Protein AF-A0A8S4RKS3-F1 (afdb_monomer)

Mean predicted aligned error: 19.64 Å

pLDDT: mean 78.61, std 19.83, range [31.53, 98.69]

Foldseek 3Di:
DDDDDDDDDDDDDDDDDDDDDDDDDDDDDDDDDDDDPDDPPPDPVNVVLVVVLVVVLVVLVVVLVVLVVVVVVVVCVVPVVNVPVVDDPVVVVVVVVVVVVVPPVVNPPPPDPVVVPVVPPPDDDDPSVVVSVVSVVVSVVSNVVSVDDPVNVVVVVVVVVVVVVVVVVVVVVVVVVVVVVVVVVVVVVVVVVVVVVVVVVVVVVVVVVVVVVVVVVVVVVVVVVVVVVVVVVVVVVVVVVVVVVVVVVVVVVVVVVVVVVVVVVVVVVVVVVVVVVVVVVVVVVVVVVVVVVVVVVVVVVVVVVVVVVVVVVVVVVVVVCVVVVVVVVVVVVVVVVVVVVVVVVVVVVVVVVVVVVVVVVVVVVVVVVVVVVVVVVVVVVVVVVVVVPPPDD

Secondary structure (DSSP, 8-state):
----------PPP------------------------------HHHHHHHHHHHHHHHHHHHHHHHHHHHHHHHHHHH-HHHHHHHS-HHHHHHHHHHHHHHT-TTTSSSS--GGGTGGG-SS---HHHHHHHHHHHHHHHHHHHHHS-HHHHHHHHHHHHHHHHHHHHHHHHHHHHHHHHHHHHHHHHHHHHHHHHHHHHHHHHHHHHHHHHHHHHHHHHHHHHHHHHHHHHHHHHHHHHHHHHHHHHHHHHHHHHHHHHHHHHHHHHHHHHHHHHHHHHHHHHHHHHHHHHHHHHHHHHHHHHHHHHHHHHHHHHHHHHHHHHHHHHHHHHHHHHHHHHHHHHHHHHHHHHHHHHHHHHHHHHHHHHHHHHHHHHHHHHHHHHHGGG----

Solvent-accessible surface area (backbone atoms only — not comparable to full-atom values): 22716 Å² total; per-residue (Å²): 142,87,85,90,81,90,82,85,89,79,82,87,85,83,85,88,81,91,85,93,85,80,91,84,88,88,81,90,85,85,87,84,86,79,90,77,92,67,83,81,68,65,47,77,63,54,48,49,51,49,51,50,47,53,50,51,50,50,52,48,52,51,50,52,48,52,50,53,50,61,61,49,48,64,58,48,64,72,40,55,72,62,44,61,73,73,41,54,70,68,57,46,51,50,49,50,49,52,50,56,65,62,64,40,76,92,65,59,78,82,81,65,68,72,84,72,64,74,76,74,79,67,96,62,78,58,72,66,57,55,53,47,51,52,50,52,51,49,45,54,48,50,51,52,59,72,72,51,48,76,68,56,54,52,50,51,53,53,49,49,53,52,48,50,58,49,49,50,52,48,52,50,50,51,49,51,52,52,49,52,49,51,54,51,50,51,50,48,51,53,53,49,52,54,50,51,54,50,50,56,49,50,53,51,50,52,52,51,53,51,51,52,50,51,53,53,49,54,50,51,49,54,54,48,52,52,50,49,53,52,51,53,52,53,49,51,54,51,50,52,51,54,51,52,53,50,51,51,53,50,52,54,50,54,51,50,52,51,52,51,53,52,51,51,54,51,50,52,54,51,49,52,52,50,54,53,51,51,52,52,51,48,55,52,50,54,49,52,53,51,54,50,49,53,54,50,52,54,50,50,51,54,49,52,55,49,50,53,49,49,54,54,47,51,52,52,49,58,54,48,46,67,56,50,51,56,52,51,51,49,52,51,48,51,52,49,48,53,52,50,48,53,51,47,51,49,51,52,52,49,50,52,49,50,53,52,49,55,50,48,50,52,51,50,53,52,51,47,54,54,50,51,56,54,49,53,59,51,50,59,57,52,57,70,61,55,68,80,70,74,82,85,130

InterPro domains:
  IPR042815 Dynein regulatory complex protein 10 [PTHR31598] (132-380)

Radius of gyration: 115.62 Å; Cα contacts (8 Å, |Δi|>4): 24; chains: 1; bounding box: 160×120×328 Å

Sequence (393 aa):
MDTQSSGTLQSPSTYSGSSKTGSSKSGGTERGEEDLTKDNAASPIDLECHIQAERITKILDEAVYKTKLALCLSNLVQEYRTLSSILTTQHMDDLIFIFEQYDNPLFSTSLLNMAAMDDIKGTKVAPGLEYLLVLEQFRDLMVRQMDTTAAEELTAKINTRKLEGSNEKLREKIREYTENLKTESKRFEETMAMKADIISKLEKELALLNYEADVKLKKKILDSDRQMVLATRAHIVKNEVLLEEEVESREMYENLLRVHLIDEKNQRARRFKVETQLLSWLQKYDLEMGDKQVELDEFTEKYEDEIEKCENLEIKLAEQDKEYIPLMAEREEEYHQEMTEKLNKFKVEHAARVIQMAWRDVLANRAEKKKLKKLQKKMQAAQAAAEKKAAKK

Structure (mmCIF, N/CA/C/O backbone):
data_AF-A0A8S4RKS3-F1
#
_entry.id   AF-A0A8S4RKS3-F1
#
loop_
_atom_site.group_PDB
_atom_site.id
_atom_site.type_symbol
_atom_site.label_atom_id
_atom_site.label_alt_id
_atom_site.label_comp_id
_atom_site.label_asym_id
_atom_site.label_entity_id
_atom_site.label_seq_id
_atom_site.pdbx_PDB_ins_code
_atom_site.Cartn_x
_atom_site.Cartn_y
_atom_site.Cartn_z
_atom_site.occupancy
_atom_site.B_iso_or_equiv
_atom_site.auth_seq_id
_atom_site.auth_comp_id
_atom_site.auth_asym_id
_atom_site.auth_atom_id
_atom_site.pdbx_PDB_model_num
ATOM 1 N N . MET A 1 1 ? -5.604 10.969 13.244 1.00 45.38 1 MET A N 1
ATOM 2 C CA . MET A 1 1 ? -6.494 10.440 14.291 1.00 45.38 1 MET A CA 1
ATOM 3 C C . MET A 1 1 ? -5.664 10.409 15.548 1.00 45.38 1 MET A C 1
ATOM 5 O O . MET A 1 1 ? -4.775 9.587 15.564 1.00 45.38 1 MET A O 1
ATOM 9 N N . ASP A 1 2 ? -5.879 11.328 16.488 1.00 39.12 2 ASP A N 1
ATOM 10 C CA . ASP A 1 2 ? -5.413 11.216 17.878 1.00 39.12 2 ASP A CA 1
ATOM 11 C C . ASP A 1 2 ? -6.119 12.303 18.697 1.00 39.12 2 ASP A C 1
ATOM 13 O O . ASP A 1 2 ? -5.833 13.492 18.579 1.00 39.12 2 ASP A O 1
ATOM 17 N N . THR A 1 3 ? -7.114 11.890 19.479 1.00 45.91 3 THR A N 1
ATOM 18 C CA . THR A 1 3 ? -7.833 12.725 20.445 1.00 45.91 3 THR A CA 1
ATOM 19 C C . THR A 1 3 ? -7.476 12.233 21.840 1.00 45.91 3 THR A C 1
ATOM 21 O O . THR A 1 3 ? -7.980 11.200 22.278 1.00 45.91 3 THR A O 1
ATOM 24 N N . GLN A 1 4 ? -6.607 12.961 22.541 1.00 46.62 4 GLN A N 1
ATOM 25 C CA . GLN A 1 4 ? -6.372 12.764 23.970 1.00 46.62 4 GLN A CA 1
ATOM 26 C C . GLN A 1 4 ? -7.396 13.587 24.756 1.00 46.62 4 GLN A C 1
ATOM 28 O O . GLN A 1 4 ? -7.357 14.814 24.762 1.00 46.62 4 GLN A O 1
ATOM 33 N N . SER A 1 5 ? -8.333 12.891 25.398 1.00 46.78 5 SER A N 1
ATOM 34 C CA . SER A 1 5 ? -9.305 13.452 26.334 1.00 46.78 5 SER A CA 1
ATOM 35 C C . SER A 1 5 ? -8.980 12.927 27.728 1.00 46.78 5 SER A C 1
ATOM 37 O O . SER A 1 5 ? -9.303 11.788 28.058 1.00 46.78 5 SER A O 1
ATOM 39 N N . SER A 1 6 ? -8.330 13.759 28.539 1.00 49.97 6 SER A N 1
ATOM 40 C CA . SER A 1 6 ? -8.102 13.506 29.963 1.00 49.97 6 SER A CA 1
ATOM 41 C C . SER A 1 6 ? -9.334 13.920 30.761 1.00 49.97 6 SER A C 1
ATOM 43 O O . SER A 1 6 ? -9.678 15.098 30.814 1.00 49.97 6 SER A O 1
ATOM 45 N N . GLY A 1 7 ? -9.980 12.952 31.405 1.00 38.59 7 GLY A N 1
ATOM 46 C CA . GLY A 1 7 ? -11.052 13.180 32.366 1.00 38.59 7 GLY A CA 1
ATOM 47 C C . GLY A 1 7 ? -10.907 12.215 33.533 1.00 38.59 7 GLY A C 1
ATOM 48 O O . GLY A 1 7 ? -11.303 11.059 33.423 1.00 38.59 7 GLY A O 1
ATOM 49 N N . THR A 1 8 ? -10.351 12.694 34.646 1.00 53.81 8 THR A N 1
ATOM 50 C CA . THR A 1 8 ? -10.337 11.969 35.921 1.00 53.81 8 THR A CA 1
ATOM 51 C C . THR A 1 8 ? -11.222 12.719 36.906 1.00 53.81 8 THR A C 1
ATOM 53 O O . THR A 1 8 ? -10.924 13.844 37.299 1.00 53.81 8 THR A O 1
ATOM 56 N N . LEU A 1 9 ? -12.327 12.075 37.272 1.00 40.44 9 LEU A N 1
ATOM 57 C CA . LEU A 1 9 ? -13.246 12.465 38.334 1.00 40.44 9 LEU A CA 1
ATOM 58 C C . LEU A 1 9 ? -12.679 12.003 39.685 1.00 40.44 9 LEU A C 1
ATOM 60 O O . LEU A 1 9 ? -12.315 10.837 39.830 1.00 40.44 9 LEU A O 1
ATOM 64 N N . GLN A 1 10 ? -12.663 12.886 40.683 1.00 46.47 10 GLN A N 1
ATOM 65 C CA . GLN A 1 10 ? -12.589 12.505 42.094 1.00 46.47 10 GLN A CA 1
ATOM 66 C C . GLN A 1 10 ? -13.676 13.235 42.891 1.00 46.47 10 GLN A C 1
ATOM 68 O O . GLN A 1 10 ? -13.977 14.405 42.662 1.00 46.47 10 GLN A O 1
ATOM 73 N N . SER A 1 11 ? -14.294 12.452 43.768 1.00 49.22 11 SER A N 1
ATOM 74 C CA . SER A 1 11 ? -15.579 12.630 44.443 1.00 49.22 11 SER A CA 1
ATOM 75 C C . SER A 1 11 ? -15.601 13.715 45.536 1.00 49.22 11 SER A C 1
ATOM 77 O O . SER A 1 11 ? -14.546 14.114 46.031 1.00 49.22 11 SER A O 1
ATOM 79 N N . PRO A 1 12 ? -16.798 14.165 45.972 1.00 48.16 12 PRO A N 1
ATOM 80 C CA . PRO A 1 12 ? -16.940 15.229 46.957 1.00 48.16 12 PRO A CA 1
ATOM 81 C C . PRO A 1 12 ? -16.858 14.733 48.410 1.00 48.16 12 PRO A C 1
ATOM 83 O O . PRO A 1 12 ? -17.436 13.718 48.792 1.00 48.16 12 PRO A O 1
ATOM 86 N N . SER A 1 13 ? -16.149 15.526 49.211 1.00 46.53 13 SER A N 1
ATOM 87 C CA . SER A 1 13 ? -16.013 15.462 50.667 1.00 46.53 13 SER A CA 1
ATOM 88 C C . SER A 1 13 ? -17.325 15.829 51.374 1.00 46.53 13 SER A C 1
ATOM 90 O O . SER A 1 13 ? -17.896 16.896 51.139 1.00 46.53 13 SER A O 1
ATOM 92 N N . THR A 1 14 ? -17.795 14.959 52.268 1.00 44.97 14 THR A N 1
ATOM 93 C CA . THR A 1 14 ? -18.943 15.202 53.149 1.00 44.97 14 THR A CA 1
ATOM 94 C C . THR A 1 14 ? -18.496 15.757 54.503 1.00 44.97 14 THR A C 1
ATOM 96 O O . THR A 1 14 ? -17.987 15.033 55.352 1.00 44.97 14 THR A O 1
ATOM 99 N N . TYR A 1 15 ? -18.707 17.062 54.669 1.00 39.03 15 TYR A N 1
ATOM 100 C CA . TYR A 1 15 ? -19.418 17.722 55.774 1.00 39.03 15 TYR A CA 1
ATOM 101 C C . TYR A 1 15 ? -19.307 17.117 57.197 1.00 39.03 15 TYR A C 1
ATOM 103 O O . TYR A 1 15 ? -19.965 16.132 57.522 1.00 39.03 15 TYR A O 1
ATOM 111 N N . SER A 1 16 ? -18.607 17.814 58.103 1.00 41.69 16 SER A N 1
ATOM 112 C CA . SER A 1 16 ? -18.844 17.732 59.554 1.00 41.69 16 SER A CA 1
ATOM 113 C C . SER A 1 16 ? -19.005 19.146 60.120 1.00 41.69 16 SER A C 1
ATOM 115 O O . SER A 1 16 ? -18.052 19.926 60.127 1.00 41.69 16 SER A O 1
ATOM 117 N N . GLY A 1 17 ? -20.213 19.483 60.573 1.00 37.41 17 GLY A N 1
ATOM 118 C CA . GLY A 1 17 ? -20.564 20.790 61.126 1.00 37.41 17 GLY A CA 1
ATOM 119 C C . GLY A 1 17 ? -21.357 20.666 62.428 1.00 37.41 17 GLY A C 1
ATOM 120 O O . GLY A 1 17 ? -22.518 20.289 62.406 1.00 37.41 17 GLY A O 1
ATOM 121 N N . SER A 1 18 ? -20.668 20.965 63.534 1.00 41.84 18 SER A N 1
ATOM 122 C CA . SER A 1 18 ? -21.054 21.703 64.755 1.00 41.84 18 SER A CA 1
ATOM 123 C C . SER A 1 18 ? -22.536 21.945 65.120 1.00 41.84 18 SER A C 1
ATOM 125 O O . SER A 1 18 ? -23.294 22.443 64.292 1.00 41.84 18 SER A O 1
ATOM 127 N N . SER A 1 19 ? -22.873 21.773 66.417 1.00 39.84 19 SER A N 1
ATOM 128 C CA . SER A 1 19 ? -23.602 22.704 67.343 1.00 39.84 19 SER A CA 1
ATOM 129 C C . SER A 1 19 ? -24.244 21.890 68.495 1.00 39.84 19 SER A C 1
ATOM 131 O O . SER A 1 19 ? -24.926 20.917 68.217 1.00 39.84 19 SER A O 1
ATOM 133 N N . LYS A 1 20 ? -23.955 22.058 69.799 1.00 43.09 20 LYS A N 1
ATOM 134 C CA . LYS A 1 20 ? -24.123 23.186 70.754 1.00 43.09 20 LYS A CA 1
ATOM 135 C C . LYS A 1 20 ? -25.568 23.377 71.262 1.00 43.09 20 LYS A C 1
ATOM 137 O O . LYS A 1 20 ? -26.356 23.948 70.533 1.00 43.09 20 LYS A O 1
ATOM 142 N N . THR A 1 21 ? -25.826 23.001 72.527 1.00 42.59 21 THR A N 1
ATOM 143 C CA . THR A 1 21 ? -26.746 23.557 73.576 1.00 42.59 21 THR A CA 1
ATOM 144 C C . THR A 1 21 ? -26.708 22.556 74.758 1.00 42.59 21 THR A C 1
ATOM 146 O O . THR A 1 21 ? -26.695 21.365 74.491 1.00 42.59 21 THR A O 1
ATOM 149 N N . GLY A 1 22 ? -26.628 22.842 76.062 1.00 35.44 22 GLY A N 1
ATOM 150 C CA . GLY A 1 22 ? -27.030 23.989 76.874 1.00 35.44 22 GLY A CA 1
ATOM 151 C C . GLY A 1 22 ? -27.873 23.513 78.078 1.00 35.44 22 GLY A C 1
ATOM 152 O O . GLY A 1 22 ? -28.998 23.108 77.855 1.00 35.44 22 GLY A O 1
ATOM 153 N N . SER A 1 23 ? -27.341 23.643 79.310 1.00 36.12 23 SER A N 1
ATOM 154 C CA . SER A 1 23 ? -28.022 24.169 80.527 1.00 36.12 23 SER A CA 1
ATOM 155 C C . SER A 1 23 ? -29.254 23.416 81.099 1.00 36.12 23 SER A C 1
ATOM 157 O O . SER A 1 23 ? -30.219 23.197 80.392 1.00 36.12 23 SER A O 1
ATOM 159 N N . SER A 1 24 ? -29.343 22.992 82.372 1.00 37.41 24 SER A N 1
ATOM 160 C CA . SER A 1 24 ? -29.647 23.756 83.614 1.00 37.41 24 SER A CA 1
ATOM 161 C C . SER A 1 24 ? -30.098 22.714 84.678 1.00 37.41 24 SER A C 1
ATOM 163 O O . SER A 1 24 ? -30.764 21.760 84.304 1.00 37.41 24 SER A O 1
ATOM 165 N N . LYS A 1 25 ? -29.632 22.698 85.939 1.00 36.88 25 LYS A N 1
ATOM 166 C CA . LYS A 1 25 ? -29.998 23.513 87.131 1.00 36.88 25 LYS A CA 1
ATOM 167 C C . LYS A 1 25 ? -31.177 22.956 87.971 1.00 36.88 25 LYS A C 1
ATOM 169 O O . LYS A 1 25 ? -32.203 22.573 87.428 1.00 36.88 25 LYS A O 1
ATOM 174 N N . SER A 1 26 ? -31.022 23.109 89.298 1.00 38.22 26 SER A N 1
ATOM 175 C CA . SER A 1 26 ? -31.952 22.938 90.448 1.00 38.22 26 SER A CA 1
ATOM 176 C C . SER A 1 26 ? -31.995 21.524 91.041 1.00 38.22 26 SER A C 1
ATOM 178 O O . SER A 1 26 ? -32.072 20.561 90.298 1.00 38.22 26 SER A O 1
ATOM 180 N N . GLY A 1 27 ? -31.846 21.281 92.348 1.00 36.53 27 GLY A N 1
ATOM 181 C CA . GLY A 1 27 ? -32.114 22.052 93.579 1.00 36.53 27 GLY A CA 1
ATOM 182 C C . GLY A 1 27 ? -32.919 21.087 94.471 1.00 36.53 27 GLY A C 1
ATOM 183 O O . GLY A 1 27 ? -33.962 20.623 94.040 1.00 36.53 27 GLY A O 1
ATOM 184 N N . GLY A 1 28 ? -32.392 20.522 95.558 1.00 34.88 28 GLY A N 1
ATOM 185 C CA . GLY A 1 28 ? -32.189 21.167 96.853 1.00 34.88 28 GLY A CA 1
ATOM 186 C C . GLY A 1 28 ? -33.461 21.043 97.696 1.00 34.88 28 GLY A C 1
ATOM 187 O O . GLY A 1 28 ? -34.406 21.768 97.417 1.00 34.88 28 GLY A O 1
ATOM 188 N N . THR A 1 29 ? -33.498 20.178 98.717 1.00 41.19 29 THR A N 1
ATOM 189 C CA . THR A 1 29 ? -34.309 20.406 99.933 1.00 41.19 29 THR A CA 1
ATOM 190 C C . THR A 1 29 ? -33.793 19.555 101.097 1.00 41.19 29 THR A C 1
ATOM 192 O O . THR A 1 29 ? -33.732 18.332 101.012 1.00 41.19 29 THR A O 1
ATOM 195 N N . GLU A 1 30 ? -33.392 20.259 102.152 1.00 40.44 30 GLU A N 1
ATOM 196 C CA . GLU A 1 30 ? -33.023 19.798 103.490 1.00 40.44 30 GLU A CA 1
ATOM 197 C C . GLU A 1 30 ? -34.255 19.451 104.353 1.00 40.44 30 GLU A C 1
ATOM 199 O O . GLU A 1 30 ? -35.394 19.668 103.938 1.00 40.44 30 GLU A O 1
ATOM 204 N N . ARG A 1 31 ? -33.961 19.097 105.616 1.00 37.53 31 ARG A N 1
ATOM 205 C CA . ARG A 1 31 ? -34.814 18.865 106.800 1.00 37.53 31 ARG A CA 1
ATOM 206 C C . ARG A 1 31 ? -35.109 17.385 107.008 1.00 37.53 31 ARG A C 1
ATOM 208 O O . ARG A 1 31 ? -35.674 16.740 106.143 1.00 37.53 31 ARG A O 1
ATOM 215 N N . GLY A 1 32 ? -34.740 16.782 108.124 1.00 41.28 32 GLY A N 1
ATOM 216 C CA . GLY A 1 32 ? -34.472 17.327 109.451 1.00 41.28 32 GLY A CA 1
ATOM 217 C C . GLY A 1 32 ? -35.158 16.348 110.384 1.00 41.28 32 GLY A C 1
ATOM 218 O O . GLY A 1 32 ? -36.380 16.274 110.354 1.00 41.28 32 GLY A O 1
ATOM 219 N N . GLU A 1 33 ? -34.393 15.545 111.112 1.00 40.62 33 GLU A N 1
ATOM 220 C CA . GLU A 1 33 ? -34.963 14.635 112.099 1.00 40.62 33 GLU A CA 1
ATOM 221 C C . GLU A 1 33 ? -34.550 15.101 113.483 1.00 40.62 33 GLU A C 1
ATOM 223 O O . GLU A 1 33 ? -33.371 15.198 113.830 1.00 40.62 33 GLU A O 1
ATOM 228 N N . GLU A 1 34 ? -35.597 15.511 114.185 1.00 49.22 34 GLU A N 1
ATOM 229 C CA . GLU A 1 34 ? -35.632 16.059 115.517 1.00 49.22 34 GLU A CA 1
ATOM 230 C C . GLU A 1 34 ? -35.365 14.962 116.547 1.00 49.22 34 GLU A C 1
ATOM 232 O O . GLU A 1 34 ? -35.892 13.852 116.487 1.00 49.22 34 GLU A O 1
ATOM 237 N N . ASP A 1 35 ? -34.548 15.347 117.518 1.00 45.06 35 ASP A N 1
ATOM 238 C CA . ASP A 1 35 ? -34.397 14.740 118.827 1.00 45.06 35 ASP A CA 1
ATOM 239 C C . ASP A 1 35 ? -35.752 14.697 119.553 1.00 45.06 35 ASP A C 1
ATOM 241 O O . ASP A 1 35 ? -36.350 15.732 119.858 1.00 45.06 35 ASP A O 1
ATOM 245 N N . LEU A 1 36 ? -36.235 13.485 119.830 1.00 47.56 36 LEU A N 1
ATOM 246 C CA . LEU A 1 36 ? -37.335 13.222 120.755 1.00 47.56 36 LEU A CA 1
ATOM 247 C C . LEU A 1 36 ? -36.925 12.118 121.730 1.00 47.56 36 LEU A C 1
ATOM 249 O O . LEU A 1 36 ? -37.504 11.036 121.801 1.00 47.56 36 LEU A O 1
ATOM 253 N N . THR A 1 37 ? -35.922 12.442 122.537 1.00 47.84 37 THR A N 1
ATOM 254 C CA . THR A 1 37 ? -35.798 11.935 123.903 1.00 47.84 37 THR A CA 1
ATOM 255 C C . THR A 1 37 ? -37.018 12.365 124.729 1.00 47.84 37 THR A C 1
ATOM 257 O O . THR A 1 37 ? -37.039 13.440 125.321 1.00 47.84 37 THR A O 1
ATOM 260 N N . LYS A 1 38 ? -38.073 11.540 124.765 1.00 47.09 38 LYS A N 1
ATOM 261 C CA . LYS A 1 38 ? -39.175 11.694 125.728 1.00 47.09 38 LYS A CA 1
ATOM 262 C C . LYS A 1 38 ? -39.679 10.346 126.222 1.00 47.09 38 LYS A C 1
ATOM 264 O O . LYS A 1 38 ? -40.403 9.646 125.528 1.00 47.09 38 LYS A O 1
ATOM 269 N N . ASP A 1 39 ? -39.261 10.026 127.443 1.00 49.34 39 ASP A N 1
ATOM 270 C CA . ASP A 1 39 ? -40.116 9.555 128.532 1.00 49.34 39 ASP A CA 1
ATOM 271 C C . ASP A 1 39 ? -41.324 8.705 128.121 1.00 49.34 39 ASP A C 1
ATOM 273 O O . ASP A 1 39 ? -42.476 9.110 128.271 1.00 49.34 39 ASP A O 1
ATOM 277 N N . ASN A 1 40 ? -41.059 7.459 127.722 1.00 45.41 40 ASN A N 1
ATOM 278 C CA . ASN A 1 40 ? -42.038 6.380 127.851 1.00 45.41 40 ASN A CA 1
ATOM 279 C C . ASN A 1 40 ? -42.110 5.938 129.323 1.00 45.41 40 ASN A C 1
ATOM 281 O O . ASN A 1 40 ? -41.829 4.795 129.684 1.00 45.41 40 ASN A O 1
ATOM 285 N N . ALA A 1 41 ? -42.511 6.862 130.198 1.00 48.38 41 ALA A N 1
ATOM 286 C CA . ALA A 1 41 ? -43.297 6.459 131.347 1.00 48.38 41 ALA A CA 1
ATOM 287 C C . ALA A 1 41 ? -44.657 6.078 130.762 1.00 48.38 41 ALA A C 1
ATOM 289 O O . ALA A 1 41 ? -45.478 6.959 130.512 1.00 48.38 41 ALA A O 1
ATOM 290 N N . ALA A 1 42 ? -44.821 4.789 130.435 1.00 51.75 42 ALA A N 1
ATOM 291 C CA . ALA A 1 42 ? -46.062 4.237 129.907 1.00 51.75 42 ALA A CA 1
ATOM 292 C C . ALA A 1 42 ? -47.227 4.868 130.669 1.00 51.75 42 ALA A C 1
ATOM 294 O O . ALA A 1 42 ? -47.301 4.760 131.900 1.00 51.75 42 ALA A O 1
ATOM 295 N N . SER A 1 43 ? -48.073 5.603 129.941 1.00 55.59 43 SER A N 1
ATOM 296 C CA . SER A 1 43 ? -49.270 6.204 130.513 1.00 55.59 43 SER A CA 1
ATOM 297 C C . SER A 1 43 ? -50.001 5.105 131.287 1.00 55.59 43 SER A C 1
ATOM 299 O O . SER A 1 43 ? -50.023 3.966 130.819 1.00 55.59 43 SER A O 1
ATOM 301 N N . PRO A 1 44 ? -50.615 5.377 132.450 1.00 58.00 44 PRO A N 1
ATOM 302 C CA . PRO A 1 44 ? -51.404 4.368 133.158 1.00 58.00 44 PRO A CA 1
ATOM 303 C C . PRO A 1 44 ? -52.424 3.659 132.247 1.00 58.00 44 PRO A C 1
ATOM 305 O O . PRO A 1 44 ? -52.768 2.507 132.486 1.00 58.00 44 PRO A O 1
ATOM 308 N N . ILE A 1 45 ? -52.851 4.334 131.172 1.00 63.88 45 ILE A N 1
ATOM 309 C CA . ILE A 1 45 ? -53.702 3.795 130.107 1.00 63.88 45 ILE A CA 1
ATOM 310 C C . ILE A 1 45 ? -52.943 2.811 129.199 1.00 63.88 45 ILE A C 1
ATOM 312 O O . ILE A 1 45 ? -53.477 1.751 128.900 1.00 63.88 45 ILE A O 1
ATOM 316 N N . ASP A 1 46 ? -51.701 3.104 128.808 1.00 63.34 46 ASP A N 1
ATOM 317 C CA . ASP A 1 46 ? -50.868 2.198 128.000 1.00 63.34 46 ASP A CA 1
ATOM 318 C C . ASP A 1 46 ? -50.453 0.959 128.794 1.00 63.34 46 ASP A C 1
ATOM 320 O O . ASP A 1 46 ? -50.421 -0.143 128.253 1.00 63.34 46 ASP A O 1
ATOM 324 N N . LEU A 1 47 ? -50.187 1.117 130.096 1.00 68.94 47 LEU A N 1
ATOM 325 C CA . LEU A 1 47 ? -49.901 -0.006 130.983 1.00 68.94 47 LEU A CA 1
ATOM 326 C C . LEU A 1 47 ? -51.135 -0.905 131.144 1.00 68.94 47 LEU A C 1
ATOM 328 O O . LEU A 1 47 ? -51.018 -2.123 131.061 1.00 68.94 47 LEU A O 1
ATOM 332 N N . GLU A 1 48 ? -52.322 -0.320 131.319 1.00 74.44 48 GLU A N 1
ATOM 333 C CA . GLU A 1 48 ? -53.585 -1.063 131.386 1.00 74.44 48 GLU A CA 1
ATOM 334 C C . GLU A 1 48 ? -53.899 -1.766 130.056 1.00 74.44 48 GLU A C 1
ATOM 336 O O . GLU A 1 48 ? -54.246 -2.945 130.056 1.00 74.44 48 GLU A O 1
ATOM 341 N N . CYS A 1 49 ? -53.714 -1.097 128.913 1.00 72.31 49 CYS A N 1
ATOM 342 C CA . CYS A 1 49 ? -53.873 -1.709 127.594 1.00 72.31 49 CYS A CA 1
ATOM 343 C C . CYS A 1 49 ? -52.861 -2.836 127.359 1.00 72.31 49 CYS A C 1
ATOM 345 O O . CYS A 1 49 ? -53.244 -3.881 126.843 1.00 72.31 49 CYS A O 1
ATOM 347 N N . HIS A 1 50 ? -51.607 -2.680 127.792 1.00 74.62 50 HIS A N 1
ATOM 348 C CA . HIS A 1 50 ? -50.594 -3.732 127.710 1.00 74.62 50 HIS A CA 1
ATOM 349 C C . HIS A 1 50 ? -50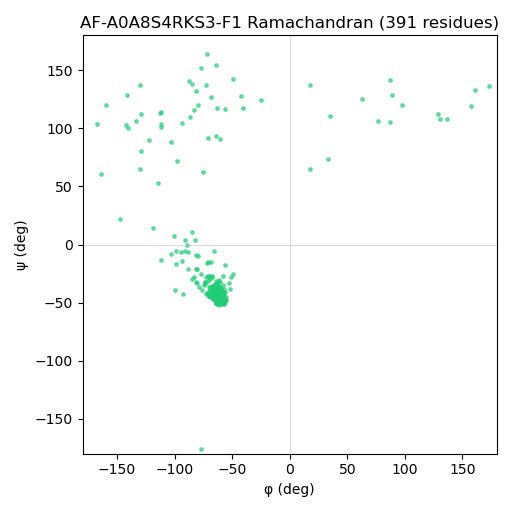.941 -4.931 128.606 1.00 74.62 50 HIS A C 1
ATOM 351 O O . HIS A 1 50 ? -50.852 -6.077 128.174 1.00 74.62 50 HIS A O 1
ATOM 357 N N . ILE A 1 51 ? -51.433 -4.686 129.825 1.00 79.06 51 ILE A N 1
ATOM 358 C CA . ILE A 1 51 ? -51.907 -5.738 130.736 1.00 79.06 51 ILE A CA 1
ATOM 359 C C . ILE A 1 51 ? -53.122 -6.465 130.145 1.00 79.06 51 ILE A C 1
ATOM 361 O O . ILE A 1 51 ? -53.205 -7.695 130.201 1.00 79.06 51 ILE A O 1
ATOM 365 N N . GLN A 1 52 ? -54.079 -5.732 129.574 1.00 79.81 52 GLN A N 1
ATOM 366 C CA . GLN A 1 52 ? -55.227 -6.326 128.890 1.00 79.81 52 GLN A CA 1
ATOM 367 C C . GLN A 1 52 ? -54.783 -7.118 127.662 1.00 79.81 52 GLN A C 1
ATOM 369 O O . GLN A 1 52 ? -55.289 -8.216 127.429 1.00 79.81 52 GLN A O 1
ATOM 374 N N . ALA A 1 53 ? -53.789 -6.616 126.932 1.00 79.00 53 ALA A N 1
ATOM 375 C CA . ALA A 1 53 ? -53.241 -7.285 125.774 1.00 79.00 53 ALA A CA 1
ATOM 376 C C . ALA A 1 53 ? -52.556 -8.607 126.127 1.00 79.00 53 ALA A C 1
ATOM 378 O O . ALA A 1 53 ? -52.803 -9.640 125.497 1.00 79.00 53 ALA A O 1
ATOM 379 N N . GLU A 1 54 ? -51.769 -8.604 127.198 1.00 81.50 54 GLU A N 1
ATOM 380 C CA . GLU A 1 54 ? -51.123 -9.796 127.728 1.00 81.50 54 GLU A CA 1
ATOM 381 C C . GLU A 1 54 ? -52.162 -10.819 128.219 1.00 81.50 54 GLU A C 1
ATOM 383 O O . GLU A 1 54 ? -52.030 -12.017 127.965 1.00 81.50 54 GLU A O 1
ATOM 388 N N . ARG A 1 55 ? -53.243 -10.364 128.871 1.00 83.12 55 ARG A N 1
ATOM 389 C CA . ARG A 1 55 ? -54.352 -11.235 129.302 1.00 83.12 55 ARG A CA 1
ATOM 390 C C . ARG A 1 55 ? -55.077 -11.872 128.123 1.00 83.12 55 ARG A C 1
ATOM 392 O O . ARG A 1 55 ? -55.307 -13.077 128.146 1.00 83.12 55 ARG A O 1
ATOM 399 N N . ILE A 1 56 ? -55.430 -11.091 127.105 1.00 82.75 56 ILE A N 1
ATOM 400 C CA . ILE A 1 56 ? -56.120 -11.596 125.911 1.00 82.75 56 ILE A CA 1
ATOM 401 C C . ILE A 1 56 ? -55.223 -12.584 125.163 1.00 82.75 56 ILE A C 1
ATOM 403 O O . ILE A 1 56 ? -55.685 -13.661 124.794 1.00 82.75 56 ILE A O 1
ATOM 407 N N . THR A 1 57 ? -53.932 -12.275 125.021 1.00 83.62 57 THR A N 1
ATOM 408 C CA . THR A 1 57 ? -52.956 -13.179 124.395 1.00 83.62 57 THR A CA 1
ATOM 409 C C . THR A 1 57 ? -52.850 -14.493 125.165 1.00 83.62 57 THR A C 1
ATOM 411 O O . THR A 1 57 ? -52.941 -15.553 124.557 1.00 83.62 57 THR A O 1
ATOM 414 N N . LYS A 1 58 ? -52.779 -14.448 126.504 1.00 85.25 58 LYS A N 1
ATOM 415 C CA . LYS A 1 58 ? -52.791 -15.655 127.348 1.00 85.25 58 LYS A CA 1
ATOM 416 C C . LYS A 1 58 ? -54.066 -16.479 127.175 1.00 85.25 58 LYS A C 1
ATOM 418 O O . LYS A 1 58 ? -53.979 -17.696 127.062 1.00 85.25 58 LYS A O 1
ATOM 423 N N . ILE A 1 59 ? -55.235 -15.838 127.121 1.00 84.38 59 ILE A N 1
ATOM 424 C CA . ILE A 1 59 ? -56.516 -16.528 126.896 1.00 84.38 59 ILE A CA 1
ATOM 425 C C . ILE A 1 59 ? -56.530 -17.204 125.520 1.00 84.38 59 ILE A C 1
ATOM 427 O O . ILE A 1 59 ? -56.967 -18.349 125.406 1.00 84.38 59 ILE A O 1
ATOM 431 N N . LEU A 1 60 ? -56.043 -16.522 124.482 1.00 83.25 60 LEU A N 1
ATOM 432 C CA . LEU A 1 60 ? -55.968 -17.071 123.129 1.00 83.25 60 LEU A CA 1
ATOM 433 C C . LEU A 1 60 ? -54.953 -18.214 123.036 1.00 83.25 60 LEU A C 1
ATOM 435 O O . LEU A 1 60 ? -55.274 -19.248 122.459 1.00 83.25 60 LEU A O 1
ATOM 439 N N . ASP A 1 61 ? -53.777 -18.079 123.648 1.00 83.75 61 ASP A N 1
ATOM 440 C CA . ASP A 1 61 ? -52.765 -19.139 123.722 1.00 83.75 61 ASP A CA 1
ATOM 441 C C . ASP A 1 61 ? -53.305 -20.372 124.446 1.00 83.75 61 ASP A C 1
ATOM 443 O O . ASP A 1 61 ? -53.131 -21.502 123.986 1.00 83.75 61 ASP A O 1
ATOM 447 N N . GLU A 1 62 ? -54.025 -20.166 125.547 1.00 87.38 62 GLU A N 1
ATOM 448 C CA . GLU A 1 62 ? -54.653 -21.242 126.300 1.00 87.38 62 GLU A CA 1
ATOM 449 C C . GLU A 1 62 ? -55.797 -21.898 125.511 1.00 87.38 62 GLU A C 1
ATOM 451 O O . GLU A 1 62 ? -55.937 -23.122 125.534 1.00 87.38 62 GLU A O 1
ATOM 456 N N . ALA A 1 63 ? -56.585 -21.125 124.761 1.00 81.75 63 ALA A N 1
ATOM 457 C CA . ALA A 1 63 ? -57.627 -21.648 123.879 1.00 81.75 63 ALA A CA 1
ATOM 458 C C . ALA A 1 63 ? -57.038 -22.456 122.711 1.00 81.75 63 ALA A C 1
ATOM 460 O O . ALA A 1 63 ? -57.497 -23.570 122.447 1.00 81.75 63 ALA A O 1
ATOM 461 N N . VAL A 1 64 ? -55.990 -21.949 122.053 1.00 83.69 64 VAL A N 1
ATOM 462 C CA . VAL A 1 64 ? -55.236 -22.662 121.008 1.00 83.69 64 VAL A CA 1
ATOM 463 C C . VAL A 1 64 ? -54.654 -23.955 121.581 1.00 83.69 64 VAL A C 1
ATOM 465 O O . VAL A 1 64 ? -54.816 -25.019 120.986 1.00 83.69 64 VAL A O 1
ATOM 468 N N . TYR A 1 65 ? -54.035 -23.897 122.762 1.00 86.31 65 TYR A N 1
ATOM 469 C CA . TYR A 1 65 ? -53.447 -25.058 123.430 1.00 86.31 65 TYR A CA 1
ATOM 470 C C . TYR A 1 65 ? -54.495 -26.116 123.795 1.00 86.31 65 TYR A C 1
ATOM 472 O O . TYR A 1 65 ? -54.323 -27.292 123.475 1.00 86.31 65 TYR A O 1
ATOM 480 N N . LYS A 1 66 ? -55.617 -25.715 124.404 1.00 83.75 66 LYS A N 1
ATOM 481 C CA . LYS A 1 66 ? -56.728 -26.623 124.737 1.00 83.75 66 LYS A CA 1
ATOM 482 C C . LYS A 1 66 ? -57.355 -27.235 123.487 1.00 83.75 66 LYS A C 1
ATOM 484 O O . LYS A 1 66 ? -57.684 -28.417 123.496 1.00 83.75 66 LYS A O 1
ATOM 489 N N . THR A 1 67 ? -57.463 -26.469 122.403 1.00 81.12 67 THR A N 1
ATOM 490 C CA . THR A 1 67 ? -57.974 -26.963 121.116 1.00 81.12 67 THR A CA 1
ATOM 491 C C . THR A 1 67 ? -57.009 -27.977 120.496 1.00 81.12 67 THR A C 1
ATOM 493 O O . THR A 1 67 ? -57.445 -29.050 120.088 1.00 81.12 67 THR A O 1
ATOM 496 N N . LYS A 1 68 ? -55.691 -27.716 120.512 1.00 82.06 68 LYS A N 1
ATOM 497 C CA . LYS A 1 68 ? -54.659 -28.698 120.120 1.00 82.06 68 LYS A CA 1
ATOM 498 C C . LYS A 1 68 ? -54.786 -29.990 120.921 1.00 82.06 68 LYS A C 1
ATOM 500 O O . LYS A 1 68 ? -54.798 -31.073 120.342 1.00 82.06 68 LYS A O 1
ATOM 505 N N . LEU A 1 69 ? -54.921 -29.869 122.241 1.00 79.81 69 LEU A N 1
ATOM 506 C CA . LEU A 1 69 ? -55.047 -31.011 123.142 1.00 79.81 69 LEU A CA 1
ATOM 507 C C . LEU A 1 69 ? -56.305 -31.841 122.834 1.00 79.81 69 LEU A C 1
ATOM 509 O O . LEU A 1 69 ? -56.217 -33.060 122.709 1.00 79.81 69 LEU A O 1
ATOM 513 N N . ALA A 1 70 ? -57.456 -31.184 122.657 1.00 77.88 70 ALA A N 1
ATOM 514 C CA . ALA A 1 70 ? -58.729 -31.833 122.343 1.00 77.88 70 ALA A CA 1
ATOM 515 C C . ALA A 1 70 ? -58.689 -32.596 121.008 1.00 77.88 70 ALA A C 1
ATOM 517 O O . ALA A 1 70 ? -59.250 -33.686 120.902 1.00 77.88 70 ALA A O 1
ATOM 518 N N . LEU A 1 71 ? -57.982 -32.066 120.007 1.00 76.50 71 LEU A N 1
ATOM 519 C CA . LEU A 1 71 ? -57.808 -32.733 118.715 1.00 76.50 71 LEU A CA 1
ATOM 520 C C . LEU A 1 71 ? -56.895 -33.958 118.818 1.00 76.50 71 LEU A C 1
ATOM 522 O O . LEU A 1 71 ? -57.221 -35.014 118.274 1.00 76.50 71 LEU A O 1
ATOM 526 N N . CYS A 1 72 ? -55.796 -33.853 119.568 1.00 75.56 72 CYS A N 1
ATOM 527 C CA . CYS A 1 72 ? -54.878 -34.968 119.801 1.00 75.56 72 CYS A CA 1
ATOM 528 C C . CYS A 1 72 ? -55.499 -36.096 120.642 1.00 75.56 72 CYS A C 1
ATOM 530 O O . CYS A 1 72 ? -55.114 -37.252 120.468 1.00 75.56 72 CYS A O 1
ATOM 532 N N . LEU A 1 73 ? -56.472 -35.789 121.511 1.00 72.94 73 LEU A N 1
ATOM 533 C CA . LEU A 1 73 ? -57.135 -36.773 122.378 1.00 72.94 73 LEU A CA 1
ATOM 534 C C . LEU A 1 73 ? -57.794 -37.906 121.578 1.00 72.94 73 LEU A C 1
ATOM 536 O O . LEU A 1 73 ? -57.656 -39.072 121.933 1.00 72.94 73 LEU A O 1
ATOM 540 N N . SER A 1 74 ? -58.464 -37.574 120.471 1.00 69.50 74 SER A N 1
ATOM 541 C CA . SER A 1 74 ? -59.140 -38.562 119.617 1.00 69.50 74 SER A CA 1
ATOM 542 C C . SER 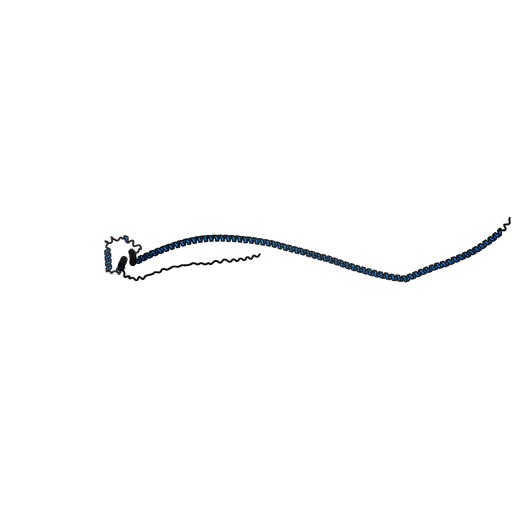A 1 74 ? -58.175 -39.572 118.978 1.00 69.50 74 SER A C 1
ATOM 544 O O . SER A 1 74 ? -58.504 -40.752 118.872 1.00 69.50 74 SER A O 1
ATOM 546 N N . ASN A 1 75 ? -56.958 -39.137 118.637 1.00 66.94 75 ASN A N 1
ATOM 547 C CA . ASN A 1 75 ? -55.908 -40.001 118.096 1.00 66.94 75 ASN A CA 1
ATOM 548 C C . ASN A 1 75 ? -55.213 -40.817 119.198 1.00 66.94 75 ASN A C 1
ATOM 550 O O . ASN A 1 75 ? -54.903 -41.985 118.981 1.00 66.94 75 ASN A O 1
ATOM 554 N N . LEU A 1 76 ? -55.021 -40.242 120.394 1.00 67.31 76 LEU A N 1
ATOM 555 C CA . LEU A 1 76 ? -54.469 -40.970 121.546 1.00 67.31 76 LEU A CA 1
ATOM 556 C C . LEU A 1 76 ? -55.354 -42.158 121.953 1.00 67.31 76 LEU A C 1
ATOM 558 O O . LEU A 1 76 ? -54.838 -43.214 122.305 1.00 67.31 76 LEU A O 1
ATOM 562 N N . VAL A 1 77 ? -56.679 -41.994 121.898 1.00 65.12 77 VAL A N 1
ATOM 563 C CA . VAL A 1 77 ? -57.647 -43.035 122.288 1.00 65.12 77 VAL A CA 1
ATOM 564 C C . VAL A 1 77 ? -57.714 -44.185 121.268 1.00 65.12 77 VAL A C 1
ATOM 566 O O . VAL A 1 77 ? -57.981 -45.321 121.655 1.00 65.12 77 VAL A O 1
ATOM 569 N N . GLN A 1 78 ? -57.422 -43.941 119.984 1.00 65.38 78 GLN A N 1
ATOM 570 C CA . GLN A 1 78 ? -57.400 -44.996 118.955 1.00 65.38 78 GLN A CA 1
ATOM 571 C C . GLN A 1 78 ? -56.208 -45.956 119.100 1.00 65.38 78 GLN A C 1
ATOM 573 O O . GLN A 1 78 ? -56.306 -47.129 118.738 1.00 65.38 78 GLN A O 1
ATOM 578 N N . GLU A 1 79 ? -55.097 -45.501 119.678 1.00 70.12 79 GLU A N 1
ATOM 579 C CA . GLU A 1 79 ? -53.924 -46.333 119.942 1.00 70.12 79 GLU A CA 1
ATOM 580 C C . GLU A 1 79 ? -53.905 -46.833 121.392 1.00 70.12 79 GLU A C 1
ATOM 582 O O . GLU A 1 79 ? -53.080 -46.439 122.218 1.00 70.12 79 GLU A O 1
ATOM 587 N N . TYR A 1 80 ? -54.804 -47.768 121.702 1.00 65.25 80 TYR A N 1
ATOM 588 C CA . TYR A 1 80 ? -54.968 -48.332 123.049 1.00 65.25 80 TYR A CA 1
ATOM 589 C C . TYR A 1 80 ? -53.659 -48.869 123.667 1.00 65.25 80 TYR A C 1
ATOM 591 O O . TYR A 1 80 ? -53.438 -48.758 124.871 1.00 65.25 80 TYR A O 1
ATOM 599 N N . ARG A 1 81 ? -52.752 -49.408 122.837 1.00 66.31 81 ARG A N 1
ATOM 600 C CA . ARG A 1 81 ? -51.417 -49.877 123.263 1.00 66.31 81 ARG A CA 1
ATOM 601 C C . ARG A 1 81 ? -50.516 -48.756 123.774 1.00 66.31 81 ARG A C 1
ATOM 603 O O . ARG A 1 81 ? -49.737 -48.979 124.697 1.00 66.31 81 ARG A O 1
ATOM 610 N N . THR A 1 82 ? -50.589 -47.587 123.150 1.00 66.00 82 THR A N 1
ATOM 611 C CA . THR A 1 82 ? -49.780 -46.418 123.506 1.00 66.00 82 THR A CA 1
ATOM 612 C C . THR A 1 82 ? -50.349 -45.779 124.772 1.00 66.00 82 THR A C 1
ATOM 614 O O . THR A 1 82 ? -49.606 -45.425 125.685 1.00 66.00 82 THR A O 1
ATOM 617 N N . LEU A 1 83 ? -51.681 -45.738 124.888 1.00 68.94 83 LEU A N 1
ATOM 618 C CA . LEU A 1 83 ? -52.365 -45.279 126.094 1.00 68.94 83 LEU A CA 1
ATOM 619 C C . LEU A 1 83 ? -52.033 -46.161 127.314 1.00 68.94 83 LEU A C 1
ATOM 621 O O . LEU A 1 83 ? -51.695 -45.636 128.375 1.00 68.94 83 LEU A O 1
ATOM 625 N N . SER A 1 84 ? -52.013 -47.491 127.142 1.00 67.38 84 SER A N 1
ATOM 626 C CA . SER A 1 84 ? -51.708 -48.443 128.220 1.00 67.38 84 SER A CA 1
ATOM 627 C C . SER A 1 84 ? -50.242 -48.454 128.664 1.00 67.38 84 SER A C 1
ATOM 629 O O . SER A 1 84 ? -49.936 -49.045 129.696 1.00 67.38 84 SER A O 1
ATOM 631 N N . SER A 1 85 ? -49.316 -47.875 127.888 1.00 75.25 85 SER A N 1
ATOM 632 C CA . SER A 1 85 ? -47.913 -47.744 128.310 1.00 75.25 85 SER A CA 1
ATOM 633 C C . SER A 1 85 ? -47.650 -46.458 129.092 1.00 75.25 85 SER A C 1
ATOM 635 O O . SER A 1 85 ? -46.634 -46.365 129.777 1.00 75.25 85 SER A O 1
ATOM 637 N N . ILE A 1 86 ? -48.515 -45.452 128.939 1.00 73.75 86 ILE A N 1
ATOM 638 C CA . ILE A 1 86 ? -48.355 -44.121 129.538 1.00 73.75 86 ILE A CA 1
ATOM 639 C C . ILE A 1 86 ? -49.202 -43.996 130.806 1.00 73.75 86 ILE A C 1
ATOM 641 O O . ILE A 1 86 ? -48.756 -43.409 131.792 1.00 73.75 86 ILE A O 1
ATOM 645 N N . LEU A 1 87 ? -50.414 -44.549 130.797 1.00 77.75 87 LEU A N 1
ATOM 646 C CA . LEU A 1 87 ? -51.298 -44.547 131.953 1.00 77.75 87 LEU A CA 1
ATOM 647 C C . LEU A 1 87 ? -51.019 -45.759 132.839 1.00 77.75 87 LEU A C 1
ATOM 649 O O . LEU A 1 87 ? -50.775 -46.866 132.361 1.00 77.75 87 LEU A O 1
ATOM 653 N N . THR A 1 88 ? -51.067 -45.550 134.154 1.00 81.06 88 THR A N 1
ATOM 654 C CA . THR A 1 88 ? -51.013 -46.662 135.106 1.00 81.06 88 THR A CA 1
ATOM 655 C C . THR A 1 88 ? -52.244 -47.547 134.933 1.00 81.06 88 THR A C 1
ATOM 657 O O . THR A 1 88 ? -53.299 -47.086 134.497 1.00 81.06 88 THR A O 1
ATOM 660 N N . THR A 1 89 ? -52.129 -48.819 135.310 1.00 74.69 89 THR A N 1
ATOM 661 C CA . THR A 1 89 ? -53.237 -49.784 135.257 1.00 74.69 89 THR A CA 1
ATOM 662 C C . THR A 1 89 ? -54.496 -49.265 135.949 1.00 74.69 89 THR A C 1
ATOM 664 O O . THR A 1 89 ? -55.569 -49.396 135.386 1.00 74.69 89 THR A O 1
ATOM 667 N N . GLN A 1 90 ? -54.364 -48.559 137.078 1.00 78.75 90 GLN A N 1
ATOM 668 C CA . GLN A 1 90 ? -55.493 -47.919 137.766 1.00 78.75 90 GLN A CA 1
ATOM 669 C C . GLN A 1 90 ? -56.204 -46.869 136.892 1.00 78.75 90 GLN A C 1
ATOM 671 O O . GLN A 1 90 ? -57.425 -46.856 136.815 1.00 78.75 90 GLN A O 1
ATOM 676 N N . HIS A 1 91 ? -55.451 -46.002 136.205 1.00 75.75 91 HIS A N 1
ATOM 677 C CA . HIS A 1 91 ? -56.029 -44.987 135.319 1.00 75.75 91 HIS A CA 1
ATOM 678 C C . HIS A 1 91 ? -56.631 -45.593 134.056 1.00 75.75 91 HIS A C 1
ATOM 680 O O . HIS A 1 91 ? -57.593 -45.048 133.523 1.00 75.75 91 HIS A O 1
ATOM 686 N N . MET A 1 92 ? -56.068 -46.704 133.581 1.00 77.81 92 MET A N 1
ATOM 687 C CA . MET A 1 92 ? -56.657 -47.481 132.497 1.00 77.81 92 MET A CA 1
ATOM 688 C C . MET A 1 92 ? -57.968 -48.121 132.941 1.00 77.81 92 MET A C 1
ATOM 690 O O . MET A 1 92 ? -58.939 -48.009 132.208 1.00 77.81 92 MET A O 1
ATOM 694 N N . ASP A 1 93 ? -58.029 -48.703 134.137 1.00 75.31 93 ASP A N 1
ATOM 695 C CA . ASP A 1 93 ? -59.255 -49.282 134.691 1.00 75.31 93 ASP A CA 1
ATOM 696 C C . ASP A 1 93 ? -60.327 -48.206 134.927 1.00 75.31 93 ASP A C 1
ATOM 698 O O . ASP A 1 93 ? -61.490 -48.432 134.606 1.00 75.31 93 ASP A O 1
ATOM 702 N N . ASP A 1 94 ? -59.949 -47.005 135.381 1.00 77.44 94 ASP A N 1
ATOM 703 C CA . ASP A 1 94 ? -60.865 -45.863 135.497 1.00 77.44 94 ASP A CA 1
ATOM 704 C C . ASP A 1 94 ? -61.354 -45.378 134.120 1.00 77.44 94 ASP A C 1
ATOM 706 O O . ASP A 1 94 ? -62.531 -45.066 133.956 1.00 77.44 94 ASP A O 1
ATOM 710 N N . LEU A 1 95 ? -60.480 -45.327 133.106 1.00 73.44 95 LEU A N 1
ATOM 711 C CA . LEU A 1 95 ? -60.859 -44.976 131.730 1.00 73.44 95 LEU A CA 1
ATOM 712 C C . LEU A 1 95 ? -61.771 -46.029 131.107 1.00 73.44 95 LEU A C 1
ATOM 714 O O . LEU A 1 95 ? -62.743 -45.661 130.457 1.00 73.44 95 LEU A O 1
ATOM 718 N N . ILE A 1 96 ? -61.487 -47.314 131.325 1.00 72.19 96 ILE A N 1
ATOM 719 C CA . ILE A 1 96 ? -62.341 -48.426 130.903 1.00 72.19 96 ILE A CA 1
ATOM 720 C C . ILE A 1 96 ? -63.683 -48.331 131.624 1.00 72.19 96 ILE A C 1
ATOM 722 O O . ILE A 1 96 ? -64.706 -48.408 130.964 1.00 72.19 96 ILE A O 1
ATOM 726 N N . PHE A 1 97 ? -63.704 -48.067 132.934 1.00 75.94 97 PHE A N 1
ATOM 727 C CA . PHE A 1 97 ? -64.935 -47.887 133.705 1.00 75.94 97 PHE A CA 1
ATOM 728 C C . PHE A 1 97 ? -65.755 -46.687 133.216 1.00 75.94 97 PHE A C 1
ATOM 730 O O . PHE A 1 97 ? -66.976 -46.775 133.100 1.00 75.94 97 PHE A O 1
ATOM 737 N N . ILE A 1 98 ? -65.104 -45.566 132.891 1.00 72.31 98 ILE A N 1
ATOM 738 C CA . ILE A 1 98 ? -65.763 -44.391 132.311 1.00 72.31 98 ILE A CA 1
ATOM 739 C C . ILE A 1 98 ? -66.288 -44.721 130.909 1.00 72.31 98 ILE A C 1
ATOM 741 O O . ILE A 1 98 ? -67.431 -44.389 130.606 1.00 72.31 98 ILE A O 1
ATOM 745 N N . PHE A 1 99 ? -65.515 -45.404 130.064 1.00 68.38 99 PHE A N 1
ATOM 746 C CA . PHE A 1 99 ? -65.978 -45.813 128.738 1.00 68.38 99 PHE A CA 1
ATOM 747 C C . PHE A 1 99 ? -67.117 -46.844 128.807 1.00 68.38 99 PHE A C 1
ATOM 749 O O . PHE A 1 99 ? -68.100 -46.681 128.093 1.00 68.38 99 PHE A O 1
ATOM 756 N N . GLU A 1 100 ? -67.075 -47.816 129.722 1.00 64.69 100 GLU A N 1
ATOM 757 C CA . GLU A 1 100 ? -68.154 -48.786 129.966 1.00 64.69 100 GLU A CA 1
ATOM 758 C C . GLU A 1 100 ? -69.420 -48.123 130.534 1.00 64.69 100 GLU A C 1
ATOM 760 O O . GLU A 1 100 ? -70.533 -48.510 130.179 1.00 64.69 100 GLU A O 1
ATOM 765 N N . GLN A 1 101 ? -69.282 -47.084 131.368 1.00 64.12 101 GLN A N 1
ATOM 766 C CA . GLN A 1 101 ? -70.408 -46.245 131.804 1.00 64.12 101 GLN A CA 1
ATOM 767 C C . GLN A 1 101 ? -71.039 -45.474 130.632 1.00 64.12 101 GLN A C 1
ATOM 769 O O . GLN A 1 101 ? -72.258 -45.294 130.605 1.00 64.12 101 GLN A O 1
ATOM 774 N N . TYR A 1 102 ? -70.232 -45.038 129.660 1.00 63.47 102 TYR A N 1
ATOM 775 C CA . TYR A 1 102 ? -70.702 -44.336 128.462 1.00 63.47 102 TYR A CA 1
ATOM 776 C C . TYR A 1 102 ? -71.256 -45.273 127.369 1.00 63.47 102 TYR A C 1
ATOM 778 O O . TYR A 1 102 ? -72.080 -44.825 126.573 1.00 63.47 102 TYR A O 1
ATOM 786 N N . ASP A 1 103 ? -70.900 -46.564 127.375 1.00 54.69 103 ASP A N 1
ATOM 787 C CA . ASP A 1 103 ? -71.406 -47.594 126.446 1.00 54.69 103 ASP A CA 1
ATOM 788 C C . ASP A 1 103 ? -72.742 -48.237 126.877 1.00 54.69 103 ASP A C 1
ATOM 790 O O . ASP A 1 103 ? -73.220 -49.200 126.271 1.00 54.69 103 ASP A O 1
ATOM 794 N N . ASN A 1 104 ? -73.416 -47.682 127.891 1.00 52.66 104 ASN A N 1
ATOM 795 C CA . ASN A 1 104 ? -74.772 -48.086 128.254 1.00 52.66 104 ASN A CA 1
ATOM 796 C C . ASN A 1 104 ? -75.745 -47.783 127.081 1.00 52.66 104 ASN A C 1
ATOM 798 O O . ASN A 1 104 ? -75.947 -46.611 126.738 1.00 52.66 104 ASN A O 1
ATOM 802 N N . PRO A 1 105 ? -76.401 -48.789 126.459 1.00 54.19 105 PRO A N 1
ATOM 803 C CA . PRO A 1 105 ? -77.176 -48.613 125.221 1.00 54.19 105 PRO A CA 1
ATOM 804 C C . PRO A 1 105 ? -78.424 -47.722 125.361 1.00 54.19 105 PRO A C 1
ATOM 806 O O . PRO A 1 105 ? -79.070 -47.395 124.364 1.00 54.19 105 PRO A O 1
ATOM 809 N N . LEU A 1 106 ? -78.755 -47.283 126.580 1.00 50.03 106 LEU A N 1
ATOM 810 C CA . LEU A 1 106 ? -79.804 -46.293 126.836 1.00 50.03 106 LEU A CA 1
ATOM 811 C C . LEU A 1 106 ? -79.367 -44.837 126.590 1.00 50.03 106 LEU A C 1
ATOM 813 O O . LEU A 1 106 ? -80.233 -43.967 126.546 1.00 50.03 106 LEU A O 1
ATOM 817 N N . PHE A 1 107 ? -78.074 -44.564 126.373 1.00 51.50 107 PHE A N 1
ATOM 818 C CA . PHE A 1 107 ? -77.583 -43.232 125.988 1.00 51.50 107 PHE A CA 1
ATOM 819 C C . PHE A 1 107 ? -77.024 -43.149 124.556 1.00 51.50 107 PHE A C 1
ATOM 821 O O . PHE A 1 107 ? -76.889 -42.047 124.024 1.00 51.50 107 PHE A O 1
ATOM 828 N N . SER A 1 108 ? -76.770 -44.276 123.879 1.00 47.19 108 SER A N 1
ATOM 829 C CA . SER A 1 108 ? -76.106 -44.285 122.562 1.00 47.19 108 SER A CA 1
ATOM 830 C C . SER A 1 108 ? -77.038 -44.210 121.342 1.00 47.19 108 SER A C 1
ATOM 832 O O . SER A 1 108 ? -76.562 -44.032 120.223 1.00 47.19 108 SER A O 1
ATOM 834 N N . THR A 1 109 ? -78.364 -44.258 121.515 1.00 44.38 109 THR A N 1
ATOM 835 C CA . THR A 1 109 ? -79.322 -44.210 120.386 1.00 44.38 109 THR A CA 1
ATOM 836 C C . THR A 1 109 ? -79.944 -42.836 120.115 1.00 44.38 109 THR A C 1
ATOM 838 O O . THR A 1 109 ? -80.609 -42.673 119.095 1.00 44.38 109 THR A O 1
ATOM 841 N N . SER A 1 110 ? -79.699 -41.817 120.948 1.00 47.12 110 SER A N 1
ATOM 842 C CA . SER A 1 110 ? -80.327 -40.494 120.770 1.00 47.12 110 SER A CA 1
ATOM 843 C C . SER A 1 110 ? -79.423 -39.407 120.170 1.00 47.12 110 SER A C 1
ATOM 845 O O . SER A 1 110 ? -79.938 -38.333 119.863 1.00 47.12 110 SER A O 1
ATOM 847 N N . LEU A 1 111 ? -78.114 -39.623 119.990 1.00 47.78 111 LEU A N 1
ATOM 848 C CA . LEU A 1 111 ? -77.202 -38.542 119.563 1.00 47.78 111 LEU A CA 1
ATOM 849 C C . LEU A 1 111 ? -76.025 -38.977 118.671 1.00 47.78 111 LEU A C 1
ATOM 851 O O . LEU A 1 111 ? -75.040 -38.254 118.561 1.00 47.78 111 LEU A O 1
ATOM 855 N N . LEU A 1 112 ? -76.122 -40.116 117.981 1.00 46.59 112 LEU A N 1
ATOM 856 C CA . LEU A 1 112 ? -75.147 -40.498 116.954 1.00 46.59 112 LEU A CA 1
ATOM 857 C C . LEU A 1 112 ? -75.849 -40.726 115.619 1.00 46.59 112 LEU A C 1
ATOM 859 O O . LEU A 1 112 ? -76.289 -41.817 115.266 1.00 46.59 112 LEU A O 1
ATOM 863 N N . ASN A 1 113 ? -75.945 -39.632 114.868 1.00 49.16 113 ASN A N 1
ATOM 864 C CA . ASN A 1 113 ? -76.285 -39.629 113.457 1.00 49.16 113 ASN A CA 1
ATOM 865 C C . ASN A 1 113 ? -75.162 -40.372 112.704 1.00 49.16 113 ASN A C 1
ATOM 867 O O . ASN A 1 113 ? -74.153 -39.770 112.339 1.00 49.16 113 ASN A O 1
ATOM 871 N N . MET A 1 114 ? -75.313 -41.683 112.475 1.00 47.75 114 MET A N 1
ATOM 872 C CA . MET A 1 114 ? -74.361 -42.476 111.672 1.00 47.75 114 MET A CA 1
ATOM 873 C C . MET A 1 114 ? -74.168 -41.912 110.251 1.00 47.75 114 MET A C 1
ATOM 875 O O . MET A 1 114 ? -73.147 -42.170 109.625 1.00 47.75 114 MET A O 1
ATOM 879 N N . ALA A 1 115 ? -75.084 -41.062 109.775 1.00 46.34 115 ALA A N 1
ATOM 880 C CA . ALA A 1 115 ? -74.963 -40.350 108.505 1.00 46.34 115 ALA A CA 1
ATOM 881 C C . ALA A 1 115 ? -73.853 -39.273 108.470 1.00 46.34 115 ALA A C 1
ATOM 883 O O . ALA A 1 115 ? -73.491 -38.832 107.387 1.00 46.34 115 ALA A O 1
ATOM 884 N N . ALA A 1 116 ? -73.296 -38.846 109.612 1.00 51.75 116 ALA A N 1
ATOM 885 C CA . ALA A 1 116 ? -72.258 -37.804 109.661 1.00 51.75 116 ALA A CA 1
ATOM 886 C C . ALA A 1 116 ? -70.810 -38.344 109.680 1.00 51.75 116 ALA A C 1
ATOM 888 O O . ALA A 1 116 ? -69.869 -37.560 109.597 1.00 51.75 116 ALA A O 1
ATOM 889 N N . MET A 1 117 ? -70.613 -39.664 109.791 1.00 48.59 117 MET A N 1
ATOM 890 C CA . MET A 1 117 ? -69.276 -40.283 109.873 1.00 48.59 117 MET A CA 1
ATOM 891 C C . MET A 1 117 ? -68.772 -40.853 108.536 1.00 48.59 117 MET A C 1
ATOM 893 O O . MET A 1 117 ? -67.567 -41.050 108.384 1.00 48.59 117 MET A O 1
ATOM 897 N N . ASP A 1 118 ? -69.646 -41.055 107.543 1.00 49.25 118 ASP A N 1
ATOM 898 C CA . ASP A 1 118 ? -69.242 -41.575 106.225 1.00 49.25 118 ASP A CA 1
ATOM 899 C C . ASP A 1 118 ? -68.668 -40.506 105.271 1.00 49.25 118 ASP A C 1
ATOM 901 O O . ASP A 1 118 ? -68.048 -40.856 104.267 1.00 49.25 118 ASP A O 1
ATOM 905 N N . ASP A 1 119 ? -68.743 -39.216 105.623 1.00 48.53 119 ASP A N 1
ATOM 906 C CA . ASP A 1 119 ? -68.191 -38.107 104.820 1.00 48.53 119 ASP A CA 1
ATOM 907 C C . ASP A 1 119 ? -66.734 -37.722 105.178 1.00 48.53 119 ASP A C 1
ATOM 909 O O . ASP A 1 119 ? -66.159 -36.803 104.595 1.00 48.53 119 ASP A O 1
ATOM 913 N N . ILE A 1 120 ? -66.079 -38.447 106.099 1.00 51.78 120 ILE A N 1
ATOM 914 C CA . ILE A 1 120 ? -64.697 -38.157 106.559 1.00 51.78 120 ILE A CA 1
ATOM 915 C C . ILE A 1 120 ? -63.646 -39.078 105.890 1.00 51.78 120 ILE A C 1
ATOM 917 O O . ILE A 1 120 ? -62.457 -39.024 106.197 1.00 51.78 120 ILE A O 1
ATOM 921 N N . LYS A 1 121 ? -64.024 -39.904 104.902 1.00 47.97 121 LYS A N 1
ATOM 922 C CA . LYS A 1 121 ? -63.068 -40.762 104.159 1.00 47.97 121 LYS A CA 1
ATOM 923 C C . LYS A 1 121 ? -62.429 -40.117 102.921 1.00 47.97 121 LYS A C 1
ATOM 925 O O . LYS A 1 121 ? -61.583 -40.741 102.282 1.00 47.97 121 LYS A O 1
ATOM 930 N N . GLY A 1 122 ? -62.764 -38.869 102.594 1.00 46.34 122 GLY A N 1
ATOM 931 C CA . GLY A 1 122 ? -62.193 -38.147 101.453 1.00 46.34 122 GLY A CA 1
ATOM 932 C C . GLY A 1 122 ? -61.146 -37.112 101.858 1.00 46.34 122 GLY A C 1
ATOM 933 O O . GLY A 1 122 ? -61.501 -35.957 102.046 1.00 46.34 122 GLY A O 1
ATOM 934 N N . THR A 1 123 ? -59.873 -37.518 101.969 1.00 52.84 123 THR A N 1
ATOM 935 C CA . THR A 1 123 ? -58.647 -36.683 101.869 1.00 52.84 123 THR A CA 1
ATOM 936 C C . THR A 1 123 ? -58.822 -35.167 102.033 1.00 52.84 123 THR A C 1
ATOM 938 O O . THR A 1 123 ? -58.546 -34.395 101.113 1.00 52.84 123 THR A O 1
ATOM 941 N N . LYS A 1 124 ? -59.237 -34.723 103.217 1.00 53.81 124 LYS A N 1
ATOM 942 C CA . LYS A 1 124 ? -59.103 -33.340 103.659 1.00 53.81 124 LYS A CA 1
ATOM 943 C C . LYS A 1 124 ? -58.753 -33.369 105.133 1.00 53.81 124 LYS A C 1
ATOM 945 O O . LYS A 1 124 ? -59.352 -34.100 105.913 1.00 53.81 124 LYS A O 1
ATOM 950 N N . VAL A 1 125 ? -57.694 -32.632 105.436 1.00 55.41 125 VAL A N 1
ATOM 951 C CA . VAL A 1 125 ? -57.213 -32.246 106.760 1.00 55.41 125 VAL A CA 1
ATOM 952 C C . VAL A 1 125 ? -58.365 -32.256 107.767 1.00 55.41 125 VAL A C 1
ATOM 954 O O . VAL A 1 125 ? -59.387 -31.627 107.507 1.00 55.41 125 VAL A O 1
ATOM 957 N N . ALA A 1 126 ? -58.223 -33.008 108.867 1.00 61.16 126 ALA A N 1
ATOM 958 C CA . ALA A 1 126 ? -59.266 -33.150 109.883 1.00 61.16 126 ALA A CA 1
ATOM 959 C C . ALA A 1 126 ? -59.909 -31.773 110.165 1.00 61.16 126 ALA A C 1
ATOM 961 O O . ALA A 1 126 ? -59.151 -30.839 110.429 1.00 61.16 126 ALA A O 1
ATOM 962 N N . PRO A 1 127 ? -61.247 -31.608 110.113 1.00 65.56 127 PRO A N 1
ATOM 963 C CA . PRO A 1 127 ? -61.914 -30.299 110.214 1.00 65.56 127 PRO A CA 1
ATOM 964 C C . PRO A 1 127 ? -61.471 -29.458 111.421 1.00 65.56 127 PRO A C 1
ATOM 966 O O . PRO A 1 127 ? -61.447 -28.231 111.382 1.00 65.56 127 PRO A O 1
ATOM 969 N N . GLY A 1 128 ? -61.051 -30.124 112.497 1.00 69.19 128 GLY A N 1
ATOM 970 C CA . GLY A 1 128 ? -60.486 -29.465 113.665 1.00 69.19 128 GLY A CA 1
ATOM 971 C C . GLY A 1 128 ? -59.103 -28.833 113.457 1.00 69.19 128 GLY A C 1
ATOM 972 O O . GLY A 1 128 ? -58.801 -27.824 114.085 1.00 69.19 128 GLY A O 1
ATOM 973 N N . LEU A 1 129 ? -58.272 -29.366 112.559 1.00 73.50 129 LEU A N 1
ATOM 974 C CA . LEU A 1 129 ? -56.959 -28.801 112.234 1.00 73.50 129 LEU A CA 1
ATOM 975 C C . LEU A 1 129 ? -57.086 -27.523 111.384 1.00 73.50 129 LEU A C 1
ATOM 977 O O . LEU A 1 129 ? -56.303 -26.597 111.565 1.00 73.50 129 LEU A O 1
ATOM 981 N N . GLU A 1 130 ? -58.088 -27.439 110.501 1.00 78.12 130 GLU A N 1
ATOM 982 C CA . GLU A 1 130 ? -58.401 -26.205 109.761 1.00 78.12 130 GLU A CA 1
ATOM 983 C C . GLU A 1 130 ? -58.912 -25.111 110.709 1.00 78.12 130 GLU A C 1
ATOM 985 O O . GLU A 1 130 ? -58.436 -23.978 110.657 1.00 78.12 130 GLU A O 1
ATOM 990 N N . TYR A 1 131 ? -59.791 -25.468 111.654 1.00 81.62 131 TYR A N 1
ATOM 991 C CA . TYR A 1 131 ? -60.218 -24.553 112.715 1.00 81.62 131 TYR A CA 1
ATOM 992 C C . TYR A 1 131 ? -59.036 -24.063 113.559 1.00 81.62 131 TYR A C 1
ATOM 994 O O . TYR A 1 131 ? -58.933 -22.870 113.831 1.00 81.62 131 TYR A O 1
ATOM 1002 N N . LEU A 1 132 ? -58.110 -24.955 113.925 1.00 81.88 132 LEU A N 1
ATOM 1003 C CA . LEU A 1 132 ? -56.900 -24.590 114.658 1.00 81.88 132 LEU A CA 1
ATOM 1004 C C . LEU A 1 132 ? -56.016 -23.616 113.865 1.00 81.88 132 LEU A C 1
ATOM 1006 O O . LEU A 1 132 ? -55.554 -22.633 114.435 1.00 81.88 132 LEU A O 1
ATOM 1010 N N . LEU A 1 133 ? -55.815 -23.856 112.566 1.00 83.44 133 LEU A N 1
ATOM 1011 C CA . LEU A 1 133 ? -55.019 -22.979 111.705 1.00 83.44 133 LEU A CA 1
ATOM 1012 C C . LEU A 1 133 ? -55.639 -21.577 111.607 1.00 83.44 133 LEU A C 1
ATOM 1014 O O . LEU A 1 133 ? -54.932 -20.576 111.693 1.00 83.44 133 LEU A O 1
ATOM 1018 N N . VAL A 1 134 ? -56.965 -21.497 111.471 1.00 84.94 134 VAL A N 1
ATOM 1019 C CA . VAL A 1 134 ? -57.694 -20.221 111.484 1.00 84.94 134 VAL A CA 1
ATOM 1020 C C . VAL A 1 134 ? -57.591 -19.546 112.854 1.00 84.94 134 VAL A C 1
ATOM 1022 O O . VAL A 1 134 ? -57.409 -18.332 112.914 1.00 84.94 134 VAL A O 1
ATOM 1025 N N . LEU A 1 135 ? -57.646 -20.308 113.952 1.00 81.50 135 LEU A N 1
ATOM 1026 C CA . LEU A 1 135 ? -57.493 -19.775 115.309 1.00 81.50 135 LEU A CA 1
ATOM 1027 C C . LEU A 1 135 ? -56.081 -19.217 115.548 1.00 81.50 135 LEU A C 1
ATOM 1029 O O . LEU A 1 135 ? -55.939 -18.159 116.155 1.00 81.50 135 LEU A O 1
ATOM 1033 N N . GLU A 1 136 ? -55.044 -19.893 115.046 1.00 82.25 136 GLU A N 1
ATOM 1034 C CA . GLU A 1 136 ? -53.654 -19.422 115.098 1.00 82.25 136 GLU A CA 1
ATOM 1035 C C . GLU A 1 136 ? -53.451 -18.165 114.243 1.00 82.25 136 GLU A C 1
ATOM 1037 O O . GLU A 1 136 ? -52.865 -17.192 114.712 1.00 82.25 136 GLU A O 1
ATOM 1042 N N . GLN A 1 137 ? -54.006 -18.127 113.028 1.00 83.62 137 GLN A N 1
ATOM 1043 C CA . GLN A 1 137 ? -53.972 -16.930 112.181 1.00 83.62 137 GLN A CA 1
ATOM 1044 C C . GLN A 1 137 ? -54.722 -15.754 112.815 1.00 83.62 137 GLN A C 1
ATOM 1046 O O . GLN A 1 137 ? -54.245 -14.620 112.757 1.00 83.62 137 GLN A O 1
ATOM 1051 N N . PHE A 1 138 ? -55.874 -16.013 113.439 1.00 84.38 138 PHE A N 1
ATOM 1052 C CA . PHE A 1 138 ? -56.639 -15.009 114.171 1.00 84.38 138 PHE A CA 1
ATOM 1053 C C . PHE A 1 138 ? -55.858 -14.491 115.380 1.00 84.38 138 PHE A C 1
ATOM 1055 O O . PHE A 1 138 ? -55.779 -13.282 115.580 1.00 84.38 138 PHE A O 1
ATOM 1062 N N . ARG A 1 139 ? -55.219 -15.382 116.143 1.00 82.44 139 ARG A N 1
ATOM 1063 C CA . ARG A 1 139 ? -54.329 -15.018 117.249 1.00 82.44 139 ARG A CA 1
ATOM 1064 C C . ARG A 1 139 ? -53.184 -14.128 116.768 1.00 82.44 139 ARG A C 1
ATOM 1066 O O . ARG A 1 139 ? -52.981 -13.061 117.333 1.00 82.44 139 ARG A O 1
ATOM 1073 N N . ASP A 1 140 ? -52.490 -14.501 115.699 1.00 82.88 140 ASP A N 1
ATOM 1074 C CA . ASP A 1 140 ? -51.394 -13.696 115.151 1.00 82.88 140 ASP A CA 1
ATOM 1075 C C . ASP A 1 140 ? -51.863 -12.345 114.593 1.00 82.88 140 ASP A C 1
ATOM 1077 O O . ASP A 1 140 ? -51.138 -11.353 114.668 1.00 82.88 140 ASP A O 1
ATOM 1081 N N . LEU A 1 141 ? -53.066 -12.284 114.017 1.00 83.81 141 LEU A N 1
ATOM 1082 C CA . LEU A 1 141 ? -53.682 -11.033 113.579 1.00 83.81 141 LEU A CA 1
ATOM 1083 C C . LEU A 1 141 ? -54.003 -10.131 114.778 1.00 83.81 141 LEU A C 1
ATOM 1085 O O . LEU A 1 141 ? -53.644 -8.960 114.755 1.00 83.81 141 LEU A O 1
ATOM 1089 N N . MET A 1 142 ? -54.625 -10.684 115.821 1.00 78.06 142 MET A N 1
ATOM 1090 C CA . MET A 1 142 ? -54.991 -9.961 117.041 1.00 78.06 142 MET A CA 1
ATOM 1091 C C . MET A 1 142 ? -53.759 -9.443 117.779 1.00 78.06 142 MET A C 1
ATOM 1093 O O . MET A 1 142 ? -53.739 -8.279 118.161 1.00 78.06 142 MET A O 1
ATOM 1097 N N . VAL A 1 143 ? -52.710 -10.261 117.908 1.00 80.12 143 VAL A N 1
ATOM 1098 C CA . VAL A 1 143 ? -51.431 -9.838 118.497 1.00 80.12 143 VAL A CA 1
ATOM 1099 C C . VAL A 1 143 ? -50.838 -8.677 117.698 1.00 80.12 143 VAL A C 1
ATOM 1101 O O . VAL A 1 143 ? -50.576 -7.625 118.270 1.00 80.12 143 VAL A O 1
ATOM 1104 N N . ARG A 1 144 ? -50.740 -8.792 116.363 1.00 79.12 144 ARG A N 1
ATOM 1105 C CA . ARG A 1 144 ? -50.263 -7.675 115.526 1.00 79.12 144 ARG A CA 1
ATOM 1106 C C . ARG A 1 144 ? -51.129 -6.426 115.667 1.00 79.12 144 ARG A C 1
ATOM 1108 O O . ARG A 1 144 ? -50.587 -5.334 115.698 1.00 79.12 144 ARG A O 1
ATOM 1115 N N . GLN A 1 145 ? -52.450 -6.578 115.740 1.00 75.25 145 GLN A N 1
ATOM 1116 C CA . GLN A 1 145 ? -53.384 -5.457 115.844 1.00 75.25 145 GLN A CA 1
ATOM 1117 C C . GLN A 1 145 ? -53.310 -4.752 117.206 1.00 75.25 145 GLN A C 1
ATOM 1119 O O . GLN A 1 145 ? -53.583 -3.558 117.299 1.00 75.25 145 GLN A O 1
ATOM 1124 N N . MET A 1 146 ? -52.932 -5.483 118.252 1.00 74.38 146 MET A N 1
ATOM 1125 C CA . MET A 1 146 ? -52.736 -4.955 119.601 1.00 74.38 146 MET A CA 1
ATOM 1126 C C . MET A 1 146 ? -51.355 -4.317 119.787 1.00 74.38 146 MET A C 1
ATOM 1128 O O . MET A 1 146 ? -51.231 -3.381 120.572 1.00 74.38 146 MET A O 1
ATOM 1132 N N . ASP A 1 147 ? -50.352 -4.777 119.035 1.00 73.62 147 ASP A N 1
ATOM 1133 C CA . ASP A 1 147 ? -49.011 -4.184 119.001 1.00 73.62 147 ASP A CA 1
ATOM 1134 C C . ASP A 1 147 ? -48.926 -2.954 118.077 1.00 73.62 147 ASP A C 1
ATOM 1136 O O . ASP A 1 147 ? -48.030 -2.128 118.237 1.00 73.62 147 ASP A O 1
ATOM 1140 N N . THR A 1 148 ? -49.850 -2.798 117.120 1.00 72.38 148 THR A N 1
ATOM 1141 C CA . THR A 1 148 ? -49.912 -1.610 116.256 1.00 72.38 148 THR A CA 1
ATOM 1142 C C . THR A 1 148 ? -50.582 -0.438 116.956 1.00 72.38 148 THR A C 1
ATOM 1144 O O . THR A 1 148 ? -51.765 -0.480 117.299 1.00 72.38 148 THR A O 1
ATOM 1147 N N . THR A 1 149 ? -49.851 0.661 117.097 1.00 73.38 149 THR A N 1
ATOM 1148 C CA . THR A 1 149 ? -50.394 1.909 117.637 1.00 73.38 149 THR A CA 1
ATOM 1149 C C . THR A 1 149 ? -51.242 2.652 116.597 1.00 73.38 149 THR A C 1
ATOM 1151 O O . THR A 1 149 ? -50.997 2.597 115.390 1.00 73.38 149 THR A O 1
ATOM 1154 N N . ALA A 1 150 ? -52.226 3.437 117.049 1.00 71.06 150 ALA A N 1
ATOM 1155 C CA . ALA A 1 150 ? -53.078 4.242 116.159 1.00 71.06 150 ALA A CA 1
ATOM 1156 C C . ALA A 1 150 ? -52.279 5.236 115.284 1.00 71.06 150 ALA A C 1
ATOM 1158 O O . ALA A 1 150 ? -52.699 5.592 114.179 1.00 71.06 150 ALA A O 1
ATOM 1159 N N . ALA A 1 151 ? -51.108 5.674 115.762 1.00 72.12 151 ALA A N 1
ATOM 1160 C CA . ALA A 1 151 ? -50.181 6.512 115.007 1.00 72.12 151 ALA A CA 1
ATOM 1161 C C . ALA A 1 151 ? -49.522 5.748 113.842 1.00 72.12 151 ALA A C 1
ATOM 1163 O O . ALA A 1 151 ? -49.398 6.289 112.738 1.00 72.12 151 ALA A O 1
ATOM 1164 N N . GLU A 1 152 ? -49.150 4.485 114.052 1.00 74.56 152 GLU A N 1
ATOM 1165 C CA . GLU A 1 152 ? -48.599 3.611 113.012 1.00 74.56 152 GLU A CA 1
ATOM 1166 C C . GLU A 1 152 ? -49.654 3.265 111.955 1.00 74.56 152 GLU A C 1
ATOM 1168 O O . GLU A 1 152 ? -49.361 3.338 110.762 1.00 74.56 152 GLU A O 1
ATOM 1173 N N . GLU A 1 153 ? -50.901 2.993 112.356 1.00 76.06 153 GLU A N 1
ATOM 1174 C CA . GLU A 1 153 ? -52.002 2.708 111.422 1.00 76.06 153 GLU A CA 1
ATOM 1175 C C . GLU A 1 153 ? -52.330 3.921 110.531 1.00 76.06 153 GLU A C 1
ATOM 1177 O O . GLU A 1 153 ? -52.484 3.801 109.308 1.00 76.06 153 GLU A O 1
ATOM 1182 N N . LEU A 1 154 ? -52.373 5.124 111.115 1.00 79.31 154 LEU A N 1
ATOM 1183 C CA . LEU A 1 154 ? -52.577 6.361 110.359 1.00 79.31 154 LEU A CA 1
ATOM 1184 C C . LEU A 1 154 ? -51.422 6.617 109.379 1.00 79.31 154 LEU A C 1
ATOM 1186 O O . LEU A 1 154 ? -51.657 6.992 108.226 1.00 79.31 154 LEU A O 1
ATOM 1190 N N . THR A 1 155 ? -50.184 6.378 109.813 1.00 80.69 155 THR A N 1
ATOM 1191 C CA . THR A 1 155 ? -48.984 6.536 108.980 1.00 80.69 155 THR A CA 1
ATOM 1192 C C . THR A 1 155 ? -48.971 5.528 107.831 1.00 80.69 155 THR A C 1
ATOM 1194 O O . THR A 1 155 ? -48.729 5.911 106.683 1.00 80.69 155 THR A O 1
ATOM 1197 N N . ALA A 1 156 ? -49.324 4.267 108.097 1.00 83.31 156 ALA A N 1
ATOM 1198 C CA . ALA A 1 156 ? -49.483 3.235 107.079 1.00 83.31 156 ALA A CA 1
ATOM 1199 C C . ALA A 1 156 ? -50.524 3.655 106.037 1.00 83.31 156 ALA A C 1
ATOM 1201 O O . ALA A 1 156 ? -50.225 3.667 104.847 1.00 83.31 156 ALA A O 1
ATOM 1202 N N . LYS A 1 157 ? -51.700 4.126 106.467 1.00 85.44 157 LYS A N 1
ATOM 1203 C CA . LYS A 1 157 ? -52.777 4.576 105.571 1.00 85.44 157 LYS A CA 1
ATOM 1204 C C . LYS A 1 157 ? -52.390 5.783 104.712 1.00 85.44 157 LYS A C 1
ATOM 1206 O O . LYS A 1 157 ? -52.736 5.839 103.528 1.00 85.44 157 LYS A O 1
ATOM 1211 N N . ILE A 1 158 ? -51.670 6.755 105.279 1.00 84.88 158 ILE A N 1
ATOM 1212 C CA . ILE A 1 158 ? -51.130 7.899 104.527 1.00 84.88 158 ILE A CA 1
ATOM 1213 C C . ILE A 1 158 ? -50.114 7.414 103.485 1.00 84.88 158 ILE A C 1
ATOM 1215 O O . ILE A 1 158 ? -50.153 7.862 102.336 1.00 84.88 158 ILE A O 1
ATOM 1219 N N . ASN A 1 159 ? -49.237 6.481 103.855 1.00 86.81 159 ASN A N 1
ATOM 1220 C CA . ASN A 1 159 ? -48.252 5.902 102.947 1.00 86.81 159 ASN A CA 1
ATOM 1221 C C . ASN A 1 159 ? -48.909 5.079 101.833 1.00 86.81 159 ASN A C 1
ATOM 1223 O O . AS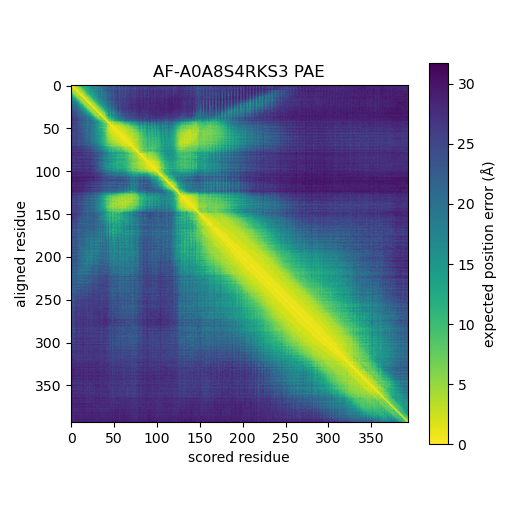N A 1 159 ? -48.512 5.225 100.679 1.00 86.81 159 ASN A O 1
ATOM 1227 N N . THR A 1 160 ? -49.963 4.312 102.125 1.00 87.94 160 THR A N 1
ATOM 1228 C CA . THR A 1 160 ? -50.741 3.585 101.112 1.00 87.94 160 THR A CA 1
ATOM 1229 C C . THR A 1 160 ? -51.351 4.546 100.099 1.00 87.94 160 THR A C 1
ATOM 1231 O O . THR A 1 160 ? -51.159 4.359 98.904 1.00 87.94 160 THR A O 1
ATOM 1234 N N . ARG A 1 161 ? -51.977 5.645 100.540 1.00 87.56 161 ARG A N 1
ATOM 1235 C CA . ARG A 1 161 ? -52.528 6.656 99.617 1.00 87.56 161 ARG A CA 1
ATOM 1236 C C . ARG A 1 161 ? -51.456 7.358 98.784 1.00 87.56 161 ARG A C 1
ATOM 1238 O O . ARG A 1 161 ? -51.675 7.643 97.608 1.00 87.56 161 ARG A O 1
ATOM 1245 N N . LYS A 1 162 ? -50.287 7.650 99.367 1.00 90.56 162 LYS A N 1
ATOM 1246 C CA . LYS A 1 162 ? -49.140 8.197 98.619 1.00 90.56 162 LYS A CA 1
ATOM 1247 C C . LYS A 1 162 ? -48.644 7.205 97.565 1.00 90.56 162 LYS A C 1
ATOM 1249 O O . LYS A 1 162 ? -48.371 7.613 96.436 1.00 90.56 162 LYS A O 1
ATOM 1254 N N . LEU A 1 163 ? -48.556 5.921 97.916 1.00 90.25 163 LEU A N 1
ATOM 1255 C CA . LEU A 1 163 ? -48.194 4.847 96.994 1.00 90.25 163 LEU A CA 1
ATOM 1256 C C . LEU A 1 163 ? -49.232 4.691 95.885 1.00 90.25 163 LEU A C 1
ATOM 1258 O O . LEU A 1 163 ? -48.842 4.615 94.730 1.00 90.25 163 LEU A O 1
ATOM 1262 N N . GLU A 1 164 ? -50.526 4.722 96.197 1.00 90.75 164 GLU A N 1
ATOM 1263 C CA . GLU A 1 164 ? -51.614 4.686 95.214 1.00 90.75 164 GLU A CA 1
ATOM 1264 C C . GLU A 1 164 ? -51.540 5.871 94.249 1.00 90.75 164 GLU A C 1
ATOM 1266 O O . GLU A 1 164 ? -51.558 5.675 93.038 1.00 90.75 164 GLU A O 1
ATOM 1271 N N . GLY A 1 165 ? -51.362 7.093 94.763 1.00 90.31 165 GLY A N 1
ATOM 1272 C CA . GLY A 1 165 ? -51.199 8.284 93.926 1.00 90.31 165 GLY A CA 1
ATOM 1273 C C . GLY A 1 165 ? -49.937 8.242 93.056 1.00 90.31 165 GLY A C 1
ATOM 1274 O O . GLY A 1 165 ? -49.953 8.704 91.916 1.00 90.31 165 GLY A O 1
ATOM 1275 N N . SER A 1 166 ? -48.840 7.670 93.561 1.00 93.06 166 SER A N 1
ATOM 1276 C CA . SER A 1 166 ? -47.621 7.432 92.777 1.00 93.06 166 SER A CA 1
ATOM 1277 C C . SER A 1 166 ? -47.836 6.355 91.709 1.00 93.06 166 SER A C 1
ATOM 1279 O O . SER A 1 166 ? -47.439 6.529 90.560 1.00 93.06 166 SER A O 1
ATOM 1281 N N . ASN A 1 167 ? -48.516 5.265 92.062 1.00 91.38 167 ASN A N 1
ATOM 1282 C CA . ASN A 1 167 ? -48.809 4.150 91.170 1.00 91.38 167 ASN A CA 1
ATOM 1283 C C . ASN A 1 167 ? -49.758 4.579 90.044 1.00 91.38 167 ASN A C 1
ATOM 1285 O O . ASN A 1 167 ? -49.536 4.219 88.895 1.00 91.38 167 ASN A O 1
ATOM 1289 N N . GLU A 1 168 ? -50.745 5.431 90.328 1.00 94.38 168 GLU A N 1
ATOM 1290 C CA . GLU A 1 168 ? -51.613 5.997 89.294 1.00 94.38 168 GLU A CA 1
ATOM 1291 C C . GLU A 1 168 ? -50.825 6.883 88.319 1.00 94.38 168 GLU A C 1
ATOM 1293 O O . GLU A 1 168 ? -50.925 6.701 87.107 1.00 94.38 168 GLU A O 1
ATOM 1298 N N . LYS A 1 169 ? -49.931 7.750 88.820 1.00 94.50 169 LYS A N 1
ATOM 1299 C CA . LYS A 1 169 ? -49.016 8.529 87.962 1.00 94.50 169 LYS A CA 1
ATOM 1300 C C . LYS A 1 169 ? -48.096 7.635 87.128 1.00 94.50 169 LYS A C 1
ATOM 1302 O O . LYS A 1 169 ? -47.791 7.959 85.983 1.00 94.50 169 LYS A O 1
ATOM 1307 N N . LEU A 1 170 ? -47.621 6.521 87.687 1.00 94.62 170 LEU A N 1
ATOM 1308 C CA . LEU A 1 170 ? -46.813 5.546 86.951 1.00 94.62 170 LEU A CA 1
ATOM 1309 C C . LEU A 1 170 ? -47.637 4.841 85.871 1.00 94.62 170 LEU A C 1
ATOM 1311 O O . LEU A 1 170 ? -47.151 4.690 84.755 1.00 94.62 170 LEU A O 1
ATOM 1315 N N . ARG A 1 171 ? -48.884 4.462 86.160 1.00 93.88 171 ARG A N 1
ATOM 1316 C CA . ARG A 1 171 ? -49.808 3.881 85.176 1.00 93.88 171 ARG A CA 1
ATOM 1317 C C . ARG A 1 171 ? -50.116 4.853 84.045 1.00 93.88 171 ARG A C 1
ATOM 1319 O O . ARG A 1 171 ? -50.151 4.433 82.892 1.00 93.88 171 ARG A O 1
A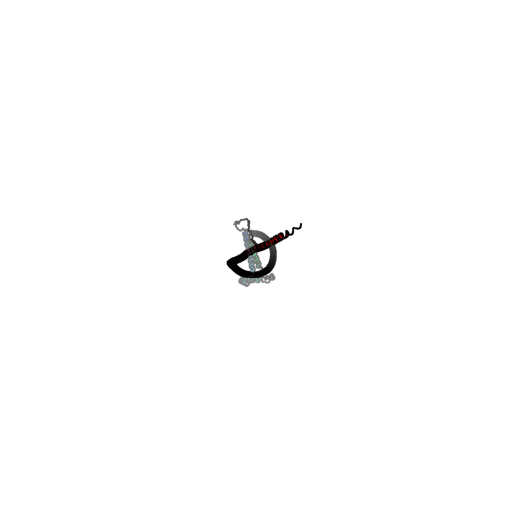TOM 1326 N N . GLU A 1 172 ? -50.302 6.132 84.355 1.00 94.69 172 GLU A N 1
ATOM 1327 C CA . GLU A 1 172 ? -50.501 7.181 83.354 1.00 94.69 172 GLU A CA 1
ATOM 1328 C C . GLU A 1 172 ? -49.268 7.330 82.455 1.00 94.69 172 GLU A C 1
ATOM 1330 O O . GLU A 1 172 ? -49.399 7.257 81.236 1.00 94.69 172 GLU A O 1
ATOM 1335 N N . LYS A 1 173 ? -48.062 7.390 83.036 1.00 95.50 173 LYS A N 1
ATOM 1336 C CA . LYS A 1 173 ? -46.806 7.395 82.266 1.00 95.50 173 LYS A CA 1
ATOM 1337 C C . LYS A 1 173 ? -46.626 6.142 81.411 1.00 95.50 173 LYS A C 1
ATOM 1339 O O . LYS A 1 173 ? -46.203 6.241 80.267 1.00 95.50 173 LYS A O 1
ATOM 1344 N N . ILE A 1 174 ? -46.951 4.959 81.937 1.00 95.31 174 ILE A N 1
ATOM 1345 C CA . ILE A 1 174 ? -46.910 3.708 81.164 1.00 95.31 174 ILE A CA 1
ATOM 1346 C C . ILE A 1 174 ? -47.872 3.798 79.980 1.00 95.31 174 ILE A C 1
ATOM 1348 O O . ILE A 1 174 ? -47.510 3.400 78.875 1.00 95.31 174 ILE A O 1
ATOM 1352 N N . ARG A 1 175 ? -49.077 4.339 80.184 1.00 96.12 175 ARG A N 1
ATOM 1353 C CA . ARG A 1 175 ? -50.065 4.525 79.118 1.00 96.12 175 ARG A CA 1
ATOM 1354 C C . ARG A 1 175 ? -49.559 5.499 78.056 1.00 96.12 175 ARG A C 1
ATOM 1356 O O . ARG A 1 175 ? -49.619 5.162 76.879 1.00 96.12 175 ARG A O 1
ATOM 1363 N N . GLU A 1 176 ? -49.017 6.643 78.465 1.00 96.38 176 GLU A N 1
ATOM 1364 C CA . GLU A 1 176 ? -48.421 7.639 77.568 1.00 96.38 176 GLU A CA 1
ATOM 1365 C C . GLU A 1 176 ? -47.271 7.037 76.751 1.00 96.38 176 GLU A C 1
ATOM 1367 O O . GLU A 1 176 ? -47.270 7.127 75.527 1.00 96.38 176 GLU A O 1
ATOM 1372 N N . TYR A 1 177 ? -46.328 6.342 77.396 1.00 96.50 177 TYR A N 1
ATOM 1373 C CA . TYR A 1 177 ? -45.225 5.684 76.694 1.00 96.50 177 TYR A CA 1
ATOM 1374 C C . TYR A 1 177 ? -45.692 4.561 75.774 1.00 96.50 177 TYR A C 1
ATOM 1376 O O . TYR A 1 177 ? -45.138 4.400 74.691 1.00 96.50 177 TYR A O 1
ATOM 1384 N N . THR A 1 178 ? -46.717 3.807 76.166 1.00 95.38 178 THR A N 1
ATOM 1385 C CA . THR A 1 178 ? -47.298 2.767 75.309 1.00 95.38 178 THR A CA 1
ATOM 1386 C C . THR A 1 178 ? -47.937 3.384 74.068 1.00 95.38 178 THR A C 1
ATOM 1388 O O . THR A 1 178 ? -47.789 2.844 72.974 1.00 95.38 178 THR A O 1
ATOM 1391 N N . GLU A 1 179 ? -48.622 4.518 74.214 1.00 95.94 179 GLU A N 1
ATOM 1392 C CA . GLU A 1 179 ? -49.241 5.211 73.086 1.00 95.94 179 GLU A CA 1
ATOM 1393 C C . GLU A 1 179 ? -48.193 5.849 72.169 1.00 95.94 179 GLU A C 1
ATOM 1395 O O . GLU A 1 179 ? -48.240 5.643 70.959 1.00 95.94 179 GLU A O 1
ATOM 1400 N N . ASN A 1 180 ? -47.182 6.515 72.733 1.00 96.31 180 ASN A N 1
ATOM 1401 C CA . ASN A 1 180 ? -46.056 7.058 71.970 1.00 96.31 180 ASN A CA 1
ATOM 1402 C C . ASN A 1 180 ? -45.287 5.958 71.222 1.00 96.31 180 ASN A C 1
ATOM 1404 O O . ASN A 1 180 ? -44.883 6.144 70.078 1.00 96.31 180 ASN A O 1
ATOM 1408 N N . LEU A 1 181 ? -45.114 4.784 71.835 1.00 96.12 181 LEU A N 1
ATOM 1409 C CA . LEU A 1 181 ? -44.478 3.647 71.175 1.00 96.12 181 LEU A CA 1
ATOM 1410 C C . LEU A 1 181 ? -45.318 3.141 69.996 1.00 96.12 181 LEU A C 1
ATOM 1412 O O . LEU A 1 181 ? -44.766 2.824 68.947 1.00 96.12 181 LEU A O 1
ATOM 1416 N N . LYS A 1 182 ? -46.648 3.088 70.138 1.00 96.62 182 LYS A N 1
ATOM 1417 C CA . LYS A 1 182 ? -47.545 2.698 69.041 1.00 96.62 182 LYS A CA 1
ATOM 1418 C C . LYS A 1 182 ? -47.516 3.698 67.892 1.00 96.62 182 LYS A C 1
ATOM 1420 O O . LYS A 1 182 ? -47.462 3.277 66.738 1.00 96.62 182 LYS A O 1
ATOM 1425 N N . THR A 1 183 ? -47.561 4.999 68.181 1.00 96.31 183 THR A N 1
ATOM 1426 C CA . THR A 1 183 ? -47.544 6.037 67.140 1.00 96.31 183 THR A CA 1
ATOM 1427 C C . THR A 1 183 ? -46.213 6.055 66.394 1.00 96.31 183 THR A C 1
ATOM 1429 O O . THR A 1 183 ? -46.217 6.078 65.163 1.00 96.31 183 THR A O 1
ATOM 1432 N N . GLU A 1 184 ? -45.086 5.944 67.102 1.00 96.69 184 GLU A N 1
ATOM 1433 C CA . GLU A 1 184 ? -43.764 5.843 66.476 1.00 96.69 184 GLU A CA 1
ATOM 1434 C C . GLU A 1 184 ? -43.582 4.526 65.711 1.00 96.69 184 GLU A C 1
ATOM 1436 O O . GLU A 1 184 ? -43.067 4.546 64.595 1.00 96.69 184 GLU A O 1
ATOM 1441 N N . SER A 1 185 ? -44.072 3.392 66.229 1.00 95.38 185 SER A N 1
ATOM 1442 C CA . SER A 1 185 ? -44.042 2.112 65.502 1.00 95.38 185 SER A CA 1
ATOM 1443 C C . SER A 1 185 ? -44.839 2.190 64.201 1.00 95.38 185 SER A C 1
ATOM 1445 O O . SER A 1 185 ? -44.347 1.784 63.150 1.00 95.38 185 SER A O 1
ATOM 1447 N N . LYS A 1 186 ? -46.039 2.780 64.240 1.00 97.38 186 LYS A N 1
ATO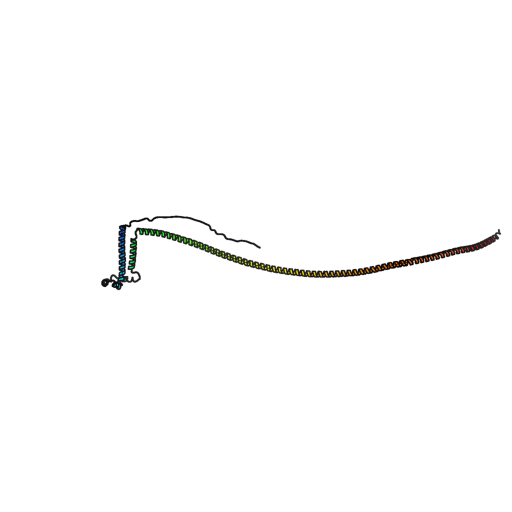M 1448 C CA . LYS A 1 186 ? -46.870 2.978 63.048 1.00 97.38 186 LYS A CA 1
ATOM 1449 C C . LYS A 1 186 ? -46.183 3.888 62.029 1.00 97.38 186 LYS A C 1
ATOM 1451 O O . LYS A 1 186 ? -46.132 3.566 60.846 1.00 97.38 186 LYS A O 1
ATOM 1456 N N . ARG A 1 187 ? -45.613 5.007 62.482 1.00 97.12 187 ARG A N 1
ATOM 1457 C CA . ARG A 1 187 ? -44.860 5.923 61.617 1.00 97.12 187 ARG A CA 1
ATOM 1458 C C . ARG A 1 187 ? -43.652 5.226 60.994 1.00 97.12 187 ARG A C 1
ATOM 1460 O O . ARG A 1 187 ? -43.379 5.405 59.809 1.00 97.12 187 ARG A O 1
ATOM 1467 N N . PHE A 1 188 ? -42.937 4.419 61.773 1.00 97.25 188 PHE A N 1
ATOM 1468 C CA . PHE A 1 188 ? -41.814 3.633 61.285 1.00 97.25 188 PHE A CA 1
ATOM 1469 C C . PHE A 1 188 ? -42.256 2.639 60.204 1.00 97.25 188 PHE A C 1
ATOM 1471 O O . PHE A 1 188 ? -41.662 2.632 59.126 1.00 97.25 188 PHE A O 1
ATOM 1478 N N . GLU A 1 189 ? -43.329 1.879 60.431 1.00 97.00 189 GLU A N 1
ATOM 1479 C CA . GLU A 1 189 ? -43.907 0.955 59.446 1.00 97.00 189 GLU A CA 1
ATOM 1480 C C . GLU A 1 189 ? -44.312 1.664 58.148 1.00 97.00 189 GLU A C 1
ATOM 1482 O O . GLU A 1 189 ? -43.937 1.214 57.065 1.00 97.00 189 GLU A O 1
ATOM 1487 N N . GLU A 1 190 ? -44.990 2.812 58.237 1.00 97.00 190 GLU A N 1
ATOM 1488 C CA . GLU A 1 190 ? -45.355 3.626 57.070 1.00 97.00 190 GLU A CA 1
ATOM 1489 C C . GLU A 1 190 ? -44.111 4.086 56.293 1.00 97.00 190 GLU A C 1
ATOM 1491 O O . GLU A 1 190 ? -44.050 3.954 55.067 1.00 97.00 190 GLU A O 1
ATOM 1496 N N . THR A 1 191 ? -43.075 4.573 56.987 1.00 97.50 191 THR A N 1
ATOM 1497 C CA . THR A 1 191 ? -41.825 4.982 56.323 1.00 97.50 191 THR A CA 1
ATOM 1498 C C . THR A 1 191 ? -41.070 3.804 55.710 1.00 97.50 191 THR A C 1
ATOM 1500 O O . THR A 1 191 ? -40.471 3.955 54.643 1.00 97.50 191 THR A O 1
ATOM 1503 N N . MET A 1 192 ? -41.100 2.629 56.345 1.00 96.81 192 MET A N 1
ATOM 1504 C CA . MET A 1 192 ? -40.486 1.410 55.821 1.00 96.81 192 MET A CA 1
ATOM 1505 C C . MET A 1 192 ? -41.220 0.907 54.582 1.00 96.81 192 MET A C 1
ATOM 1507 O O . MET A 1 192 ? -40.561 0.559 53.605 1.00 96.81 192 MET A O 1
ATOM 1511 N N . ALA A 1 193 ? -42.554 0.946 54.575 1.00 97.31 193 ALA A N 1
ATOM 1512 C CA . ALA A 1 193 ? -43.360 0.608 53.406 1.00 97.31 193 ALA A CA 1
ATOM 1513 C C . ALA A 1 193 ? -43.050 1.543 52.224 1.00 97.31 193 ALA A C 1
ATOM 1515 O O . ALA A 1 193 ? -42.739 1.072 51.131 1.00 97.31 193 ALA A O 1
ATOM 1516 N N . MET A 1 194 ? -43.010 2.863 52.451 1.00 97.69 194 MET A N 1
ATOM 1517 C CA . MET A 1 194 ? -42.645 3.827 51.402 1.00 97.69 194 MET A CA 1
ATOM 1518 C C . MET A 1 194 ? -41.232 3.588 50.856 1.00 97.69 194 MET A C 1
ATOM 1520 O O . MET A 1 194 ? -41.011 3.654 49.647 1.00 97.69 194 MET A O 1
ATOM 1524 N N . LYS A 1 195 ? -40.257 3.305 51.730 1.00 97.94 195 LYS A N 1
ATOM 1525 C CA . LYS A 1 195 ? -38.885 2.993 51.305 1.00 97.94 195 LYS A CA 1
ATOM 1526 C C . LYS A 1 195 ? -38.821 1.690 50.510 1.00 97.94 195 LYS A C 1
ATOM 1528 O O . LYS A 1 195 ? -38.128 1.658 49.498 1.00 97.94 195 LYS A O 1
ATOM 1533 N N . ALA A 1 196 ? -39.546 0.653 50.925 1.00 97.81 196 ALA A N 1
ATOM 1534 C CA . ALA A 1 196 ? -39.627 -0.610 50.197 1.00 97.81 196 ALA A CA 1
ATOM 1535 C C . ALA A 1 196 ? -40.218 -0.417 48.788 1.00 97.81 196 ALA A C 1
ATOM 1537 O O . ALA A 1 196 ? -39.667 -0.933 47.815 1.00 97.81 196 ALA A O 1
ATOM 1538 N N . ASP A 1 197 ? -41.263 0.405 48.655 1.00 97.94 197 ASP A N 1
ATOM 1539 C CA . ASP A 1 197 ? -41.849 0.752 47.356 1.00 97.94 197 ASP A CA 1
ATOM 1540 C C . ASP A 1 197 ? -40.866 1.507 46.452 1.00 97.94 197 ASP A C 1
ATOM 1542 O O . ASP A 1 197 ? -40.800 1.252 45.246 1.00 97.94 197 ASP A O 1
ATOM 1546 N N . ILE A 1 198 ? -40.086 2.437 47.015 1.00 98.19 198 ILE A N 1
ATOM 1547 C CA . ILE A 1 198 ? -39.043 3.164 46.275 1.00 98.19 198 ILE A CA 1
ATOM 1548 C C . ILE A 1 198 ? -37.949 2.201 45.810 1.00 98.19 198 ILE A C 1
ATOM 1550 O O . ILE A 1 198 ? -37.572 2.246 44.641 1.00 98.19 198 ILE A O 1
ATOM 1554 N N . ILE A 1 199 ? -37.475 1.312 46.688 1.00 97.81 199 ILE A N 1
ATOM 1555 C CA . ILE A 1 199 ? -36.469 0.298 46.343 1.00 97.81 199 ILE A CA 1
ATOM 1556 C C . ILE A 1 199 ? -36.979 -0.568 45.187 1.00 97.81 199 ILE A C 1
ATOM 1558 O O . ILE A 1 199 ? -36.297 -0.680 44.174 1.00 97.81 199 ILE A O 1
ATOM 1562 N N . SER A 1 200 ? -38.217 -1.067 45.264 1.00 98.31 200 SER A N 1
ATOM 1563 C CA . SER A 1 200 ? -38.802 -1.884 44.193 1.00 98.31 200 SER A CA 1
ATOM 1564 C C . SER A 1 200 ? -38.912 -1.138 42.855 1.00 98.31 200 SER A C 1
ATOM 1566 O O . SER A 1 200 ? -38.723 -1.730 41.789 1.00 98.31 200 SER A O 1
ATOM 1568 N N . LYS A 1 201 ? -39.210 0.169 42.872 1.00 98.19 201 LYS A N 1
ATOM 1569 C CA . LYS A 1 201 ? -39.232 0.997 41.652 1.00 98.19 201 LYS A CA 1
ATOM 1570 C C . LYS A 1 201 ? -37.833 1.169 41.061 1.00 98.19 201 LYS A C 1
ATOM 1572 O O . LYS A 1 201 ? -37.673 0.980 39.858 1.00 98.19 201 LYS A O 1
ATOM 1577 N N . LEU A 1 202 ? -36.840 1.475 41.895 1.00 97.88 202 LEU A N 1
ATOM 1578 C CA . LEU A 1 202 ? -35.452 1.649 41.462 1.00 97.88 202 LEU A CA 1
ATOM 1579 C C . LEU A 1 202 ? -34.850 0.346 40.927 1.00 97.88 202 LEU A C 1
ATOM 1581 O O . LEU A 1 202 ? -34.144 0.369 39.925 1.00 97.88 202 LEU A O 1
ATOM 1585 N N . GLU A 1 203 ? -35.167 -0.799 41.534 1.00 98.00 203 GLU A N 1
ATOM 1586 C CA . GLU A 1 203 ? -34.752 -2.116 41.035 1.00 98.00 203 GLU A CA 1
ATOM 1587 C C . GLU A 1 203 ? -35.310 -2.397 39.634 1.00 98.00 203 GLU A C 1
ATOM 1589 O O . GLU A 1 203 ? -34.584 -2.868 38.757 1.00 98.00 203 GLU A O 1
ATOM 1594 N N . LYS A 1 204 ? -36.585 -2.063 39.391 1.00 98.25 204 LYS A N 1
ATOM 1595 C CA . LYS A 1 204 ? -37.209 -2.197 38.064 1.00 98.25 204 LYS A CA 1
ATOM 1596 C C . LYS A 1 204 ? -36.578 -1.259 37.039 1.00 98.25 204 LYS A C 1
ATOM 1598 O O . LYS A 1 204 ? -36.323 -1.682 35.914 1.00 98.25 204 LYS A O 1
ATOM 1603 N N . GLU A 1 205 ? -36.322 -0.009 37.413 1.00 98.38 205 GLU A N 1
ATOM 1604 C CA . GLU A 1 205 ? -35.670 0.967 36.536 1.00 98.38 205 GLU A CA 1
ATOM 1605 C C . GLU A 1 205 ? -34.245 0.530 36.176 1.00 98.38 205 GLU A C 1
ATOM 1607 O O . GLU A 1 205 ? -33.887 0.524 35.000 1.00 98.38 205 GLU A O 1
ATOM 1612 N N . LEU A 1 206 ? -33.468 0.060 37.157 1.00 98.06 206 LEU A N 1
ATOM 1613 C CA . LEU A 1 206 ? -32.138 -0.506 36.928 1.00 98.06 206 LEU A CA 1
ATOM 1614 C C . LEU A 1 206 ? -32.183 -1.721 35.998 1.00 98.06 206 LEU A C 1
ATOM 1616 O O . LEU A 1 206 ? -31.354 -1.831 35.096 1.00 98.06 206 LEU A O 1
ATOM 1620 N N . ALA A 1 207 ? -33.152 -2.622 36.179 1.00 98.19 207 ALA A N 1
ATOM 1621 C CA . ALA A 1 207 ? -33.312 -3.781 35.306 1.00 98.19 207 ALA A CA 1
ATOM 1622 C C . ALA A 1 207 ? -33.625 -3.373 33.855 1.00 98.19 207 ALA A C 1
ATOM 1624 O O . ALA A 1 207 ? -33.040 -3.928 32.923 1.00 98.19 207 ALA A O 1
ATOM 1625 N N . LEU A 1 208 ? -34.498 -2.379 33.656 1.00 98.12 208 LEU A N 1
ATOM 1626 C CA . LEU A 1 208 ? -34.820 -1.845 32.329 1.00 98.12 208 LEU A CA 1
ATOM 1627 C C . LEU A 1 208 ? -33.618 -1.152 31.683 1.00 98.12 208 LEU A C 1
ATOM 1629 O O . LEU A 1 208 ? -33.334 -1.402 30.512 1.00 98.12 208 LEU A O 1
ATOM 1633 N N . LEU A 1 209 ? -32.893 -0.329 32.444 1.00 98.31 209 LEU A N 1
ATOM 1634 C CA . LEU A 1 209 ? -31.703 0.369 31.963 1.00 98.31 209 LEU A CA 1
ATOM 1635 C C . LEU A 1 209 ? -30.613 -0.624 31.538 1.00 98.31 209 LEU A C 1
ATOM 1637 O O . LEU A 1 209 ? -30.030 -0.476 30.465 1.00 98.31 209 LEU A O 1
ATOM 1641 N N . ASN A 1 210 ? -30.371 -1.661 32.346 1.00 97.94 210 ASN A N 1
ATOM 1642 C CA . ASN A 1 210 ? -29.409 -2.716 32.029 1.00 97.94 210 ASN A CA 1
ATOM 1643 C C . ASN A 1 210 ? -29.819 -3.487 30.770 1.00 97.94 210 ASN A C 1
ATOM 1645 O O . ASN A 1 210 ? -28.995 -3.696 29.883 1.00 97.94 210 ASN A O 1
ATOM 1649 N N . TYR A 1 211 ? -31.100 -3.845 30.644 1.00 98.50 211 TYR A N 1
ATOM 1650 C CA . TYR A 1 211 ? -31.608 -4.499 29.440 1.00 98.50 211 TYR A CA 1
ATOM 1651 C C . TYR A 1 211 ? -31.439 -3.621 28.189 1.00 98.50 211 TYR A C 1
ATOM 1653 O O . TYR A 1 211 ? -30.983 -4.094 27.147 1.00 98.50 211 TYR A O 1
ATOM 1661 N N . GLU A 1 212 ? -31.764 -2.330 28.276 1.00 98.44 212 GLU A N 1
ATOM 1662 C CA . GLU A 1 212 ? -31.598 -1.398 27.160 1.00 98.44 212 GLU A CA 1
ATOM 1663 C C . GLU A 1 212 ? -30.119 -1.218 26.781 1.00 98.44 212 GLU A C 1
ATOM 1665 O O . GLU A 1 212 ? -29.780 -1.197 25.592 1.00 98.44 212 GLU A O 1
ATOM 1670 N N . ALA A 1 213 ? -29.231 -1.126 27.775 1.00 97.75 213 ALA A N 1
ATOM 1671 C CA . ALA A 1 213 ? -27.790 -1.053 27.568 1.00 97.75 213 ALA A CA 1
ATOM 1672 C C . ALA A 1 213 ? -27.262 -2.307 26.855 1.00 97.75 213 ALA A C 1
ATOM 1674 O O . ALA A 1 213 ? -26.546 -2.181 25.859 1.00 97.75 213 ALA A O 1
ATOM 1675 N N . ASP A 1 214 ? -27.683 -3.497 27.287 1.00 98.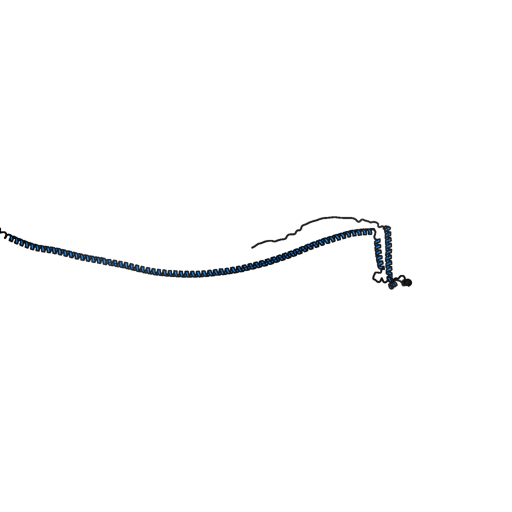25 214 ASP A N 1
ATOM 1676 C CA . ASP A 1 214 ? -27.310 -4.770 26.666 1.00 98.25 214 ASP A CA 1
ATOM 1677 C C . ASP A 1 214 ? -27.776 -4.860 25.211 1.00 98.25 214 ASP A C 1
ATOM 1679 O O . ASP A 1 214 ? -27.018 -5.278 24.331 1.00 98.25 214 ASP A O 1
ATOM 1683 N N . VAL A 1 215 ? -29.014 -4.446 24.923 1.00 98.44 215 VAL A N 1
ATOM 1684 C CA . VAL A 1 215 ? -29.554 -4.437 23.555 1.00 98.44 215 VAL A CA 1
ATOM 1685 C C . VAL A 1 215 ? -28.775 -3.462 22.668 1.00 98.44 215 VAL A C 1
ATOM 1687 O O . VAL A 1 215 ? -28.391 -3.823 21.551 1.00 98.44 215 VAL A O 1
ATOM 1690 N N . LYS A 1 216 ? -28.494 -2.245 23.152 1.00 98.50 216 LYS A N 1
ATOM 1691 C CA . LYS A 1 216 ? -27.702 -1.245 22.413 1.00 98.50 216 LYS A CA 1
ATOM 1692 C C . LYS A 1 216 ? -26.278 -1.728 22.158 1.00 98.50 216 LYS A C 1
ATOM 1694 O O . LYS A 1 216 ? -25.774 -1.558 21.048 1.00 98.50 216 LYS A O 1
ATOM 1699 N N . LEU A 1 217 ? -25.647 -2.344 23.155 1.00 98.12 217 LEU A N 1
ATOM 1700 C CA . LEU A 1 217 ? -24.299 -2.887 23.038 1.00 98.12 217 LEU A CA 1
ATOM 1701 C C . LEU A 1 217 ? -24.252 -4.020 22.010 1.00 98.12 217 LEU A C 1
ATOM 1703 O O . LEU A 1 217 ? -23.445 -3.959 21.085 1.00 98.12 217 LEU A O 1
ATOM 1707 N N . LYS A 1 218 ? -25.160 -5.000 22.104 1.00 98.56 218 LYS A N 1
ATOM 1708 C CA . LYS A 1 218 ? -25.264 -6.104 21.133 1.00 98.56 218 LYS A CA 1
ATOM 1709 C C . LYS A 1 218 ? -25.482 -5.594 19.713 1.00 98.56 218 LYS A C 1
ATOM 1711 O O . LYS A 1 218 ? -24.809 -6.049 18.794 1.00 98.56 218 LYS A O 1
ATOM 1716 N N . LYS A 1 219 ? -26.373 -4.614 19.531 1.00 98.62 219 LYS A N 1
ATOM 1717 C CA . LYS A 1 219 ? -26.597 -3.986 18.225 1.00 98.62 219 LYS A CA 1
ATOM 1718 C C . LYS A 1 219 ? -25.324 -3.324 17.693 1.00 98.62 219 LYS A C 1
ATOM 1720 O O . LYS A 1 219 ? -24.958 -3.557 16.548 1.00 98.62 219 LYS A O 1
ATOM 1725 N N . LYS A 1 220 ? -24.626 -2.545 18.526 1.00 98.50 220 LYS A N 1
ATOM 1726 C CA . LYS A 1 220 ? -23.388 -1.860 18.131 1.00 98.50 220 LYS A CA 1
ATOM 1727 C C . LYS A 1 220 ? -22.273 -2.841 17.761 1.00 98.50 220 LYS A C 1
ATOM 1729 O O . LYS A 1 220 ? -21.544 -2.570 16.814 1.00 98.50 220 LYS A O 1
ATOM 1734 N N . ILE A 1 221 ? -22.162 -3.965 18.473 1.00 98.31 221 ILE A N 1
ATOM 1735 C CA . ILE A 1 221 ? -21.222 -5.044 18.141 1.00 98.31 221 ILE A CA 1
ATOM 1736 C C . ILE A 1 221 ? -21.553 -5.617 16.759 1.00 98.31 221 ILE A C 1
ATOM 1738 O O . ILE A 1 221 ? -20.695 -5.611 15.886 1.00 98.31 221 ILE A O 1
ATOM 1742 N N . LEU A 1 222 ? -22.808 -6.012 16.519 1.00 98.50 222 LEU A N 1
ATOM 1743 C CA . LEU A 1 222 ? -23.225 -6.580 15.230 1.00 98.50 222 LEU A CA 1
ATOM 1744 C C . LEU A 1 222 ? -23.045 -5.604 14.058 1.00 98.50 222 LEU A C 1
ATOM 1746 O O . LEU A 1 222 ? -22.578 -5.999 12.989 1.00 98.50 222 LEU A O 1
ATOM 1750 N N . ASP A 1 223 ? -23.399 -4.332 14.251 1.00 98.44 223 ASP A N 1
ATOM 1751 C CA . ASP A 1 223 ? -23.235 -3.294 13.230 1.00 98.44 223 ASP A CA 1
ATOM 1752 C C . ASP A 1 223 ? -21.744 -3.047 12.931 1.00 98.44 223 ASP A C 1
ATOM 1754 O O . ASP A 1 223 ? -21.357 -2.943 11.764 1.00 98.44 223 ASP A O 1
ATOM 1758 N N . SER A 1 224 ? -20.898 -3.020 13.968 1.00 98.44 224 SER A N 1
ATOM 1759 C CA . SER A 1 224 ? -19.443 -2.881 13.837 1.00 98.44 224 SER A CA 1
ATOM 1760 C C . SER A 1 224 ? -18.817 -4.077 13.119 1.00 98.44 224 SER A C 1
ATOM 1762 O O . SER A 1 224 ? -18.035 -3.885 12.190 1.00 98.44 224 SER A O 1
ATOM 1764 N N . ASP A 1 225 ? -19.183 -5.305 13.490 1.00 98.19 225 ASP A N 1
ATOM 1765 C CA . ASP A 1 225 ? -18.681 -6.528 12.854 1.00 98.19 225 ASP A CA 1
ATOM 1766 C C . ASP A 1 225 ? -19.078 -6.580 11.378 1.00 98.19 225 ASP A C 1
ATOM 1768 O O . ASP A 1 225 ? -18.255 -6.871 10.508 1.00 98.19 225 ASP A O 1
ATOM 1772 N N . ARG A 1 226 ? -20.326 -6.213 11.061 1.00 98.62 226 ARG A N 1
ATOM 1773 C CA . ARG A 1 226 ? -20.789 -6.102 9.675 1.00 98.62 226 ARG A CA 1
ATOM 1774 C C . ARG A 1 226 ? -19.973 -5.072 8.897 1.00 98.62 226 ARG A C 1
ATOM 1776 O O . ARG A 1 226 ? -19.583 -5.341 7.760 1.00 98.62 226 ARG A O 1
ATOM 1783 N N . GLN A 1 227 ? -19.725 -3.900 9.479 1.00 98.38 227 GLN A N 1
ATOM 1784 C CA . GLN A 1 227 ? -18.939 -2.851 8.833 1.00 98.38 227 GLN A CA 1
ATOM 1785 C C . GLN A 1 227 ? -17.487 -3.288 8.617 1.00 98.38 227 GLN A C 1
ATOM 1787 O O . GLN A 1 227 ? -16.943 -3.063 7.536 1.00 98.38 227 GLN A O 1
ATOM 1792 N N . MET A 1 228 ? -16.890 -3.962 9.601 1.00 98.44 228 MET A N 1
ATOM 1793 C CA . MET A 1 228 ? -15.553 -4.537 9.500 1.00 98.44 228 MET A CA 1
ATOM 1794 C C . MET A 1 228 ? -15.481 -5.552 8.356 1.00 98.44 228 MET A C 1
ATOM 1796 O O . MET A 1 228 ? -14.628 -5.417 7.487 1.00 98.44 228 MET A O 1
ATOM 1800 N N . VAL A 1 229 ? -16.412 -6.510 8.285 1.00 98.50 229 VAL A N 1
ATOM 1801 C CA . VAL A 1 229 ? -16.451 -7.518 7.210 1.00 98.50 229 VAL A CA 1
ATOM 1802 C C . VAL A 1 229 ? -16.576 -6.868 5.831 1.00 98.50 229 VAL A C 1
ATOM 1804 O O . VAL A 1 229 ? -15.876 -7.262 4.896 1.00 98.50 229 VAL A O 1
ATOM 1807 N N . LEU A 1 230 ? -17.436 -5.854 5.689 1.00 98.38 230 LEU A N 1
ATOM 1808 C CA . LEU A 1 230 ? -17.580 -5.117 4.431 1.00 98.38 230 LEU A CA 1
ATOM 1809 C C . LEU A 1 230 ? -16.294 -4.373 4.054 1.00 98.38 230 LEU A C 1
ATOM 1811 O O . LEU A 1 230 ? -15.881 -4.433 2.897 1.00 98.38 230 LEU A O 1
ATOM 1815 N N . ALA A 1 231 ? -15.643 -3.716 5.016 1.00 98.25 231 ALA A N 1
ATOM 1816 C CA . ALA A 1 231 ? -14.383 -3.015 4.795 1.00 98.25 231 ALA A CA 1
ATOM 1817 C C . ALA A 1 231 ? -13.252 -3.981 4.410 1.00 98.25 231 ALA A C 1
ATOM 1819 O O . ALA A 1 231 ? -12.538 -3.730 3.440 1.00 98.25 231 ALA A O 1
ATOM 1820 N N . THR A 1 232 ? -13.128 -5.115 5.105 1.00 98.44 232 THR A N 1
ATOM 1821 C CA . THR A 1 232 ? -12.153 -6.164 4.783 1.00 98.44 232 THR A CA 1
ATOM 1822 C C . THR A 1 232 ? -12.385 -6.713 3.381 1.00 98.44 232 THR A C 1
ATOM 1824 O O . THR A 1 232 ? -11.440 -6.813 2.604 1.00 98.44 232 THR A O 1
ATOM 1827 N N . ARG A 1 233 ? -13.636 -7.007 3.008 1.00 98.38 233 ARG A N 1
ATOM 1828 C CA . ARG A 1 233 ? -13.956 -7.497 1.662 1.00 98.38 233 ARG A CA 1
ATOM 1829 C C . ARG A 1 233 ? -13.642 -6.460 0.584 1.00 98.38 233 ARG A C 1
ATOM 1831 O O . ARG A 1 233 ? -13.058 -6.815 -0.433 1.00 98.38 233 ARG A O 1
ATOM 1838 N N . ALA A 1 234 ? -13.993 -5.194 0.807 1.00 98.31 234 ALA A N 1
ATOM 1839 C CA . ALA A 1 234 ? -13.666 -4.112 -0.120 1.00 98.31 234 ALA A CA 1
ATOM 1840 C C . ALA A 1 234 ? -12.147 -3.945 -0.286 1.00 98.31 234 ALA A C 1
ATOM 1842 O O . ALA A 1 234 ? -11.669 -3.744 -1.399 1.00 98.31 234 ALA A O 1
ATOM 1843 N N . HIS A 1 235 ? -11.387 -4.079 0.805 1.00 98.31 235 HIS A N 1
ATOM 1844 C CA . HIS A 1 235 ? -9.929 -4.044 0.764 1.00 98.31 235 HIS A CA 1
ATOM 1845 C C . HIS A 1 235 ? -9.342 -5.229 -0.012 1.00 98.31 235 HIS A C 1
ATOM 1847 O O . HIS A 1 235 ? -8.442 -5.022 -0.817 1.00 98.31 235 HIS A O 1
ATOM 1853 N N . ILE A 1 236 ? -9.857 -6.447 0.192 1.00 98.44 236 ILE A N 1
ATOM 1854 C CA . ILE A 1 236 ? -9.418 -7.641 -0.549 1.00 98.44 236 ILE A CA 1
ATOM 1855 C C . ILE A 1 236 ? -9.629 -7.442 -2.051 1.00 98.44 236 ILE A C 1
ATOM 1857 O O . ILE A 1 236 ? -8.670 -7.557 -2.803 1.00 98.44 236 ILE A O 1
ATOM 1861 N N . VAL A 1 237 ? -10.835 -7.045 -2.472 1.00 98.56 237 VAL A N 1
ATOM 1862 C CA . VAL A 1 237 ? -11.141 -6.803 -3.894 1.00 98.56 237 VAL A CA 1
ATOM 1863 C C . VAL A 1 237 ? -10.239 -5.713 -4.473 1.00 98.56 237 VAL A C 1
ATOM 1865 O O . VAL A 1 237 ? -9.693 -5.869 -5.558 1.00 98.56 237 VAL A O 1
ATOM 1868 N N . LYS A 1 238 ? -10.030 -4.611 -3.742 1.00 98.50 238 LYS A N 1
ATOM 1869 C CA . LYS A 1 238 ? -9.122 -3.546 -4.187 1.00 98.50 238 LYS A CA 1
ATOM 1870 C C . LYS A 1 238 ? -7.683 -4.047 -4.334 1.00 98.50 238 LYS A C 1
ATOM 1872 O O . LYS A 1 238 ? -6.997 -3.648 -5.265 1.00 98.50 238 LYS A O 1
ATOM 1877 N N . ASN A 1 239 ? -7.223 -4.885 -3.411 1.00 98.31 239 ASN A N 1
ATOM 1878 C CA . ASN A 1 239 ? -5.882 -5.451 -3.455 1.00 98.31 239 ASN A CA 1
ATOM 1879 C C . ASN A 1 239 ? -5.711 -6.423 -4.631 1.00 98.31 239 ASN A C 1
ATOM 1881 O O . ASN A 1 239 ? -4.671 -6.402 -5.274 1.00 98.31 239 ASN A O 1
ATOM 1885 N N . GLU A 1 240 ? -6.728 -7.233 -4.936 1.00 98.31 240 GLU A N 1
ATOM 1886 C CA . GLU A 1 240 ? -6.741 -8.106 -6.119 1.00 98.31 240 GLU A CA 1
ATOM 1887 C C . GLU A 1 240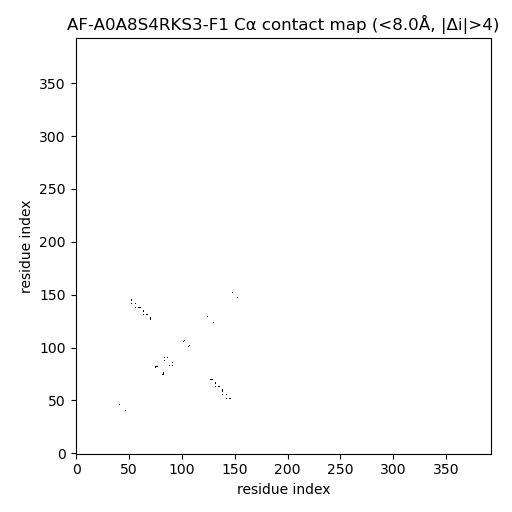 ? -6.628 -7.293 -7.415 1.00 98.31 240 GLU A C 1
ATOM 1889 O O . GLU A 1 240 ? -5.768 -7.596 -8.236 1.00 98.31 240 GLU A O 1
ATOM 1894 N N . VAL A 1 241 ? -7.404 -6.210 -7.551 1.00 98.38 241 VAL A N 1
ATOM 1895 C CA . VAL A 1 241 ? -7.330 -5.309 -8.717 1.00 98.38 241 VAL A CA 1
ATOM 1896 C C . VAL A 1 241 ? -5.946 -4.670 -8.850 1.00 98.38 241 VAL A C 1
ATOM 1898 O O . VAL A 1 241 ? -5.376 -4.663 -9.934 1.00 98.38 241 VAL A O 1
ATOM 1901 N N . LEU A 1 242 ? -5.366 -4.171 -7.753 1.00 98.31 242 LEU A N 1
ATOM 1902 C CA . LEU A 1 242 ? -4.030 -3.562 -7.787 1.00 98.31 242 LEU A CA 1
ATOM 1903 C C . LEU A 1 242 ? -2.930 -4.569 -8.154 1.00 98.31 242 LEU A C 1
ATOM 1905 O O . LEU A 1 242 ? -1.974 -4.202 -8.831 1.00 98.31 242 LEU A O 1
ATOM 1909 N N . LEU A 1 243 ? -3.052 -5.823 -7.711 1.00 98.44 243 LEU A N 1
ATOM 1910 C CA . LEU A 1 243 ? -2.125 -6.889 -8.098 1.00 98.44 243 LEU A CA 1
ATOM 1911 C C . LEU A 1 243 ? -2.255 -7.231 -9.586 1.00 98.44 243 LEU A C 1
ATOM 1913 O O . LEU A 1 243 ? -1.246 -7.458 -10.247 1.00 98.44 243 LEU A O 1
ATOM 1917 N N . GLU A 1 244 ? -3.474 -7.248 -10.124 1.00 98.31 244 GLU A N 1
ATOM 1918 C CA . GLU A 1 244 ? -3.711 -7.463 -11.554 1.00 98.31 244 GLU A CA 1
ATOM 1919 C C . GLU A 1 244 ? -3.12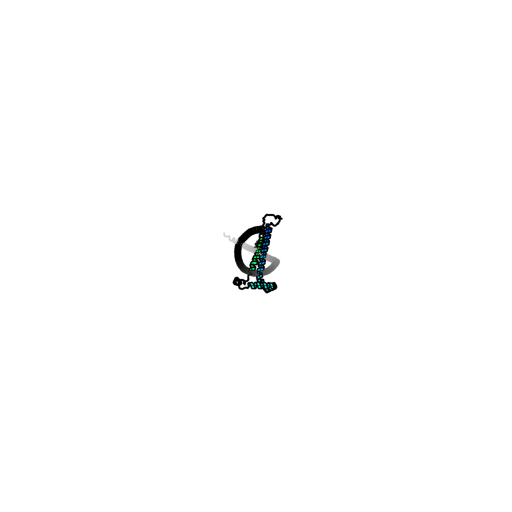1 -6.318 -12.400 1.00 98.31 244 GLU A C 1
ATOM 1921 O O . GLU A 1 244 ? -2.372 -6.579 -13.341 1.00 98.31 244 GLU A O 1
ATOM 1926 N N . GLU A 1 245 ? -3.338 -5.060 -11.998 1.00 98.06 245 GLU A N 1
ATOM 1927 C CA . GLU A 1 245 ? -2.749 -3.873 -12.644 1.00 98.06 245 GLU A CA 1
ATOM 1928 C C . GLU A 1 245 ? -1.207 -3.863 -12.585 1.00 98.06 245 GLU A C 1
ATOM 1930 O O . GLU A 1 245 ? -0.543 -3.446 -13.542 1.00 98.06 245 GLU A O 1
ATOM 1935 N N . GLU A 1 246 ? -0.608 -4.327 -11.479 1.00 98.25 246 GLU A N 1
ATOM 1936 C CA . GLU A 1 246 ? 0.849 -4.475 -11.343 1.00 98.25 246 GLU A CA 1
ATOM 1937 C C . GLU A 1 246 ? 1.397 -5.500 -12.344 1.00 98.25 246 GLU A C 1
ATOM 1939 O O . GLU A 1 246 ? 2.390 -5.235 -13.033 1.00 98.25 246 GLU A O 1
ATOM 1944 N N . VAL A 1 247 ? 0.744 -6.663 -12.440 1.00 98.44 247 VAL A N 1
ATOM 1945 C CA . VAL A 1 247 ? 1.123 -7.730 -13.373 1.00 98.44 247 VAL A CA 1
ATOM 1946 C C . VAL A 1 247 ? 1.021 -7.232 -14.812 1.00 98.44 247 VAL A C 1
ATOM 1948 O O . VAL A 1 247 ? 1.997 -7.360 -15.553 1.00 98.44 247 VAL A O 1
ATOM 1951 N N . GLU A 1 248 ? -0.098 -6.606 -15.185 1.00 98.44 248 GLU A N 1
ATOM 1952 C CA . GLU A 1 248 ? -0.309 -6.056 -16.528 1.00 98.44 248 GLU A CA 1
ATOM 1953 C C . GLU A 1 248 ? 0.757 -5.006 -16.872 1.00 98.44 248 GLU A C 1
ATOM 1955 O O . GLU A 1 248 ? 1.405 -5.083 -17.919 1.00 98.44 248 GLU A O 1
ATOM 1960 N N . SER A 1 249 ? 1.026 -4.069 -15.959 1.00 98.06 249 SER A N 1
ATOM 1961 C CA . SER A 1 249 ? 2.041 -3.026 -16.155 1.00 98.06 249 SER A CA 1
ATOM 1962 C C . SER A 1 249 ? 3.442 -3.609 -16.356 1.00 98.06 249 SER A C 1
ATOM 1964 O O . SER A 1 249 ? 4.201 -3.150 -17.217 1.00 98.06 249 SER A O 1
ATOM 1966 N N . ARG A 1 250 ? 3.797 -4.642 -15.582 1.00 98.56 250 ARG A N 1
ATOM 1967 C CA . ARG A 1 250 ? 5.078 -5.343 -15.715 1.00 98.56 250 ARG A CA 1
ATOM 1968 C C . ARG A 1 250 ? 5.180 -6.059 -17.060 1.00 98.56 250 ARG A C 1
ATOM 1970 O O . ARG A 1 250 ? 6.195 -5.912 -17.740 1.00 98.56 250 ARG A O 1
ATOM 1977 N N . GLU A 1 251 ? 4.141 -6.779 -17.474 1.00 98.56 251 GLU A N 1
ATOM 1978 C CA . GLU A 1 251 ? 4.116 -7.469 -18.769 1.00 98.56 251 GLU A CA 1
ATOM 1979 C C . GLU A 1 251 ? 4.205 -6.486 -19.942 1.00 98.56 251 GLU A C 1
ATOM 1981 O O . GLU A 1 251 ? 4.972 -6.707 -20.885 1.00 98.56 251 GLU A O 1
ATOM 1986 N N . MET A 1 252 ? 3.483 -5.363 -19.877 1.00 98.44 252 MET A N 1
ATOM 1987 C CA . MET A 1 252 ? 3.571 -4.290 -20.871 1.00 98.44 252 MET A CA 1
ATOM 1988 C C . MET A 1 252 ? 4.994 -3.739 -20.983 1.00 98.44 252 MET A C 1
ATOM 1990 O O . MET A 1 252 ? 5.512 -3.589 -22.095 1.00 98.44 252 MET A O 1
ATOM 1994 N N . TYR A 1 253 ? 5.646 -3.474 -19.849 1.00 98.50 253 TYR A N 1
ATOM 1995 C CA . TYR A 1 253 ? 7.022 -2.987 -19.820 1.00 98.50 253 TYR A CA 1
ATOM 1996 C C . TYR A 1 253 ? 8.008 -4.006 -20.405 1.00 98.50 253 TYR A C 1
ATOM 1998 O O . TYR A 1 253 ? 8.831 -3.654 -21.252 1.00 98.50 253 TYR A O 1
ATOM 2006 N N . GLU A 1 254 ? 7.913 -5.277 -20.011 1.00 98.62 254 GLU A N 1
ATOM 2007 C CA . GLU A 1 254 ? 8.776 -6.339 -20.536 1.00 98.62 254 GLU A CA 1
ATOM 2008 C C . GLU A 1 254 ? 8.596 -6.537 -22.046 1.00 98.62 254 GLU A C 1
ATOM 2010 O O . GLU A 1 254 ? 9.574 -6.714 -22.780 1.00 98.62 254 GLU A O 1
ATOM 2015 N N . ASN A 1 255 ? 7.355 -6.465 -22.531 1.00 98.56 255 ASN A N 1
ATOM 2016 C CA . ASN A 1 255 ? 7.049 -6.529 -23.955 1.00 98.56 255 ASN A CA 1
ATOM 2017 C C . ASN A 1 255 ? 7.664 -5.346 -24.713 1.00 98.56 255 ASN A C 1
ATOM 2019 O O . ASN A 1 255 ? 8.314 -5.554 -25.741 1.00 98.56 255 ASN A O 1
ATOM 2023 N N . LEU A 1 256 ? 7.519 -4.125 -24.192 1.00 98.62 256 LEU A N 1
ATOM 2024 C CA . LEU A 1 256 ? 8.095 -2.922 -24.792 1.00 98.62 256 LEU A CA 1
ATOM 2025 C C . LEU A 1 256 ? 9.628 -2.985 -24.828 1.00 98.62 256 LEU A C 1
ATOM 2027 O O . LEU A 1 256 ? 10.240 -2.726 -25.867 1.00 98.62 256 LEU A O 1
ATOM 2031 N N . LEU A 1 257 ? 10.252 -3.404 -23.725 1.00 98.50 257 LEU A N 1
ATOM 2032 C CA . LEU A 1 257 ? 11.695 -3.607 -23.641 1.00 98.50 257 LEU A CA 1
ATOM 2033 C C . LEU A 1 257 ? 12.175 -4.621 -24.686 1.00 98.50 257 LEU A C 1
ATOM 2035 O O . LEU A 1 257 ? 13.152 -4.370 -25.392 1.00 98.50 257 LEU A O 1
ATOM 2039 N N . ARG A 1 258 ? 11.467 -5.747 -24.836 1.00 98.62 258 ARG A N 1
ATOM 2040 C CA . ARG A 1 258 ? 11.788 -6.769 -25.841 1.00 98.62 258 ARG A CA 1
ATOM 2041 C C . ARG A 1 258 ? 11.736 -6.203 -27.259 1.00 98.62 258 ARG A C 1
ATOM 2043 O O . ARG A 1 258 ? 12.651 -6.456 -28.042 1.00 98.62 258 ARG A O 1
ATOM 2050 N N . VAL A 1 259 ? 10.700 -5.427 -27.585 1.00 98.62 259 VAL A N 1
ATOM 2051 C CA . VAL A 1 259 ? 10.558 -4.772 -28.896 1.00 98.62 259 VAL A CA 1
ATOM 2052 C C . VAL A 1 259 ? 11.717 -3.810 -29.151 1.00 98.62 259 VAL A C 1
ATOM 2054 O O . VAL A 1 259 ? 12.343 -3.886 -30.209 1.00 98.62 259 VAL A O 1
ATOM 2057 N N . HIS A 1 260 ? 12.061 -2.962 -28.180 1.00 98.56 260 HIS A N 1
ATOM 2058 C CA . HIS A 1 260 ? 13.176 -2.026 -28.317 1.00 98.56 260 HIS A CA 1
ATOM 2059 C C . HIS A 1 260 ? 14.520 -2.728 -28.499 1.00 98.56 260 HIS A C 1
ATOM 2061 O O . HIS A 1 260 ? 15.294 -2.324 -29.361 1.00 98.56 260 HIS A O 1
ATOM 2067 N N . LEU A 1 261 ? 14.790 -3.805 -27.759 1.00 98.56 261 LEU A N 1
ATOM 2068 C CA . LEU A 1 261 ? 16.023 -4.582 -27.923 1.00 98.56 261 LEU A CA 1
ATOM 2069 C C . LEU A 1 261 ? 16.126 -5.226 -29.313 1.00 98.56 261 LEU A C 1
ATOM 2071 O O . LEU A 1 261 ? 17.210 -5.271 -29.898 1.00 98.56 261 LEU A O 1
ATOM 2075 N N . ILE A 1 262 ? 15.009 -5.715 -29.859 1.00 98.62 262 ILE A N 1
ATOM 2076 C CA . ILE A 1 262 ? 14.969 -6.269 -31.218 1.00 98.62 262 ILE A CA 1
ATOM 2077 C C . ILE A 1 262 ? 15.221 -5.171 -32.255 1.00 98.62 262 ILE A C 1
ATOM 2079 O O . ILE A 1 262 ? 16.026 -5.377 -33.166 1.00 98.62 262 ILE A O 1
ATOM 2083 N N . ASP A 1 263 ? 14.564 -4.015 -32.132 1.00 98.50 263 ASP A N 1
ATOM 2084 C CA . ASP A 1 263 ? 14.770 -2.910 -33.071 1.00 98.50 263 ASP A CA 1
ATOM 2085 C C . ASP A 1 263 ? 16.208 -2.384 -33.010 1.00 98.50 263 ASP A C 1
ATOM 2087 O O . ASP A 1 263 ? 16.856 -2.245 -34.042 1.00 98.50 263 ASP A O 1
ATOM 2091 N N . GLU A 1 264 ? 16.765 -2.215 -31.813 1.00 98.50 264 GLU A N 1
ATOM 2092 C CA . GLU A 1 264 ? 18.156 -1.810 -31.598 1.00 98.50 264 GLU A CA 1
ATOM 2093 C C . GLU A 1 264 ? 19.140 -2.766 -32.290 1.00 98.50 264 GLU A C 1
ATOM 2095 O O . GLU A 1 264 ? 19.988 -2.335 -33.081 1.00 98.50 264 GLU A O 1
ATOM 2100 N N . LYS A 1 265 ? 18.960 -4.081 -32.098 1.00 98.69 265 LYS A N 1
ATOM 2101 C CA . LYS A 1 265 ? 19.754 -5.112 -32.779 1.00 98.69 265 LYS A CA 1
ATOM 2102 C C . LYS A 1 265 ? 19.630 -5.007 -34.302 1.00 98.69 265 LYS A C 1
ATOM 2104 O O . LYS A 1 265 ? 20.634 -5.126 -35.011 1.00 98.69 265 LYS A O 1
ATOM 2109 N N . ASN A 1 266 ? 18.423 -4.766 -34.814 1.00 98.62 266 ASN A N 1
ATOM 2110 C CA . ASN A 1 266 ? 18.181 -4.586 -36.246 1.00 98.62 266 ASN A CA 1
ATOM 2111 C C . ASN A 1 266 ? 18.852 -3.315 -36.784 1.00 98.62 266 ASN A C 1
ATOM 2113 O O . ASN A 1 266 ? 19.437 -3.352 -37.868 1.00 98.62 266 ASN A O 1
ATOM 2117 N N . GLN A 1 267 ? 18.822 -2.210 -36.032 1.00 98.56 267 GLN A N 1
ATOM 2118 C CA . GLN A 1 267 ? 19.512 -0.972 -36.396 1.00 98.56 267 GLN A CA 1
ATOM 2119 C C . GLN A 1 267 ? 21.028 -1.161 -36.424 1.00 98.56 267 GLN A C 1
ATOM 2121 O O . GLN A 1 267 ? 21.663 -0.758 -37.397 1.00 98.56 267 GLN A O 1
ATOM 2126 N N . ARG A 1 268 ? 21.616 -1.842 -35.430 1.00 98.56 268 ARG A N 1
ATOM 2127 C CA . ARG A 1 268 ? 23.048 -2.192 -35.452 1.00 98.56 268 ARG A CA 1
ATOM 2128 C C . ARG A 1 268 ? 23.412 -3.022 -36.678 1.00 98.56 268 ARG A C 1
ATOM 2130 O O . ARG A 1 268 ? 24.408 -2.731 -37.334 1.00 98.56 268 ARG A O 1
ATOM 2137 N N . ALA A 1 269 ? 22.595 -4.019 -37.022 1.00 98.56 269 ALA A N 1
ATOM 2138 C CA . ALA A 1 269 ? 22.821 -4.845 -38.206 1.00 98.56 269 ALA A CA 1
ATOM 2139 C C . ALA A 1 269 ? 22.714 -4.038 -39.513 1.00 98.56 269 ALA A C 1
ATOM 2141 O O . ALA A 1 269 ? 23.520 -4.238 -40.423 1.00 98.56 269 ALA A O 1
ATOM 2142 N N . ARG A 1 270 ? 21.750 -3.111 -39.615 1.00 98.56 270 ARG A N 1
ATOM 2143 C CA . ARG A 1 270 ? 21.635 -2.180 -40.752 1.00 98.56 270 ARG A CA 1
ATOM 2144 C C . ARG A 1 270 ? 22.858 -1.272 -40.853 1.00 98.56 270 ARG A C 1
ATOM 2146 O O . ARG A 1 270 ? 23.440 -1.180 -41.931 1.00 98.56 270 ARG A O 1
ATOM 2153 N N . ARG A 1 271 ? 23.273 -0.664 -39.738 1.00 98.50 271 ARG A N 1
ATOM 2154 C CA . ARG A 1 271 ? 24.459 0.197 -39.671 1.00 98.50 271 ARG A CA 1
ATOM 2155 C C . ARG A 1 271 ? 25.707 -0.550 -40.133 1.00 98.50 271 ARG A C 1
ATOM 2157 O O . ARG A 1 271 ? 26.374 -0.082 -41.043 1.00 98.50 271 ARG A O 1
ATOM 2164 N N . PHE A 1 272 ? 25.946 -1.747 -39.597 1.00 98.56 272 PHE A N 1
ATOM 2165 C CA . PHE A 1 272 ? 27.084 -2.585 -39.979 1.00 98.56 272 PHE A CA 1
ATOM 2166 C C . PHE A 1 272 ? 27.106 -2.906 -41.482 1.00 98.56 272 PHE A C 1
ATOM 2168 O O . PHE A 1 272 ? 28.159 -2.849 -42.114 1.00 98.56 272 PHE A O 1
ATOM 2175 N N . LYS A 1 273 ? 25.945 -3.204 -42.089 1.00 98.69 273 LYS A N 1
ATOM 2176 C CA . LYS A 1 273 ? 25.846 -3.432 -43.542 1.00 98.69 273 LYS A CA 1
ATOM 2177 C C . LYS A 1 273 ? 26.228 -2.189 -44.347 1.00 98.69 273 LYS A C 1
ATOM 2179 O O . LYS A 1 273 ? 26.993 -2.314 -45.298 1.00 98.69 273 LYS A O 1
ATOM 2184 N N . VAL A 1 274 ? 25.717 -1.017 -43.969 1.00 98.62 274 VAL A N 1
ATOM 2185 C CA . VAL A 1 274 ? 26.023 0.251 -44.653 1.00 98.62 274 VAL A CA 1
ATOM 2186 C C . VAL A 1 274 ? 27.496 0.628 -44.479 1.00 98.62 274 VAL A C 1
ATOM 2188 O O . VAL A 1 274 ? 28.146 0.976 -45.458 1.00 98.62 274 VAL A O 1
ATOM 2191 N N . GLU A 1 275 ? 28.052 0.494 -43.272 1.00 98.31 275 GLU A N 1
ATOM 2192 C CA . GLU A 1 275 ? 29.482 0.710 -42.999 1.00 98.31 275 GLU A CA 1
ATOM 2193 C C . GLU A 1 275 ? 30.358 -0.217 -43.856 1.00 98.31 275 GLU A C 1
ATOM 2195 O O . GLU A 1 275 ? 31.318 0.235 -44.476 1.00 98.31 275 GLU A O 1
ATOM 2200 N N . THR A 1 276 ? 29.988 -1.497 -43.967 1.00 98.56 276 THR A N 1
ATOM 2201 C CA . THR A 1 276 ? 30.696 -2.468 -44.819 1.00 98.56 276 THR A CA 1
ATOM 2202 C C . THR A 1 276 ? 30.631 -2.080 -46.301 1.00 98.56 276 THR A C 1
ATOM 2204 O O . THR A 1 276 ? 31.635 -2.165 -47.005 1.00 98.56 276 THR A O 1
ATOM 2207 N N . GLN A 1 277 ? 29.467 -1.631 -46.788 1.00 98.50 277 GLN A N 1
ATOM 2208 C CA . GLN A 1 277 ? 29.309 -1.153 -48.167 1.00 98.50 277 GLN A CA 1
ATOM 2209 C C . GLN A 1 277 ? 30.152 0.097 -48.438 1.00 98.50 277 GLN A C 1
ATOM 2211 O O . GLN A 1 277 ? 30.823 0.163 -49.465 1.00 98.50 277 GLN A O 1
ATOM 2216 N N . LEU A 1 278 ? 30.168 1.053 -47.505 1.00 98.44 278 LEU A N 1
ATOM 2217 C CA . LEU A 1 278 ? 30.974 2.268 -47.612 1.00 98.44 278 LEU A CA 1
ATOM 2218 C C . LEU A 1 278 ? 32.472 1.945 -47.663 1.00 98.44 278 LEU A C 1
ATOM 2220 O O . LEU A 1 278 ? 33.175 2.473 -48.519 1.00 98.44 278 LEU A O 1
ATOM 2224 N N . LEU A 1 279 ? 32.948 1.044 -46.797 1.00 98.44 279 LEU A N 1
ATOM 2225 C CA . LEU A 1 279 ? 34.335 0.571 -46.826 1.00 98.44 279 LEU A CA 1
ATOM 2226 C C . LEU A 1 279 ? 34.680 -0.095 -48.162 1.00 98.44 279 LEU A C 1
ATOM 2228 O O . LEU A 1 279 ? 35.747 0.162 -48.710 1.00 98.44 279 LEU A O 1
ATOM 2232 N N . SER A 1 280 ? 33.773 -0.902 -48.717 1.00 98.38 280 SER A N 1
ATOM 2233 C CA . SER A 1 280 ? 33.970 -1.517 -50.033 1.00 98.38 280 SER A CA 1
ATOM 2234 C C . SER A 1 280 ? 34.047 -0.481 -51.161 1.00 98.38 280 SER A C 1
ATOM 2236 O O . SER A 1 280 ? 34.877 -0.625 -52.058 1.00 98.38 280 SER A O 1
ATOM 2238 N N . TRP A 1 281 ? 33.222 0.572 -51.129 1.00 98.69 281 TRP A N 1
ATOM 2239 C CA . TRP A 1 281 ? 33.296 1.662 -52.107 1.00 98.69 281 TRP A CA 1
ATOM 2240 C C . TRP A 1 281 ? 34.578 2.477 -51.983 1.00 98.69 281 TRP A C 1
ATOM 2242 O O . TRP A 1 281 ? 35.169 2.796 -53.009 1.00 98.69 281 TRP A O 1
ATOM 2252 N N . LEU A 1 282 ? 35.026 2.764 -50.758 1.00 98.50 282 LEU A N 1
ATOM 2253 C CA . LEU A 1 282 ? 36.305 3.433 -50.517 1.00 98.50 282 LEU A CA 1
ATOM 2254 C C . LEU A 1 282 ? 37.469 2.605 -51.064 1.00 98.50 282 LEU A C 1
ATOM 2256 O O . LEU A 1 282 ? 38.242 3.116 -51.857 1.00 98.50 282 LEU A O 1
ATOM 2260 N N . GLN A 1 283 ? 37.527 1.307 -50.753 1.00 98.56 283 GLN A N 1
ATOM 2261 C CA . GLN A 1 283 ? 38.558 0.412 -51.293 1.00 98.56 283 GLN A CA 1
ATOM 2262 C C . GLN A 1 283 ? 38.564 0.375 -52.825 1.00 98.56 283 GLN A C 1
ATOM 2264 O O . GLN A 1 283 ? 39.629 0.360 -53.435 1.00 98.56 283 GLN A O 1
ATOM 2269 N N . LYS A 1 284 ? 37.382 0.361 -53.456 1.00 98.56 284 LYS A N 1
ATOM 2270 C CA . LYS A 1 284 ? 37.276 0.403 -54.918 1.00 98.56 284 LYS A CA 1
ATOM 2271 C C . LYS A 1 284 ? 37.779 1.736 -55.478 1.00 98.56 284 LYS A C 1
ATOM 2273 O O . LYS A 1 284 ? 38.493 1.726 -56.471 1.00 98.56 284 LYS A O 1
ATOM 2278 N N . TYR A 1 285 ? 37.399 2.848 -54.853 1.00 98.69 285 TYR A N 1
ATOM 2279 C CA . TYR A 1 285 ? 37.850 4.180 -55.244 1.00 98.69 285 TYR A CA 1
ATOM 2280 C C . TYR A 1 285 ? 39.368 4.318 -55.101 1.00 98.69 285 TYR A C 1
ATOM 2282 O O . TYR A 1 285 ? 40.018 4.767 -56.035 1.00 98.69 285 TYR A O 1
ATOM 2290 N N . ASP A 1 286 ? 39.937 3.880 -53.976 1.00 98.56 286 ASP A N 1
ATOM 2291 C CA . ASP A 1 286 ? 41.380 3.929 -53.727 1.00 98.56 286 ASP A CA 1
ATOM 2292 C C . ASP A 1 286 ? 42.154 3.094 -54.758 1.00 98.56 286 ASP A C 1
ATOM 2294 O O . ASP A 1 286 ? 43.187 3.538 -55.257 1.00 98.56 286 ASP A O 1
ATOM 2298 N N . LEU A 1 287 ? 41.635 1.913 -55.120 1.00 98.31 287 LEU A N 1
ATOM 2299 C CA . LEU A 1 287 ? 42.211 1.077 -56.174 1.00 98.31 287 LEU A CA 1
ATOM 2300 C C . LEU A 1 287 ? 42.145 1.769 -57.543 1.00 98.31 287 LEU A C 1
ATOM 2302 O O . LEU A 1 287 ? 43.163 1.881 -58.212 1.00 98.31 287 LEU A O 1
ATOM 2306 N N . GLU A 1 288 ? 40.973 2.276 -57.936 1.00 98.56 288 GLU A N 1
ATOM 2307 C CA . GLU A 1 288 ? 40.778 2.954 -59.225 1.00 98.56 288 GLU A CA 1
ATOM 2308 C C . GLU A 1 288 ? 41.628 4.227 -59.339 1.00 98.56 288 GLU A C 1
ATOM 2310 O O . GLU A 1 288 ? 42.219 4.484 -60.383 1.00 98.56 288 GLU A O 1
ATOM 2315 N N . MET A 1 289 ? 41.742 5.010 -58.263 1.00 98.38 289 MET A N 1
ATOM 2316 C CA . MET A 1 289 ? 42.630 6.173 -58.215 1.00 98.38 289 MET A CA 1
ATOM 2317 C C . MET A 1 289 ? 44.103 5.773 -58.305 1.00 98.38 289 MET A C 1
ATOM 2319 O O . MET A 1 289 ? 44.869 6.463 -58.975 1.00 98.38 289 MET A O 1
ATOM 2323 N N . GLY A 1 290 ? 44.494 4.665 -57.668 1.00 98.19 290 GLY A N 1
ATOM 2324 C CA . GLY A 1 290 ? 45.827 4.083 -57.811 1.00 98.19 290 GLY A CA 1
ATOM 2325 C C . GLY A 1 290 ? 46.127 3.687 -59.258 1.00 98.19 290 GLY A C 1
ATOM 2326 O O . GLY A 1 290 ? 47.143 4.109 -59.802 1.00 98.19 290 GLY A O 1
ATOM 2327 N N . ASP A 1 291 ? 45.211 2.964 -59.906 1.00 98.06 291 ASP A N 1
ATOM 2328 C CA . ASP A 1 291 ? 45.335 2.562 -61.312 1.00 98.06 291 ASP A CA 1
ATOM 2329 C C . ASP A 1 291 ? 45.425 3.790 -62.239 1.00 98.06 291 ASP A C 1
ATOM 2331 O O . ASP A 1 291 ? 46.272 3.843 -63.129 1.00 98.06 291 ASP A O 1
ATOM 2335 N N . LYS A 1 292 ? 44.604 4.825 -62.001 1.00 98.25 292 LYS A N 1
ATOM 2336 C CA . LYS A 1 292 ? 44.637 6.082 -62.771 1.00 98.25 292 LYS A CA 1
ATOM 2337 C C . LYS A 1 292 ? 45.931 6.863 -62.586 1.00 98.25 292 LYS A C 1
ATOM 2339 O O . LYS A 1 292 ? 46.386 7.491 -63.539 1.00 98.25 292 LYS A O 1
ATOM 2344 N N . GLN A 1 293 ? 46.509 6.839 -61.387 1.00 98.12 293 GLN A N 1
ATOM 2345 C CA . GLN A 1 293 ? 47.807 7.460 -61.140 1.00 98.12 293 GLN A CA 1
ATOM 2346 C C . GLN A 1 293 ? 48.902 6.747 -61.937 1.00 98.12 293 GLN A C 1
ATOM 2348 O O . GLN A 1 293 ? 49.677 7.416 -62.609 1.00 98.12 293 GLN A O 1
ATOM 2353 N N . VAL A 1 294 ? 48.912 5.410 -61.939 1.00 98.19 294 VAL A N 1
ATOM 2354 C CA . VAL A 1 294 ? 49.863 4.623 -62.741 1.00 98.19 294 VAL A CA 1
ATOM 2355 C C . VAL A 1 294 ? 49.698 4.913 -64.236 1.00 98.19 294 VAL A C 1
ATOM 2357 O O . VAL A 1 294 ? 50.686 5.176 -64.913 1.00 98.19 294 VAL A O 1
ATOM 2360 N N . GLU A 1 295 ? 48.464 4.940 -64.755 1.00 97.81 295 GLU A N 1
ATOM 2361 C CA . GLU A 1 295 ? 48.202 5.309 -66.157 1.00 97.81 295 GLU A CA 1
ATOM 2362 C C . GLU A 1 295 ? 48.723 6.718 -66.498 1.00 97.81 295 GLU A C 1
ATOM 2364 O O . GLU A 1 295 ? 49.286 6.932 -67.573 1.00 97.81 295 GLU A O 1
ATOM 2369 N N . LEU A 1 296 ? 48.528 7.692 -65.601 1.00 97.94 296 LEU A N 1
ATOM 2370 C CA . LEU A 1 296 ? 49.011 9.060 -65.787 1.00 97.94 296 LEU A CA 1
ATOM 2371 C C . LEU A 1 296 ? 50.541 9.120 -65.803 1.00 97.94 296 LEU A C 1
ATOM 2373 O O . LEU A 1 296 ? 51.109 9.804 -66.657 1.00 97.94 296 LEU A O 1
ATOM 2377 N N . ASP A 1 297 ? 51.192 8.403 -64.888 1.00 97.88 297 ASP A N 1
ATOM 2378 C CA . ASP A 1 297 ? 52.649 8.316 -64.811 1.00 97.88 297 ASP A CA 1
ATOM 2379 C C . ASP A 1 297 ? 53.210 7.692 -66.106 1.00 97.88 297 ASP A C 1
ATOM 2381 O O . ASP A 1 297 ? 54.113 8.263 -66.714 1.00 97.88 297 ASP A O 1
ATOM 2385 N N . GLU A 1 298 ? 52.599 6.615 -66.622 1.00 98.00 298 GLU A N 1
ATOM 2386 C CA . GLU A 1 298 ? 52.975 6.008 -67.911 1.00 98.00 298 GLU A CA 1
ATOM 2387 C C . GLU A 1 298 ? 52.809 6.963 -69.107 1.00 98.00 298 GLU A C 1
ATOM 2389 O O . GLU A 1 298 ? 53.609 6.940 -70.047 1.00 98.00 298 GLU A O 1
ATOM 2394 N N . PHE A 1 299 ? 51.735 7.761 -69.148 1.00 97.62 299 PHE A N 1
ATOM 2395 C CA . PHE A 1 299 ? 51.548 8.749 -70.216 1.00 97.62 299 PHE A CA 1
ATOM 2396 C C . PHE A 1 299 ? 52.551 9.892 -70.117 1.00 97.62 299 PHE A C 1
ATOM 2398 O O . PHE A 1 299 ? 53.003 10.383 -71.151 1.00 97.62 299 PHE A O 1
ATOM 2405 N N . THR A 1 300 ? 52.887 10.299 -68.896 1.00 97.88 300 THR A N 1
ATOM 2406 C CA . THR A 1 300 ? 53.883 11.340 -68.638 1.00 97.88 300 THR A CA 1
ATOM 2407 C C . THR A 1 300 ? 55.260 10.874 -69.103 1.00 97.88 300 THR A C 1
ATOM 2409 O O . THR A 1 300 ? 55.886 11.580 -69.885 1.00 97.88 300 THR A O 1
ATOM 2412 N N . GLU A 1 301 ? 55.665 9.648 -68.754 1.00 97.94 301 GLU A N 1
ATOM 2413 C CA . GLU A 1 301 ? 56.913 9.030 -69.226 1.00 97.94 301 GLU A CA 1
ATOM 2414 C C . GLU A 1 301 ? 56.968 8.969 -70.763 1.00 97.94 301 GLU A C 1
ATOM 2416 O O . GLU A 1 301 ? 57.907 9.468 -71.377 1.00 97.94 301 GLU A O 1
ATOM 2421 N N . LYS A 1 302 ? 55.914 8.459 -71.421 1.00 97.06 302 LYS A N 1
ATOM 2422 C CA . LYS A 1 302 ? 55.843 8.407 -72.897 1.00 97.06 302 LYS A CA 1
ATOM 2423 C C . LYS A 1 302 ? 55.914 9.790 -73.547 1.00 97.06 302 LYS A C 1
ATOM 2425 O O . LYS A 1 302 ? 56.444 9.921 -74.647 1.00 97.06 302 LYS A O 1
ATOM 2430 N N . TYR A 1 303 ? 55.317 10.801 -72.921 1.00 97.12 303 TYR A N 1
ATOM 2431 C CA . TYR A 1 303 ? 55.341 12.174 -73.417 1.00 97.12 303 TYR A CA 1
ATOM 2432 C C . TYR A 1 303 ? 56.739 12.786 -73.298 1.00 97.12 303 TYR A C 1
ATOM 2434 O O . TYR A 1 303 ? 57.209 13.399 -74.255 1.00 97.12 303 TYR A O 1
ATOM 2442 N N . GLU A 1 304 ? 57.411 12.581 -72.164 1.00 97.56 304 GLU A N 1
ATOM 2443 C CA . GLU A 1 304 ? 58.796 13.006 -71.945 1.00 97.56 304 GLU A CA 1
ATOM 2444 C C . GLU A 1 304 ? 59.753 12.330 -72.941 1.00 97.56 304 GLU A C 1
ATOM 2446 O O . GLU A 1 304 ? 60.525 13.026 -73.602 1.00 97.56 304 GLU A O 1
ATOM 2451 N N . ASP A 1 305 ? 59.619 11.016 -73.157 1.00 96.81 305 ASP A N 1
ATOM 2452 C CA . ASP A 1 305 ? 60.367 10.271 -74.180 1.00 96.81 305 ASP A CA 1
ATOM 2453 C C . ASP A 1 305 ? 60.168 10.852 -75.591 1.00 96.81 305 ASP A C 1
ATOM 2455 O O . ASP A 1 305 ? 61.094 10.903 -76.406 1.00 96.81 305 ASP A O 1
ATOM 2459 N N . GLU A 1 306 ? 58.937 11.243 -75.934 1.00 96.06 306 GLU A N 1
ATOM 2460 C CA . GLU A 1 306 ? 58.626 11.772 -77.261 1.00 96.06 306 GLU A CA 1
ATOM 2461 C C . GLU A 1 306 ? 59.147 13.204 -77.442 1.00 96.06 306 GLU A C 1
ATOM 2463 O O . GLU A 1 306 ? 59.632 13.533 -78.528 1.00 96.06 306 GLU A O 1
ATOM 2468 N N . ILE A 1 307 ? 59.126 14.029 -76.384 1.00 97.50 307 ILE A N 1
ATOM 2469 C CA . ILE A 1 307 ? 59.822 15.325 -76.360 1.00 97.50 307 ILE A CA 1
ATOM 2470 C C . ILE A 1 307 ? 61.307 15.115 -76.633 1.00 97.50 307 ILE A C 1
ATOM 2472 O O . ILE A 1 307 ? 61.840 15.741 -77.548 1.00 97.50 307 ILE A O 1
ATOM 2476 N N . GLU A 1 308 ? 61.961 14.207 -75.906 1.00 96.81 308 GLU A N 1
ATOM 2477 C CA . GLU A 1 308 ? 63.393 13.953 -76.074 1.00 96.81 308 GLU A CA 1
ATOM 2478 C C . GLU A 1 308 ? 63.708 13.500 -77.511 1.00 96.81 308 GLU A C 1
ATOM 2480 O O . GLU A 1 308 ? 64.686 13.936 -78.125 1.00 96.81 308 GLU A O 1
ATOM 2485 N N . LYS A 1 309 ? 62.859 12.656 -78.113 1.00 94.88 309 LYS A N 1
ATOM 2486 C CA . LYS A 1 309 ? 62.992 12.277 -79.530 1.00 94.88 309 LYS A CA 1
ATOM 2487 C C . LYS A 1 309 ? 62.813 13.464 -80.474 1.00 94.88 309 LYS A C 1
ATOM 2489 O O . LYS A 1 309 ? 63.569 13.553 -81.443 1.00 94.88 309 LYS A O 1
ATOM 2494 N N . CYS A 1 310 ? 61.844 14.345 -80.225 1.00 94.50 310 CYS A N 1
ATOM 2495 C CA . CYS A 1 310 ? 61.625 15.544 -81.035 1.00 94.50 310 CYS A CA 1
ATOM 2496 C C . CYS A 1 310 ? 62.836 16.476 -80.965 1.00 94.50 310 CYS A C 1
ATOM 2498 O O . CYS A 1 310 ? 63.367 16.842 -82.009 1.00 94.50 310 CYS A O 1
ATOM 2500 N N . GLU A 1 311 ? 63.340 16.760 -79.763 1.00 95.75 311 GLU A N 1
ATOM 2501 C CA . GLU A 1 311 ? 64.549 17.564 -79.552 1.00 95.75 311 GLU A CA 1
ATOM 2502 C C . GLU A 1 311 ? 65.762 16.945 -80.266 1.00 95.75 311 GLU A C 1
ATOM 2504 O O . GLU A 1 311 ? 66.484 17.620 -81.002 1.00 95.75 311 GLU A O 1
ATOM 2509 N N . ASN A 1 312 ? 65.954 15.628 -80.143 1.00 95.38 312 ASN A N 1
ATOM 2510 C CA . ASN A 1 312 ? 67.020 14.907 -80.842 1.00 95.38 312 ASN A CA 1
ATOM 2511 C C . ASN A 1 312 ? 66.887 14.973 -82.375 1.00 95.38 312 ASN A C 1
ATOM 2513 O O . ASN A 1 312 ? 67.896 15.027 -83.084 1.00 95.38 312 ASN A O 1
ATOM 2517 N N . LEU A 1 313 ? 65.664 14.927 -82.912 1.00 95.00 313 LEU A N 1
ATOM 2518 C CA . LEU A 1 313 ? 65.413 15.072 -84.346 1.00 95.00 313 LEU A CA 1
ATOM 2519 C C . LEU A 1 313 ? 65.670 16.500 -84.818 1.00 95.00 313 LEU A C 1
ATOM 2521 O O . LEU A 1 313 ? 66.305 16.663 -85.854 1.00 95.00 313 LEU A O 1
ATOM 2525 N N . GLU A 1 314 ? 65.246 17.512 -84.064 1.00 93.44 314 GLU A N 1
ATOM 2526 C CA . GLU A 1 314 ? 65.532 18.918 -84.360 1.00 93.44 314 GLU A CA 1
ATOM 2527 C C . GLU A 1 314 ? 67.039 19.187 -84.398 1.00 93.44 314 GLU A C 1
ATOM 2529 O O . GLU A 1 314 ? 67.520 19.831 -85.331 1.00 93.44 314 GLU A O 1
ATOM 2534 N N . ILE A 1 315 ? 67.807 18.622 -83.457 1.00 93.75 315 ILE A N 1
ATOM 2535 C CA . ILE A 1 315 ? 69.277 18.698 -83.464 1.00 93.75 315 ILE A CA 1
ATOM 2536 C C . ILE A 1 315 ? 69.849 18.072 -84.742 1.00 93.75 315 ILE A C 1
ATOM 2538 O O . ILE A 1 315 ? 70.679 18.692 -85.408 1.00 93.75 315 ILE A O 1
ATOM 2542 N N . LYS A 1 316 ? 69.398 16.865 -85.114 1.00 93.81 316 LYS A N 1
ATOM 2543 C CA . LYS A 1 316 ? 69.848 16.182 -86.342 1.00 93.81 316 LYS A CA 1
ATOM 2544 C C . LYS A 1 316 ? 69.478 16.955 -87.607 1.00 93.81 316 LYS A C 1
ATOM 2546 O O . LYS A 1 316 ? 70.268 16.992 -88.544 1.00 93.81 316 LYS A O 1
ATOM 2551 N N . LEU A 1 317 ? 68.295 17.561 -87.644 1.00 91.94 317 LEU A N 1
ATOM 2552 C CA . LEU A 1 317 ? 67.817 18.354 -88.775 1.00 91.94 317 LEU A CA 1
ATOM 2553 C C . LEU A 1 317 ? 68.652 19.633 -88.910 1.00 91.94 317 LEU A C 1
ATOM 2555 O O . LEU A 1 317 ? 69.162 19.917 -89.988 1.00 91.94 317 LEU A O 1
ATOM 2559 N N . ALA A 1 318 ? 68.920 20.320 -87.796 1.00 92.75 318 ALA A N 1
ATOM 2560 C CA . ALA A 1 318 ? 69.820 21.469 -87.759 1.00 92.75 318 ALA A CA 1
ATOM 2561 C C . ALA A 1 318 ? 71.262 21.108 -88.160 1.00 92.75 318 ALA A C 1
ATOM 2563 O O . ALA A 1 318 ? 71.974 21.932 -88.734 1.00 92.75 318 ALA A O 1
ATOM 2564 N N . GLU A 1 319 ? 71.722 19.892 -87.856 1.00 91.69 319 GLU A N 1
ATOM 2565 C CA . GLU A 1 319 ? 73.014 19.385 -88.320 1.00 91.69 319 GLU A CA 1
ATOM 2566 C C . GLU A 1 319 ? 73.014 19.113 -89.831 1.00 91.69 319 GLU A C 1
ATOM 2568 O O . GLU A 1 319 ? 73.930 19.562 -90.516 1.00 91.69 319 GLU A O 1
ATOM 2573 N N . GLN A 1 320 ? 71.967 18.480 -90.371 1.00 90.12 320 GLN A N 1
ATOM 2574 C CA . GLN A 1 320 ? 71.807 18.285 -91.818 1.00 90.12 320 GLN A CA 1
ATOM 2575 C C . GLN A 1 320 ? 71.710 19.609 -92.581 1.00 90.12 320 GLN A C 1
ATOM 2577 O O . GLN A 1 320 ? 72.320 19.749 -93.641 1.00 90.12 320 GLN A O 1
ATOM 2582 N N . ASP A 1 321 ? 71.001 20.600 -92.042 1.00 90.50 321 ASP A N 1
ATOM 2583 C CA . ASP A 1 321 ? 70.857 21.922 -92.654 1.00 90.50 321 ASP A CA 1
ATOM 2584 C C . ASP A 1 321 ? 72.208 22.630 -92.829 1.00 90.50 321 ASP A C 1
ATOM 2586 O O . ASP A 1 321 ? 72.407 23.335 -93.822 1.00 90.50 321 ASP A O 1
ATOM 2590 N N . LYS A 1 322 ? 73.178 22.400 -91.929 1.00 90.62 322 LYS A N 1
ATOM 2591 C CA . LYS A 1 322 ? 74.543 22.943 -92.075 1.00 90.62 322 LYS A CA 1
ATOM 2592 C C . LYS A 1 322 ? 75.251 22.435 -93.327 1.00 90.62 322 LYS A C 1
ATOM 2594 O O . LYS A 1 322 ? 76.088 23.161 -93.854 1.00 90.62 322 LYS A O 1
ATOM 2599 N N . GLU A 1 323 ? 74.952 21.222 -93.786 1.00 86.00 323 GLU A N 1
ATOM 2600 C CA . GLU A 1 323 ? 75.539 20.641 -95.002 1.00 86.00 323 GLU A CA 1
ATOM 2601 C C . GLU A 1 323 ? 74.672 20.909 -96.238 1.00 86.00 323 GLU A C 1
ATOM 2603 O O . GLU A 1 323 ? 75.180 21.267 -97.302 1.00 86.00 323 GLU A O 1
ATOM 2608 N N . TYR A 1 324 ? 73.353 20.770 -96.100 1.00 89.31 324 TYR A N 1
ATOM 2609 C CA . TYR A 1 324 ? 72.406 20.886 -97.203 1.00 89.31 324 TYR A CA 1
ATOM 2610 C C . TYR A 1 324 ? 72.270 22.322 -97.722 1.00 89.31 324 TYR A C 1
ATOM 2612 O O . TYR A 1 324 ? 72.238 22.524 -98.938 1.00 89.31 324 TYR A O 1
ATOM 2620 N N . ILE A 1 325 ? 72.217 23.326 -96.834 1.00 89.62 325 ILE A N 1
ATOM 2621 C CA . ILE A 1 325 ? 72.060 24.733 -97.238 1.00 89.62 325 ILE A CA 1
ATOM 2622 C C . ILE A 1 325 ? 73.239 25.195 -98.114 1.00 89.62 325 ILE A C 1
ATOM 2624 O O . ILE A 1 325 ? 72.973 25.709 -99.203 1.00 89.62 325 ILE A O 1
ATOM 2628 N N . PRO A 1 326 ? 74.520 24.997 -97.729 1.00 87.19 326 PRO A N 1
ATOM 2629 C CA . PRO A 1 326 ? 75.646 25.348 -98.592 1.00 87.19 326 PRO A CA 1
ATOM 2630 C C . PRO A 1 326 ? 75.650 24.589 -99.917 1.00 87.19 326 PRO A C 1
ATOM 2632 O O . PRO A 1 326 ? 75.877 25.204 -100.951 1.00 87.19 326 PRO A O 1
ATOM 2635 N N . LEU A 1 327 ? 75.352 23.285 -99.911 1.00 85.81 327 LEU A N 1
ATOM 2636 C CA . LEU A 1 327 ? 75.298 22.473 -101.131 1.00 85.81 327 LEU A CA 1
ATOM 2637 C C . LEU A 1 327 ? 74.230 22.983 -102.114 1.00 85.81 327 LEU A C 1
ATOM 2639 O O . LEU A 1 327 ? 74.449 23.025 -103.324 1.00 85.81 327 LEU A O 1
ATOM 2643 N N . MET A 1 328 ? 73.056 23.364 -101.606 1.00 88.25 328 MET A N 1
ATOM 2644 C CA . MET A 1 328 ? 71.995 23.945 -102.429 1.00 88.25 328 MET A CA 1
ATOM 2645 C C . MET A 1 328 ? 72.363 25.337 -102.933 1.00 88.25 328 MET A C 1
ATOM 2647 O O . MET A 1 328 ? 72.094 25.630 -104.095 1.00 88.25 328 MET A O 1
ATOM 2651 N N . ALA A 1 329 ? 73.014 26.159 -102.106 1.00 86.62 329 ALA A N 1
ATOM 2652 C CA . ALA A 1 329 ? 73.534 27.456 -102.525 1.00 86.62 329 ALA A CA 1
ATOM 2653 C C . ALA A 1 329 ? 74.607 27.313 -103.621 1.00 86.62 329 ALA A C 1
ATOM 2655 O O . ALA A 1 329 ? 74.559 28.036 -104.611 1.00 86.62 329 ALA A O 1
ATOM 2656 N N . GLU A 1 330 ? 75.516 26.340 -103.496 1.00 81.94 330 GLU A N 1
ATOM 2657 C CA . GLU A 1 330 ? 76.521 26.012 -104.516 1.00 81.94 330 GLU A CA 1
ATOM 2658 C C . GLU A 1 330 ? 75.850 25.550 -105.815 1.00 81.94 330 GLU A C 1
ATOM 2660 O O . GLU A 1 330 ? 76.148 26.082 -106.879 1.00 81.94 330 GLU A O 1
ATOM 2665 N N . ARG A 1 331 ? 74.862 24.648 -105.746 1.00 83.62 331 ARG A N 1
ATOM 2666 C CA . ARG A 1 331 ? 74.085 24.219 -106.922 1.00 83.62 331 ARG A CA 1
ATOM 2667 C C . ARG A 1 331 ? 73.325 25.377 -107.583 1.00 83.62 331 ARG A C 1
ATOM 2669 O O . ARG A 1 331 ? 73.227 25.430 -108.810 1.00 83.62 331 ARG A O 1
ATOM 2676 N N . GLU A 1 332 ? 72.734 26.279 -106.802 1.00 80.94 332 GLU A N 1
ATOM 2677 C CA . GLU A 1 332 ? 72.083 27.483 -107.330 1.00 80.94 332 GLU A CA 1
ATOM 2678 C C . GLU A 1 332 ? 73.097 28.410 -108.005 1.00 80.94 332 GLU A C 1
ATOM 2680 O O . GLU A 1 332 ? 72.816 28.946 -109.080 1.00 80.94 332 GLU A O 1
ATOM 2685 N N . GLU A 1 333 ? 74.287 28.560 -107.424 1.00 81.19 333 GLU A N 1
ATOM 2686 C CA . GLU A 1 333 ? 75.379 29.335 -108.002 1.00 81.19 333 GLU A CA 1
ATOM 2687 C C . GLU A 1 333 ? 75.892 28.700 -109.301 1.00 81.19 333 GLU A C 1
ATOM 2689 O O . GLU A 1 333 ? 76.029 29.407 -110.297 1.00 81.19 333 GLU A O 1
ATOM 2694 N N . GLU A 1 334 ? 76.063 27.378 -109.353 1.00 80.38 334 GLU A N 1
ATOM 2695 C CA . GLU A 1 334 ? 76.379 26.629 -110.574 1.00 80.38 334 GLU A CA 1
ATOM 2696 C C . GLU A 1 334 ? 75.317 26.852 -111.659 1.00 80.38 334 GLU A C 1
ATOM 2698 O O . GLU A 1 334 ? 75.647 27.166 -112.804 1.00 80.38 334 GLU A O 1
ATOM 2703 N N . TYR A 1 335 ? 74.029 26.766 -111.315 1.00 81.56 335 TYR A N 1
ATOM 2704 C CA . TYR A 1 335 ? 72.943 27.023 -112.264 1.00 81.56 335 TYR A CA 1
ATOM 2705 C C . TYR A 1 335 ? 72.942 28.479 -112.755 1.00 81.56 335 TYR A C 1
ATOM 2707 O O . TYR A 1 335 ? 72.738 28.751 -113.946 1.00 81.56 335 TYR A O 1
ATOM 2715 N N . HIS A 1 336 ? 73.209 29.435 -111.861 1.00 82.00 336 HIS A N 1
ATOM 2716 C CA . HIS A 1 336 ? 73.378 30.842 -112.210 1.00 82.00 336 HIS A CA 1
ATOM 2717 C C . HIS A 1 336 ? 74.588 31.070 -113.118 1.00 82.00 336 HIS A C 1
ATOM 2719 O O . HIS A 1 336 ? 74.478 31.818 -114.097 1.00 82.00 336 HIS A O 1
ATOM 2725 N N . GLN A 1 337 ? 75.717 30.419 -112.843 1.00 81.75 337 GLN A N 1
ATOM 2726 C CA . GLN A 1 337 ? 76.918 30.465 -113.671 1.00 81.75 337 GLN A CA 1
ATOM 2727 C C . GLN A 1 337 ? 76.631 29.877 -115.054 1.00 81.75 337 GLN A C 1
ATOM 2729 O O . GLN A 1 337 ? 76.832 30.570 -116.052 1.00 81.75 337 GLN A O 1
ATOM 2734 N N . GLU A 1 338 ? 76.040 28.683 -115.140 1.00 80.88 338 GLU A N 1
ATOM 2735 C CA . GLU A 1 338 ? 75.632 28.068 -116.405 1.00 80.88 338 GLU A CA 1
ATOM 2736 C C . GLU A 1 338 ? 74.700 28.968 -117.222 1.00 80.88 338 GLU A C 1
ATOM 2738 O O . GLU A 1 338 ? 74.852 29.104 -118.441 1.00 80.88 338 GLU A O 1
ATOM 2743 N N . MET A 1 339 ? 73.700 29.574 -116.578 1.00 82.00 339 MET A N 1
ATOM 2744 C CA . MET A 1 339 ? 72.753 30.444 -117.268 1.00 82.00 339 MET A CA 1
ATOM 2745 C C . MET A 1 339 ? 73.433 31.733 -117.748 1.00 82.00 339 MET A C 1
ATOM 2747 O O . MET A 1 339 ? 73.176 32.198 -118.862 1.00 82.00 339 MET A O 1
ATOM 2751 N N . THR A 1 340 ? 74.362 32.277 -116.960 1.00 79.00 340 THR A N 1
ATOM 2752 C CA . THR A 1 340 ? 75.177 33.441 -117.337 1.00 79.00 340 THR A CA 1
ATOM 2753 C C . THR A 1 340 ? 76.116 33.110 -118.494 1.00 79.00 340 THR A C 1
ATOM 2755 O O . THR A 1 340 ? 76.255 33.905 -119.425 1.00 79.00 340 THR A O 1
ATOM 2758 N N . GLU A 1 341 ? 76.710 31.918 -118.505 1.00 82.56 341 GLU A N 1
ATOM 2759 C CA . GLU A 1 341 ? 77.514 31.424 -119.617 1.00 82.56 341 GLU A CA 1
ATOM 2760 C C . GLU A 1 341 ? 76.687 31.229 -120.886 1.00 82.56 341 GLU A C 1
ATOM 2762 O O . GLU A 1 341 ? 77.113 31.659 -121.959 1.00 82.56 341 GLU A O 1
ATOM 2767 N N . LYS A 1 342 ? 75.495 30.623 -120.789 1.00 82.94 342 LYS A N 1
ATOM 2768 C CA . LYS A 1 342 ? 74.556 30.485 -121.916 1.00 82.94 342 LYS A CA 1
ATOM 2769 C C . LYS A 1 342 ? 74.166 31.861 -122.463 1.00 82.94 342 LYS A C 1
ATOM 2771 O O . LYS A 1 342 ? 74.197 32.068 -123.677 1.00 82.94 342 LYS A O 1
ATOM 2776 N N . LEU A 1 343 ? 73.888 32.828 -121.587 1.00 81.88 343 LEU A N 1
ATOM 2777 C CA . LEU A 1 343 ? 73.598 34.212 -121.965 1.00 81.88 343 LEU A CA 1
ATOM 2778 C C . LEU A 1 343 ? 74.805 34.901 -122.623 1.00 81.88 343 LEU A C 1
ATOM 2780 O O . LEU A 1 343 ? 74.645 35.605 -123.620 1.00 81.88 343 LEU A O 1
ATOM 2784 N N . ASN A 1 344 ? 76.016 34.697 -122.105 1.00 79.19 344 ASN A N 1
ATOM 2785 C CA . ASN A 1 344 ? 77.241 35.259 -122.672 1.00 79.19 344 ASN A CA 1
ATOM 2786 C C . ASN A 1 344 ? 77.578 34.638 -124.032 1.00 79.19 344 ASN A C 1
ATOM 2788 O O . ASN A 1 344 ? 77.876 35.378 -124.970 1.00 79.19 344 ASN A O 1
ATOM 2792 N N . LYS A 1 345 ? 77.452 33.314 -124.185 1.00 82.81 345 LYS A N 1
ATOM 2793 C CA . LYS A 1 345 ? 77.560 32.624 -125.482 1.00 82.81 345 LYS A CA 1
ATOM 2794 C C . LYS A 1 345 ? 76.557 33.200 -126.477 1.00 82.81 345 LYS A C 1
ATOM 2796 O O . LYS A 1 345 ? 76.954 33.606 -127.566 1.00 82.81 345 LYS A O 1
ATOM 2801 N N . PHE A 1 346 ? 75.296 33.358 -126.070 1.00 83.62 346 PHE A N 1
ATOM 2802 C CA . PHE A 1 346 ? 74.273 33.999 -126.894 1.00 83.62 346 PHE A CA 1
ATOM 2803 C C . PHE A 1 346 ? 74.654 35.433 -127.293 1.00 83.62 346 PHE A C 1
ATOM 2805 O O . PHE A 1 346 ? 74.519 35.791 -128.461 1.00 83.62 346 PHE A O 1
ATOM 2812 N N . LYS A 1 347 ? 75.176 36.253 -126.369 1.00 81.88 347 LYS A N 1
ATOM 2813 C CA . LYS A 1 347 ? 75.648 37.619 -126.666 1.00 81.88 347 LYS A CA 1
ATOM 2814 C C . LYS A 1 347 ? 76.795 37.631 -127.679 1.00 81.88 347 LYS A C 1
ATOM 2816 O O . LYS A 1 347 ? 76.758 38.432 -128.611 1.00 81.88 347 LYS A O 1
ATOM 2821 N N . VAL A 1 348 ? 77.789 36.755 -127.522 1.00 81.62 348 VAL A N 1
ATOM 2822 C CA . VAL A 1 348 ? 78.939 36.647 -128.439 1.00 81.62 348 VAL A CA 1
ATOM 2823 C C . VAL A 1 348 ? 78.490 36.173 -129.819 1.00 81.62 348 VAL A C 1
ATOM 2825 O O . VAL A 1 348 ? 78.863 36.770 -130.827 1.00 81.62 348 VAL A O 1
ATOM 2828 N N . GLU A 1 349 ? 77.638 35.152 -129.884 1.00 82.06 349 GLU A N 1
ATOM 2829 C CA . GLU A 1 349 ? 77.059 34.674 -131.139 1.00 82.06 349 GLU A CA 1
ATOM 2830 C C . GLU A 1 349 ? 76.186 35.733 -131.808 1.00 82.06 349 GLU A C 1
ATOM 2832 O O . GLU A 1 349 ? 76.247 35.896 -133.025 1.00 82.06 349 GLU A O 1
ATOM 2837 N N . HIS A 1 350 ? 75.384 36.469 -131.036 1.00 82.69 350 HIS A N 1
ATOM 2838 C CA . HIS A 1 350 ? 74.569 37.566 -131.540 1.00 82.69 350 HIS A CA 1
ATOM 2839 C C . HIS A 1 350 ? 75.449 38.680 -132.111 1.00 82.69 350 HIS A C 1
ATOM 2841 O O . HIS A 1 350 ? 75.233 39.095 -133.248 1.00 82.69 350 HIS A O 1
ATOM 2847 N N . ALA A 1 351 ? 76.488 39.099 -131.385 1.00 81.81 351 ALA A N 1
ATOM 2848 C CA . ALA A 1 351 ? 77.462 40.073 -131.868 1.00 81.81 351 ALA A CA 1
ATOM 2849 C C . ALA A 1 351 ? 78.158 39.588 -133.151 1.00 81.81 351 ALA A C 1
ATOM 2851 O O . ALA A 1 351 ? 78.238 40.333 -134.128 1.00 81.81 351 ALA A O 1
ATOM 2852 N N . ALA A 1 352 ? 78.581 38.321 -133.203 1.00 81.94 352 ALA A N 1
ATOM 2853 C CA . ALA A 1 352 ? 79.147 37.717 -134.406 1.00 81.94 352 ALA A CA 1
ATOM 2854 C C . ALA A 1 352 ? 78.149 37.736 -135.576 1.00 81.94 352 ALA A C 1
ATOM 2856 O O . ALA A 1 352 ? 78.527 38.071 -136.698 1.00 81.94 352 ALA A O 1
ATOM 2857 N N . ARG A 1 353 ? 76.865 37.452 -135.325 1.00 79.62 353 ARG A N 1
ATOM 2858 C CA . ARG A 1 353 ? 75.788 37.494 -136.329 1.00 79.62 353 ARG A CA 1
ATOM 2859 C C . ARG A 1 353 ? 75.557 38.911 -136.856 1.00 79.62 353 ARG A C 1
ATOM 2861 O O . ARG A 1 353 ? 75.426 39.085 -138.065 1.00 79.62 353 ARG A O 1
ATOM 2868 N N . VAL A 1 354 ? 75.565 39.913 -135.975 1.00 78.62 354 VAL A N 1
ATOM 2869 C CA . VAL A 1 354 ? 75.454 41.338 -136.328 1.00 78.62 354 VAL A CA 1
ATOM 2870 C C . VAL A 1 354 ? 76.642 41.776 -137.188 1.00 78.62 354 VAL A C 1
ATOM 2872 O O . VAL A 1 354 ? 76.442 42.380 -138.240 1.00 78.62 354 VAL A O 1
ATOM 2875 N N . ILE A 1 355 ? 77.872 41.405 -136.813 1.00 78.12 355 ILE A N 1
ATOM 2876 C CA . ILE A 1 355 ? 79.082 41.690 -137.605 1.00 78.12 355 ILE A CA 1
ATOM 2877 C C . ILE A 1 355 ? 79.014 40.996 -138.974 1.00 78.12 355 ILE A C 1
ATOM 2879 O O . ILE A 1 355 ? 79.301 41.613 -140.000 1.00 78.12 355 ILE A O 1
ATOM 2883 N N . GLN A 1 356 ? 78.598 39.727 -139.018 1.00 80.19 356 GLN A N 1
ATOM 2884 C CA . GLN A 1 356 ? 78.439 38.975 -140.265 1.00 80.19 356 GLN A CA 1
ATOM 2885 C C . GLN A 1 356 ? 77.362 39.579 -141.175 1.00 80.19 356 GLN A C 1
ATOM 2887 O O . GLN A 1 356 ? 77.565 39.638 -142.388 1.00 80.19 356 GLN A O 1
ATOM 2892 N N . MET A 1 357 ? 76.240 40.046 -140.620 1.00 77.31 357 MET A N 1
ATOM 2893 C CA . MET A 1 357 ? 75.208 40.774 -141.363 1.00 77.31 357 MET A CA 1
ATOM 2894 C C . MET A 1 357 ? 75.745 42.088 -141.924 1.00 77.31 357 MET A C 1
ATOM 2896 O O . MET A 1 357 ? 75.660 42.299 -143.129 1.00 77.31 357 MET A O 1
ATOM 2900 N N . ALA A 1 358 ? 76.381 42.916 -141.092 1.00 74.94 358 ALA A N 1
ATOM 2901 C CA . ALA A 1 358 ? 76.979 44.171 -141.537 1.00 74.94 358 ALA A CA 1
ATOM 2902 C C . ALA A 1 358 ? 78.016 43.943 -142.654 1.00 74.94 358 ALA A C 1
ATOM 2904 O O . ALA A 1 358 ? 78.067 44.687 -143.633 1.00 74.94 358 ALA A O 1
ATOM 2905 N N . TRP A 1 359 ? 78.810 42.871 -142.570 1.00 76.81 359 TRP A N 1
ATOM 2906 C CA . TRP A 1 359 ? 79.756 42.493 -1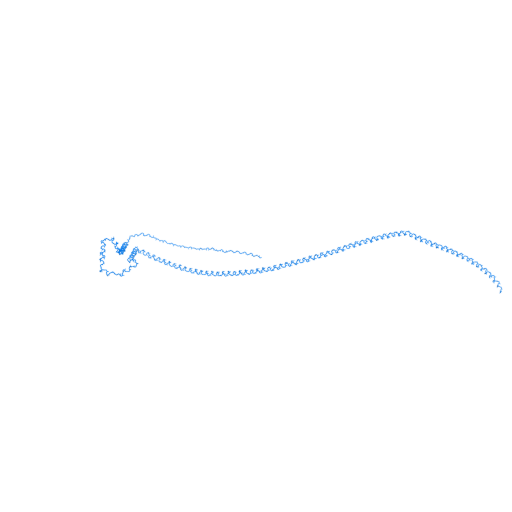43.624 1.00 76.81 359 TRP A CA 1
ATOM 2907 C C . TRP A 1 359 ? 79.068 42.023 -144.915 1.00 76.81 359 TRP A C 1
ATOM 2909 O O . TRP A 1 359 ? 79.500 42.380 -146.017 1.00 76.81 359 TRP A O 1
ATOM 2919 N N . ARG A 1 360 ? 77.977 41.253 -144.805 1.00 76.69 360 ARG A N 1
ATOM 2920 C CA . ARG A 1 360 ? 77.142 40.865 -145.955 1.00 76.69 360 ARG A CA 1
ATOM 2921 C C . ARG A 1 360 ? 76.503 42.084 -146.616 1.00 76.69 360 ARG A C 1
ATOM 2923 O O . ARG A 1 360 ? 76.520 42.150 -147.842 1.00 76.69 360 ARG A O 1
ATOM 2930 N N . ASP A 1 361 ? 76.054 43.068 -145.844 1.00 74.00 361 ASP A N 1
ATOM 2931 C CA . ASP A 1 361 ? 75.526 44.334 -146.363 1.00 74.00 361 ASP A CA 1
ATOM 2932 C C . ASP A 1 361 ? 76.612 45.151 -147.071 1.00 74.00 361 ASP A C 1
ATOM 2934 O O . ASP A 1 361 ? 76.378 45.702 -148.145 1.00 74.00 361 ASP A O 1
ATOM 2938 N N . VAL A 1 362 ? 77.845 45.177 -146.555 1.00 73.75 362 VAL A N 1
ATOM 2939 C CA . VAL A 1 362 ? 78.990 45.793 -147.254 1.00 73.75 362 VAL A CA 1
ATOM 2940 C C . VAL A 1 362 ? 79.290 45.080 -148.582 1.00 73.75 362 VAL A C 1
ATOM 2942 O O . VAL A 1 362 ? 79.567 45.737 -149.594 1.00 73.75 362 VAL A O 1
ATOM 2945 N N . LEU A 1 363 ? 79.212 43.745 -148.621 1.00 70.44 363 LEU A N 1
ATOM 2946 C CA . LEU A 1 363 ? 79.371 42.955 -149.848 1.00 70.44 363 LEU A CA 1
ATOM 2947 C C . LEU A 1 363 ? 78.226 43.194 -150.847 1.00 70.44 363 LEU A C 1
ATOM 2949 O O . LEU A 1 363 ? 78.496 43.391 -152.037 1.00 70.44 363 LEU A O 1
ATOM 2953 N N . ALA A 1 364 ? 76.978 43.242 -150.376 1.00 69.56 364 ALA A N 1
ATOM 2954 C CA . ALA A 1 364 ? 75.798 43.560 -151.176 1.00 69.56 364 ALA A CA 1
ATOM 2955 C C . ALA A 1 364 ? 75.890 44.979 -151.759 1.00 69.56 364 ALA A C 1
ATOM 2957 O O . ALA A 1 364 ? 75.754 45.155 -152.969 1.00 69.56 364 ALA A O 1
ATOM 2958 N N . ASN A 1 365 ? 76.287 45.964 -150.949 1.00 64.81 365 ASN A N 1
ATOM 2959 C CA . ASN A 1 365 ? 76.532 47.344 -151.374 1.00 64.81 365 ASN A CA 1
ATOM 2960 C C . ASN A 1 365 ? 77.681 47.459 -152.395 1.00 64.81 365 ASN A C 1
ATOM 2962 O O . ASN A 1 365 ? 77.639 48.287 -153.311 1.00 64.81 365 ASN A O 1
ATOM 2966 N N . ARG A 1 366 ? 78.715 46.607 -152.312 1.00 65.12 366 ARG A N 1
ATOM 2967 C CA . ARG A 1 366 ? 79.759 46.504 -153.355 1.00 65.12 366 ARG A CA 1
ATOM 2968 C C . ARG A 1 366 ? 79.222 45.912 -154.661 1.00 65.12 366 ARG A C 1
ATOM 2970 O O . ARG A 1 366 ? 79.614 46.373 -155.739 1.00 65.12 366 ARG A O 1
ATOM 2977 N N . ALA A 1 367 ? 78.350 44.908 -154.589 1.00 64.19 367 ALA A N 1
ATOM 2978 C CA . ALA A 1 367 ? 77.706 44.308 -155.756 1.00 64.19 367 ALA A CA 1
ATOM 2979 C C . ALA A 1 367 ? 76.711 45.279 -156.422 1.00 64.19 367 ALA A C 1
ATOM 2981 O O . ALA A 1 367 ? 76.710 45.402 -157.652 1.00 64.19 367 ALA A O 1
ATOM 2982 N N . GLU A 1 368 ? 75.948 46.041 -155.635 1.00 60.28 368 GLU A N 1
ATOM 2983 C CA . GLU A 1 368 ? 75.092 47.124 -156.122 1.00 60.28 368 GLU A CA 1
ATOM 2984 C C . GLU A 1 368 ? 75.900 48.258 -156.750 1.00 60.28 368 GLU A C 1
ATOM 2986 O O . GLU A 1 368 ? 75.591 48.654 -157.871 1.00 60.28 368 GLU A O 1
ATOM 2991 N N . LYS A 1 369 ? 77.017 48.699 -156.148 1.00 60.19 369 LYS A N 1
ATOM 2992 C CA . LYS A 1 369 ? 77.932 49.669 -156.790 1.00 60.19 369 LYS A CA 1
ATOM 2993 C C . LYS A 1 369 ? 78.473 49.172 -158.138 1.00 60.19 369 LYS A C 1
ATOM 2995 O O . LYS A 1 369 ? 78.651 49.974 -159.059 1.00 60.19 369 LYS A O 1
ATOM 3000 N N . LYS A 1 370 ? 78.713 47.862 -158.304 1.00 60.88 370 LYS A N 1
ATOM 3001 C CA . LYS A 1 370 ? 79.080 47.264 -159.607 1.00 60.88 370 LYS A CA 1
ATOM 3002 C C . LYS A 1 370 ? 77.911 47.262 -160.606 1.00 60.88 370 LYS A C 1
ATOM 3004 O O . LYS A 1 370 ? 78.152 47.487 -161.794 1.00 60.88 370 LYS A O 1
ATOM 3009 N N . LYS A 1 371 ? 76.666 47.044 -160.163 1.00 60.56 371 LYS A N 1
ATOM 3010 C CA . LYS A 1 371 ? 75.461 47.135 -161.013 1.00 60.56 371 LYS A CA 1
ATOM 3011 C C . LYS A 1 371 ? 75.139 48.583 -161.411 1.00 60.56 371 LYS A C 1
ATOM 3013 O O . LYS A 1 371 ? 74.891 48.826 -162.591 1.00 60.56 371 LYS A O 1
ATOM 3018 N N . LEU A 1 372 ? 75.265 49.546 -160.493 1.00 57.22 372 LEU A N 1
ATOM 3019 C CA . LEU A 1 372 ? 75.074 50.979 -160.760 1.00 57.22 372 LEU A CA 1
ATOM 3020 C C . LEU A 1 372 ? 76.077 51.504 -161.802 1.00 57.22 372 LEU A C 1
ATOM 3022 O O . LEU A 1 372 ? 75.688 52.185 -162.749 1.00 57.22 372 LEU A O 1
ATOM 3026 N N . LYS A 1 373 ? 77.355 51.096 -161.710 1.00 59.12 373 LYS A N 1
ATOM 3027 C CA . LYS A 1 373 ? 78.374 51.423 -162.728 1.00 59.12 373 LYS A CA 1
ATOM 3028 C C . LYS A 1 373 ? 78.073 50.815 -164.107 1.00 59.12 373 LYS A C 1
ATOM 3030 O O . LYS A 1 373 ? 78.408 51.424 -165.121 1.00 59.12 373 LYS A O 1
ATOM 3035 N N . LYS A 1 374 ? 77.427 49.640 -164.180 1.00 57.72 374 LYS A N 1
ATOM 3036 C CA . LYS A 1 374 ? 76.971 49.044 -165.454 1.00 57.72 374 LYS A CA 1
ATOM 3037 C C . LYS A 1 374 ? 75.743 49.759 -166.036 1.00 57.72 374 LYS A C 1
ATOM 3039 O O . LYS A 1 374 ? 75.643 49.845 -167.257 1.00 57.72 374 LYS A O 1
ATOM 3044 N N . LEU A 1 375 ? 74.849 50.297 -165.200 1.00 57.00 375 LEU A N 1
ATOM 3045 C CA . LEU A 1 375 ? 73.701 51.096 -165.653 1.00 57.00 375 LEU A CA 1
ATOM 3046 C C . LEU A 1 375 ? 74.125 52.479 -166.176 1.00 57.00 375 LEU A C 1
ATOM 3048 O O . LEU A 1 375 ? 73.674 52.884 -167.244 1.00 57.00 375 LEU A O 1
ATOM 3052 N N . GLN A 1 376 ? 75.057 53.162 -165.501 1.00 57.19 376 GLN A N 1
ATOM 3053 C CA . GLN A 1 376 ? 75.583 54.457 -165.965 1.00 57.19 376 GLN A CA 1
ATOM 3054 C C . GLN A 1 376 ? 76.310 54.349 -167.317 1.00 57.19 376 GLN A C 1
ATOM 3056 O O . GLN A 1 376 ? 76.135 55.210 -168.178 1.00 57.19 376 GLN A O 1
ATOM 3061 N N . LYS A 1 377 ? 77.029 53.242 -167.568 1.00 57.28 377 LYS A N 1
ATOM 3062 C CA . LYS A 1 377 ? 77.631 52.959 -168.886 1.00 57.28 377 LYS A CA 1
ATOM 3063 C C . LYS A 1 377 ? 76.592 52.688 -169.989 1.00 57.28 377 LYS A C 1
ATOM 3065 O O . LYS A 1 377 ? 76.879 52.950 -171.152 1.00 57.28 377 LYS A O 1
ATOM 3070 N N . LYS A 1 378 ? 75.391 52.198 -169.647 1.00 56.12 378 LYS A N 1
ATOM 3071 C CA . LYS A 1 378 ? 74.272 52.020 -170.595 1.00 56.12 378 LYS A CA 1
ATOM 3072 C C . LYS A 1 378 ? 73.507 53.325 -170.866 1.00 56.12 378 LYS A C 1
ATOM 3074 O O . LYS A 1 378 ? 73.087 53.526 -171.999 1.00 56.12 378 LYS A O 1
ATOM 3079 N N . MET A 1 379 ? 73.385 54.231 -169.890 1.00 54.06 379 MET A N 1
ATOM 3080 C CA . MET A 1 379 ? 72.783 55.560 -170.102 1.00 54.06 379 MET A CA 1
ATOM 3081 C C . MET A 1 379 ? 73.647 56.473 -170.986 1.00 54.06 379 MET A C 1
ATOM 3083 O O . MET A 1 379 ? 73.112 57.124 -171.878 1.00 54.06 379 MET A O 1
ATOM 3087 N N . GLN A 1 380 ? 74.976 56.464 -170.825 1.00 54.62 380 GLN A N 1
ATOM 3088 C CA . GLN A 1 380 ? 75.874 57.246 -171.693 1.00 54.62 380 GLN A CA 1
ATOM 3089 C C . GLN A 1 380 ? 75.932 56.714 -173.140 1.00 54.62 380 GLN A C 1
ATOM 3091 O O . GLN A 1 380 ? 76.109 57.492 -174.072 1.00 54.62 380 GLN A O 1
ATOM 3096 N N . ALA A 1 381 ? 75.694 55.414 -173.355 1.00 54.91 381 ALA A N 1
ATOM 3097 C CA . ALA A 1 381 ? 75.551 54.837 -174.696 1.00 54.91 381 ALA A CA 1
ATOM 3098 C C . ALA A 1 381 ? 74.179 55.134 -175.346 1.00 54.91 381 ALA A C 1
ATOM 3100 O O . ALA A 1 381 ? 74.082 55.170 -176.570 1.00 54.91 381 ALA A O 1
ATOM 3101 N N . ALA A 1 382 ? 73.132 55.385 -174.548 1.00 54.22 382 ALA A N 1
ATOM 3102 C CA . ALA A 1 382 ? 71.800 55.750 -175.037 1.00 54.22 382 ALA A CA 1
ATOM 3103 C C . ALA A 1 382 ? 71.676 57.246 -175.397 1.00 54.22 382 ALA A C 1
ATOM 3105 O O . ALA A 1 382 ? 70.987 57.579 -176.358 1.00 54.22 382 ALA A O 1
ATOM 3106 N N . GLN A 1 383 ? 72.387 58.146 -174.701 1.00 52.28 383 GLN A N 1
ATOM 3107 C CA . GLN A 1 383 ? 72.411 59.580 -175.039 1.00 52.28 383 GLN A CA 1
ATOM 3108 C C . GLN A 1 383 ? 73.232 59.894 -176.306 1.00 52.28 383 GLN A C 1
ATOM 3110 O O . GLN A 1 383 ? 72.820 60.741 -177.091 1.00 52.28 383 GLN A O 1
ATOM 3115 N N . ALA A 1 384 ? 74.301 59.144 -176.602 1.00 53.47 384 ALA A N 1
ATOM 3116 C CA . ALA A 1 384 ? 75.069 59.311 -177.847 1.00 53.47 384 ALA A CA 1
ATOM 3117 C C . ALA A 1 384 ? 74.335 58.811 -179.118 1.00 53.47 384 ALA A C 1
ATOM 3119 O O . ALA A 1 384 ? 74.712 59.168 -180.234 1.00 53.47 384 ALA A O 1
ATOM 3120 N N . ALA A 1 385 ? 73.277 58.002 -178.970 1.00 54.09 385 ALA A N 1
ATOM 3121 C CA . ALA A 1 385 ? 72.464 57.496 -180.081 1.00 54.09 385 ALA A CA 1
ATOM 3122 C C . ALA A 1 385 ? 71.223 58.365 -180.387 1.00 54.09 385 ALA A C 1
ATOM 3124 O O . ALA A 1 385 ? 70.636 58.223 -181.461 1.00 54.09 385 ALA A O 1
ATOM 3125 N N . ALA A 1 386 ? 70.838 59.276 -179.483 1.00 51.38 386 ALA A N 1
ATOM 3126 C CA . ALA A 1 386 ? 69.658 60.131 -179.635 1.00 51.38 386 ALA A CA 1
ATOM 3127 C C . ALA A 1 386 ? 69.923 61.411 -180.459 1.00 51.38 386 ALA A C 1
ATOM 3129 O O . ALA A 1 386 ? 69.041 61.845 -181.195 1.00 51.38 386 ALA A O 1
ATOM 3130 N N . GLU A 1 387 ? 71.139 61.971 -180.449 1.00 48.53 387 GLU A N 1
ATOM 3131 C CA . GLU A 1 387 ? 71.426 63.226 -181.177 1.00 48.53 387 GLU A CA 1
ATOM 3132 C C . GLU A 1 387 ? 71.871 63.051 -182.641 1.00 48.53 387 GLU A C 1
ATOM 3134 O O . GLU A 1 387 ? 71.872 64.014 -183.400 1.00 48.53 387 GLU A O 1
ATOM 3139 N N . LYS A 1 388 ? 72.105 61.819 -183.124 1.00 52.94 388 LYS A N 1
ATOM 3140 C CA . LYS A 1 388 ? 72.243 61.543 -184.575 1.00 52.94 388 LYS A CA 1
ATOM 3141 C C . LYS A 1 388 ? 70.901 61.382 -185.318 1.00 52.94 388 LYS A C 1
ATOM 3143 O O . LYS A 1 388 ? 70.902 61.103 -186.514 1.00 52.94 388 LYS A O 1
ATOM 3148 N N . LYS A 1 389 ? 69.756 61.583 -184.646 1.00 48.91 389 LYS A N 1
ATOM 3149 C CA . LYS A 1 389 ? 68.397 61.549 -185.236 1.00 48.91 389 LYS A CA 1
ATOM 3150 C C . LYS A 1 389 ? 67.611 62.867 -185.122 1.00 48.91 389 LYS A C 1
ATOM 3152 O O . LYS A 1 389 ? 66.421 62.878 -185.422 1.00 48.91 389 LYS A O 1
ATOM 3157 N N . ALA A 1 390 ? 68.271 63.977 -184.786 1.00 43.75 390 ALA A N 1
ATOM 3158 C CA . ALA A 1 390 ? 67.708 65.330 -184.842 1.00 43.75 390 ALA A CA 1
ATOM 3159 C C . ALA A 1 390 ? 68.433 66.191 -185.895 1.00 43.75 390 ALA A C 1
ATOM 3161 O O . ALA A 1 390 ? 68.916 67.281 -185.628 1.00 43.75 390 ALA A O 1
ATOM 3162 N N . ALA A 1 391 ? 68.499 65.665 -187.119 1.00 42.44 391 ALA A N 1
ATOM 3163 C CA . ALA A 1 391 ? 68.623 66.446 -188.343 1.00 42.44 391 ALA A CA 1
ATOM 3164 C C . ALA A 1 391 ? 67.539 65.952 -189.307 1.00 42.44 391 ALA A C 1
ATOM 3166 O O . ALA A 1 391 ? 67.779 65.092 -190.156 1.00 42.44 391 ALA A O 1
ATOM 3167 N N . LYS A 1 392 ? 66.311 66.439 -189.094 1.00 44.41 392 LYS A N 1
ATOM 3168 C CA . LYS A 1 392 ? 65.282 66.603 -190.134 1.00 44.41 392 LYS A CA 1
ATOM 3169 C C . LYS A 1 392 ? 64.154 67.527 -189.650 1.00 44.41 392 LYS A C 1
ATOM 3171 O O . LYS A 1 392 ? 62.992 67.134 -189.579 1.00 44.41 392 LYS A O 1
ATOM 3176 N N . LYS A 1 393 ? 64.522 68.768 -189.333 1.00 31.53 393 LYS A N 1
ATOM 3177 C CA . LYS A 1 393 ? 63.905 69.959 -189.924 1.00 31.53 393 LYS A CA 1
ATOM 3178 C C . LYS A 1 393 ? 64.849 71.141 -189.803 1.00 31.53 393 LYS A C 1
ATOM 3180 O O . LYS A 1 393 ? 65.433 71.278 -188.708 1.00 31.53 393 LYS A O 1
#

Organism: NCBI:txid348720